Protein AF-A6R7E3-F1 (afdb_monomer)

Radius of gyration: 35.15 Å; Cα contacts (8 Å, |Δi|>4): 777; chains: 1; bounding box: 110×90×92 Å

Foldseek 3Di:
DDWDKFKKKKWKKFFADDPPDDDDDPDDDDPDDPVVVVVVCCALVPRQFIWIKMWTDDPLQVDDDDPDPDDDDDDDDDDDDDDDDDDDDDDDDDDDDDDPVVVVVVVCVVVSYDDQQQIWIKIKDKAQWDDDPPQQATHTDIDIDTDHGGPCQVVCVVSRIDTDDMWMKIFIWDDDPQKTWTWIDIPDVDDPPPDTDTDIDGDDPDPPDVVVVNVRSVVVVVVQVVCVVPDHDHHDDRVCRHRSDCNVVPVPDDPDDDDDDDDDDDDDDDDDDDDDDYDDDDDDDDDDDDDDDDDDDPDDDDQWDWDDDPLFKIKIWGDPPCLVVLVVVLAAAAAAEEEDELFQKHFCVNDPDHPALPRIDGNDPQNLVLQLVCVVVRHHYEYQYEAQVADSDCDDPPPDRGDRSVVSVVSNVVVVCVVSVGTYMYMYGRDLDQSHFLHCPSVCVVCVVSVNNDPPNHDQANYEYEYAQCQAVPRPHNRRVLSNVLVVHHYDYSCCSRVVDDDGDHDDPDALLVQADPPPDDDPPPQDDDPDPDDDDDDDDAPPLCSVVCCVPHPVVVQDDDQDCVVLVDPVSSVVVSVVVVVDDDDDDDDDDDDDPCPPPDDDDDPVSRVVSVVPDDDDDCVVPDPDDDDDDRHDDDDPVVSSVSSGDRD

Structure (mmCIF, N/CA/C/O backbone):
data_AF-A6R7E3-F1
#
_entry.id   AF-A6R7E3-F1
#
loop_
_atom_site.group_PDB
_atom_site.id
_atom_site.type_symbol
_atom_site.label_atom_id
_atom_site.label_alt_id
_atom_site.label_comp_id
_atom_site.label_asym_id
_atom_site.label_entity_id
_atom_site.label_seq_id
_atom_site.pdbx_PDB_ins_code
_atom_site.Cartn_x
_atom_site.Cartn_y
_atom_site.Cartn_z
_atom_site.occupancy
_atom_site.B_iso_or_equiv
_atom_site.auth_seq_id
_atom_site.auth_comp_id
_atom_site.auth_asym_id
_atom_site.auth_atom_id
_atom_site.pdbx_PDB_model_num
ATOM 1 N N . MET A 1 1 ? 53.223 19.104 -9.978 1.00 65.62 1 MET A N 1
ATOM 2 C CA . MET A 1 1 ? 52.661 17.782 -9.630 1.00 65.62 1 MET A CA 1
ATOM 3 C C . MET A 1 1 ? 52.336 17.054 -10.919 1.00 65.62 1 MET A C 1
ATOM 5 O O . MET A 1 1 ? 51.561 17.595 -11.697 1.00 65.62 1 MET A O 1
ATOM 9 N N . GLN A 1 2 ? 52.949 15.897 -11.179 1.00 75.56 2 GLN A N 1
ATOM 10 C CA . GLN A 1 2 ? 52.579 15.087 -12.344 1.00 75.56 2 GLN A CA 1
ATOM 11 C C . GLN A 1 2 ? 51.302 14.292 -12.016 1.00 75.56 2 GLN A C 1
ATOM 13 O O . GLN A 1 2 ? 51.283 13.613 -10.985 1.00 75.56 2 GLN A O 1
ATOM 18 N N . PRO A 1 3 ? 50.228 14.392 -12.820 1.00 85.19 3 PRO A N 1
ATOM 19 C CA . PRO A 1 3 ? 49.016 13.618 -12.591 1.00 85.19 3 PRO A CA 1
ATOM 20 C C . PRO A 1 3 ? 49.272 12.127 -12.804 1.00 85.19 3 PRO A C 1
ATOM 22 O O . PRO A 1 3 ? 49.804 11.719 -13.832 1.00 85.19 3 PRO A O 1
ATOM 25 N N . THR A 1 4 ? 48.818 11.300 -11.866 1.00 85.00 4 THR A N 1
ATOM 26 C CA . THR A 1 4 ? 48.720 9.851 -12.076 1.00 85.00 4 THR A CA 1
ATOM 27 C C . THR A 1 4 ? 47.307 9.528 -12.538 1.00 85.00 4 THR A C 1
ATOM 29 O O . THR A 1 4 ? 46.350 9.770 -11.799 1.00 85.00 4 THR A O 1
ATOM 32 N N . ARG A 1 5 ? 47.159 9.011 -13.761 1.00 82.06 5 ARG A N 1
ATOM 33 C CA . ARG A 1 5 ? 45.854 8.586 -14.286 1.00 82.06 5 ARG A CA 1
ATOM 34 C C . ARG A 1 5 ? 45.356 7.370 -13.505 1.00 82.06 5 ARG A C 1
ATOM 36 O O . ARG A 1 5 ? 46.124 6.460 -13.204 1.00 82.06 5 ARG A O 1
ATOM 43 N N . VAL A 1 6 ? 44.075 7.377 -13.159 1.00 81.56 6 VAL A N 1
ATOM 44 C CA . VAL A 1 6 ? 43.411 6.343 -12.363 1.00 81.56 6 VAL A CA 1
ATOM 45 C C . VAL A 1 6 ? 42.177 5.871 -13.101 1.00 81.56 6 VAL A C 1
ATOM 47 O O . VAL A 1 6 ? 41.368 6.684 -13.545 1.00 81.56 6 VAL A O 1
ATOM 50 N N . PHE A 1 7 ? 42.043 4.553 -13.191 1.00 80.94 7 PHE A N 1
ATOM 51 C CA . PHE A 1 7 ? 40.894 3.890 -13.775 1.00 80.94 7 PHE A CA 1
ATOM 52 C C . PHE A 1 7 ? 40.525 2.719 -12.852 1.00 80.94 7 PHE A C 1
ATOM 54 O O . PHE A 1 7 ? 41.297 1.774 -12.674 1.00 80.94 7 PHE A O 1
ATOM 61 N N . GLU A 1 8 ? 39.386 2.834 -12.174 1.00 84.25 8 GLU A N 1
ATOM 62 C CA . GLU A 1 8 ? 38.937 1.891 -11.146 1.00 84.25 8 GLU A CA 1
ATOM 63 C C . GLU A 1 8 ? 37.513 1.413 -11.451 1.00 84.25 8 GLU A C 1
ATOM 65 O O . GLU A 1 8 ? 36.621 2.209 -11.744 1.00 84.25 8 GLU A O 1
ATOM 70 N N . ARG A 1 9 ? 37.273 0.111 -11.317 1.00 83.19 9 ARG A N 1
ATOM 71 C CA . ARG A 1 9 ? 35.948 -0.508 -11.344 1.00 83.19 9 ARG A CA 1
ATOM 72 C C . ARG A 1 9 ? 35.486 -0.715 -9.911 1.00 83.19 9 ARG A C 1
ATOM 74 O O . ARG A 1 9 ? 36.194 -1.321 -9.113 1.00 83.19 9 ARG A O 1
ATOM 81 N N . HIS A 1 10 ? 34.299 -0.221 -9.591 1.00 85.44 10 HIS A N 1
ATOM 82 C CA . HIS A 1 10 ? 33.714 -0.279 -8.257 1.00 85.44 10 HIS A CA 1
ATOM 83 C C . HIS A 1 10 ? 32.475 -1.168 -8.299 1.00 85.44 10 HIS A C 1
ATOM 85 O O . HIS A 1 10 ? 31.492 -0.837 -8.960 1.00 85.44 10 HIS A O 1
ATOM 91 N N . LEU A 1 11 ? 32.519 -2.294 -7.594 1.00 83.44 11 LEU A N 1
ATOM 92 C CA . LEU A 1 11 ? 31.391 -3.198 -7.395 1.00 83.44 11 LEU A CA 1
ATOM 93 C C . LEU A 1 11 ? 30.767 -2.932 -6.024 1.00 83.44 11 LEU A C 1
ATOM 95 O O . LEU A 1 11 ? 31.469 -2.848 -5.017 1.00 83.44 11 LEU A O 1
ATOM 99 N N . VAL A 1 12 ? 29.445 -2.815 -5.976 1.00 84.25 12 VAL A N 1
ATOM 100 C CA . VAL A 1 12 ? 28.684 -2.545 -4.754 1.00 84.25 12 VAL A CA 1
ATOM 101 C C . VAL A 1 12 ? 27.913 -3.793 -4.363 1.00 84.25 12 VAL A C 1
ATOM 103 O O . VAL A 1 12 ? 27.178 -4.356 -5.175 1.00 84.25 12 VAL A O 1
ATOM 106 N N . PHE A 1 13 ? 28.041 -4.186 -3.101 1.00 80.44 13 PHE A N 1
ATOM 107 C CA . PHE A 1 13 ? 27.401 -5.362 -2.532 1.00 80.44 13 PHE A CA 1
ATOM 108 C C . PHE A 1 13 ? 26.577 -5.019 -1.292 1.00 80.44 13 PHE A C 1
ATOM 110 O O . PHE A 1 13 ? 26.852 -4.041 -0.596 1.00 80.44 13 PHE A O 1
ATOM 117 N N . LYS A 1 14 ? 25.583 -5.851 -0.983 1.00 81.31 14 LYS A N 1
ATOM 118 C CA . LYS A 1 14 ? 24.749 -5.755 0.218 1.00 81.31 14 LYS A CA 1
ATOM 119 C C . LYS A 1 14 ? 24.654 -7.111 0.898 1.00 81.31 14 LYS A C 1
ATOM 121 O O . LYS A 1 14 ? 24.419 -8.118 0.236 1.00 81.31 14 LYS A O 1
ATOM 126 N N . ALA A 1 15 ? 24.800 -7.135 2.218 1.00 74.38 15 ALA A N 1
ATOM 127 C CA . ALA A 1 15 ? 24.654 -8.364 2.988 1.00 74.38 15 ALA A CA 1
ATOM 128 C C . ALA A 1 15 ? 23.237 -8.955 2.830 1.00 74.38 15 ALA A C 1
ATOM 130 O O . ALA A 1 15 ? 22.237 -8.243 2.953 1.00 74.38 15 ALA A O 1
ATOM 131 N N . TYR A 1 16 ? 23.153 -10.262 2.594 1.00 68.25 16 TYR A N 1
ATOM 132 C CA . TYR A 1 16 ? 21.917 -11.032 2.497 1.00 68.25 16 TYR A CA 1
ATOM 133 C C . TYR A 1 16 ? 21.959 -12.218 3.461 1.00 68.25 16 TYR A C 1
ATOM 135 O O . TYR A 1 16 ? 22.936 -12.960 3.532 1.00 68.25 16 TYR A O 1
ATOM 143 N N . ARG A 1 17 ? 20.872 -12.418 4.214 1.00 61.53 17 ARG A N 1
ATOM 144 C CA . ARG A 1 17 ? 20.751 -13.529 5.162 1.00 61.53 17 ARG A CA 1
ATOM 145 C C . ARG A 1 17 ? 19.931 -14.646 4.527 1.00 61.53 17 ARG A C 1
ATOM 147 O O . ARG A 1 17 ? 18.730 -14.480 4.331 1.00 61.53 17 ARG A O 1
ATOM 154 N N . LYS A 1 18 ? 20.549 -15.805 4.275 1.00 47.56 18 LYS A N 1
ATOM 155 C CA . LYS A 1 18 ? 19.786 -17.045 4.073 1.00 47.56 18 LYS A CA 1
ATOM 156 C C . LYS A 1 18 ? 19.027 -17.357 5.377 1.00 47.56 18 LYS A C 1
ATOM 158 O O . LYS A 1 18 ? 19.664 -17.364 6.436 1.00 47.56 18 LYS A O 1
ATOM 163 N N . PRO A 1 19 ? 17.705 -17.608 5.345 1.00 40.12 19 PRO A N 1
ATOM 164 C CA . PRO A 1 19 ? 16.972 -18.064 6.523 1.00 40.12 19 PRO A CA 1
ATOM 165 C C . PRO A 1 19 ? 17.659 -19.304 7.121 1.00 40.12 19 PRO A C 1
ATOM 167 O O . PRO A 1 19 ? 17.911 -20.268 6.406 1.00 40.12 19 PRO A O 1
ATOM 170 N N . GLY A 1 20 ? 18.015 -19.265 8.410 1.00 46.81 20 GLY A N 1
ATOM 171 C CA . GLY A 1 20 ? 18.577 -20.414 9.139 1.00 46.81 20 GLY A CA 1
ATOM 172 C C . GLY A 1 20 ? 20.102 -20.458 9.337 1.00 46.81 20 GLY A C 1
ATOM 173 O O . GLY A 1 20 ? 20.565 -21.266 10.136 1.00 46.81 20 GLY A O 1
ATOM 174 N N . PHE A 1 21 ? 20.900 -19.584 8.711 1.00 40.91 21 PHE A N 1
ATOM 175 C CA . PHE A 1 21 ? 22.348 -19.505 8.978 1.00 40.91 21 PHE A CA 1
ATOM 176 C C . PHE A 1 21 ? 22.678 -18.349 9.938 1.00 40.91 21 PHE A C 1
ATOM 178 O O . PHE A 1 21 ? 22.872 -17.209 9.525 1.00 40.91 21 PHE A O 1
ATOM 185 N N . VAL A 1 22 ? 22.763 -18.644 11.240 1.00 41.28 22 VAL A N 1
ATOM 186 C CA . VAL A 1 22 ? 23.376 -17.759 12.247 1.00 41.28 22 VAL A CA 1
ATOM 187 C C . VAL A 1 22 ? 24.514 -18.515 12.915 1.00 41.28 22 VAL A C 1
ATOM 189 O O . VAL A 1 22 ? 24.259 -19.294 13.826 1.00 41.28 22 VAL A O 1
ATOM 192 N N . LYS A 1 23 ? 25.766 -18.270 12.506 1.00 40.12 23 LYS A N 1
ATOM 193 C CA . LYS A 1 23 ? 26.943 -18.506 13.358 1.00 40.12 23 LYS A CA 1
ATOM 194 C C . LYS A 1 23 ? 28.086 -17.558 12.999 1.00 40.12 23 LYS A C 1
ATOM 196 O O . LYS A 1 23 ? 28.805 -17.791 12.040 1.00 40.12 23 LYS A O 1
ATOM 201 N N . THR A 1 24 ? 28.341 -16.594 13.874 1.00 39.38 24 THR A N 1
ATOM 202 C CA . THR A 1 24 ? 29.712 -16.191 14.206 1.00 39.38 24 THR A CA 1
ATOM 203 C C . THR A 1 24 ? 29.837 -16.263 15.722 1.00 39.38 24 THR A C 1
ATOM 205 O O . THR A 1 24 ? 29.175 -15.517 16.443 1.00 39.38 24 THR A O 1
ATOM 208 N N . ARG A 1 25 ? 30.629 -17.224 16.216 1.00 37.59 25 ARG A N 1
ATOM 209 C CA . ARG A 1 25 ? 31.050 -17.266 17.622 1.00 37.59 25 ARG A CA 1
ATOM 210 C C . ARG A 1 25 ? 31.966 -16.060 17.876 1.00 37.59 25 ARG A C 1
ATOM 212 O O . ARG A 1 25 ? 32.897 -15.875 17.097 1.00 37.59 25 ARG A O 1
ATOM 219 N N . PRO A 1 26 ? 31.764 -15.271 18.941 1.00 41.31 26 PRO A N 1
ATOM 220 C CA . PRO A 1 26 ? 32.728 -14.259 19.339 1.00 41.31 26 PRO A CA 1
ATOM 221 C C . PRO A 1 26 ? 33.840 -14.951 20.134 1.00 41.31 26 PRO A C 1
ATOM 223 O O . PRO A 1 26 ? 33.656 -15.299 21.297 1.00 41.31 26 PRO A O 1
ATOM 226 N N . GLY A 1 27 ? 34.983 -15.207 19.506 1.00 40.44 27 GLY A N 1
ATOM 227 C CA . GLY A 1 27 ? 36.138 -15.746 20.217 1.00 40.44 27 GLY A CA 1
ATOM 228 C C . GLY A 1 27 ? 37.345 -15.920 19.311 1.00 40.44 27 GLY A C 1
ATOM 229 O O . GLY A 1 27 ? 37.350 -16.829 18.489 1.00 40.44 27 GLY A O 1
ATOM 230 N N . GLY A 1 28 ? 38.357 -15.068 19.496 1.00 40.66 28 GLY A N 1
ATOM 231 C CA . GLY A 1 28 ? 39.696 -15.281 18.943 1.00 40.66 28 GLY A CA 1
ATOM 232 C C . GLY A 1 28 ? 40.345 -14.056 18.299 1.00 40.66 28 GLY A C 1
ATOM 233 O O . GLY A 1 28 ? 40.574 -14.066 17.100 1.00 40.66 28 GLY A O 1
ATOM 234 N N . SER A 1 29 ? 40.673 -13.029 19.084 1.00 41.09 29 SER A N 1
ATOM 235 C CA . SER A 1 29 ? 41.822 -12.152 18.803 1.00 41.09 29 SER A CA 1
ATOM 236 C C . SER A 1 29 ? 42.188 -11.416 20.095 1.00 41.09 29 SER A C 1
ATOM 238 O O . SER A 1 29 ? 41.652 -10.348 20.396 1.00 41.09 29 SER A O 1
ATOM 240 N N . GLN A 1 30 ? 43.035 -12.042 20.914 1.00 42.31 30 GLN A N 1
ATOM 241 C CA . GLN A 1 30 ? 43.836 -11.306 21.892 1.00 42.31 30 GLN A CA 1
ATOM 242 C C . GLN A 1 30 ? 44.729 -10.362 21.065 1.00 42.31 30 GLN A C 1
ATOM 244 O O . GLN A 1 30 ? 45.333 -10.827 20.107 1.00 42.31 30 GLN A O 1
ATOM 249 N N . ASP A 1 31 ? 44.711 -9.063 21.372 1.00 43.94 31 ASP A N 1
ATOM 250 C CA . ASP A 1 31 ? 45.544 -7.984 20.788 1.00 43.94 31 ASP A CA 1
ATOM 251 C C . ASP A 1 31 ? 44.926 -7.020 19.749 1.00 43.94 31 ASP A C 1
ATOM 253 O O . ASP A 1 31 ? 45.651 -6.230 19.152 1.00 43.94 31 ASP A O 1
ATOM 257 N N . VAL A 1 32 ? 43.594 -6.939 19.605 1.00 43.56 32 VAL A N 1
ATOM 258 C CA . VAL A 1 32 ? 42.945 -5.814 18.882 1.00 43.56 32 VAL A CA 1
ATOM 259 C C . VAL A 1 32 ? 42.014 -5.040 19.819 1.00 43.56 32 VAL A C 1
ATOM 261 O O . VAL A 1 32 ? 41.224 -5.641 20.551 1.00 43.56 32 VAL A O 1
ATOM 264 N N . GLN A 1 33 ? 42.108 -3.703 19.826 1.00 47.06 33 GLN A N 1
ATOM 265 C CA . GLN A 1 33 ? 41.342 -2.846 20.734 1.00 47.06 33 GLN A CA 1
ATOM 266 C C . GLN A 1 33 ? 39.823 -3.075 20.601 1.00 47.06 33 GLN A C 1
ATOM 268 O O . GLN A 1 33 ? 39.225 -2.948 19.532 1.00 47.06 33 GLN A O 1
ATOM 273 N N . ALA A 1 34 ? 39.176 -3.385 21.729 1.00 52.09 34 ALA A N 1
ATOM 274 C CA . ALA A 1 34 ? 37.775 -3.807 21.824 1.00 52.09 34 ALA A CA 1
ATOM 275 C C . ALA A 1 34 ? 36.714 -2.923 21.110 1.00 52.09 34 ALA A C 1
ATOM 277 O O . ALA A 1 34 ? 35.726 -3.488 20.626 1.00 52.09 34 ALA A O 1
ATOM 278 N N . PRO A 1 35 ? 36.848 -1.581 21.000 1.00 54.66 35 PRO A N 1
ATOM 279 C CA . PRO A 1 35 ? 35.845 -0.747 20.330 1.00 54.66 35 PRO A CA 1
ATOM 280 C C . PRO A 1 35 ? 35.816 -0.923 18.806 1.00 54.66 35 PRO A C 1
ATOM 282 O O . PRO A 1 35 ? 34.745 -0.854 18.200 1.00 54.66 35 PRO A O 1
ATOM 285 N N . GLU A 1 36 ? 36.971 -1.151 18.181 1.00 53.25 36 GLU A N 1
ATOM 286 C CA . GLU A 1 36 ? 37.107 -1.264 16.725 1.00 53.25 36 GLU A CA 1
ATOM 287 C C . GLU A 1 36 ? 36.568 -2.606 16.237 1.00 53.25 36 GLU A C 1
ATOM 289 O O . GLU A 1 36 ? 35.736 -2.641 15.332 1.00 53.25 36 GLU A O 1
ATOM 294 N N . THR A 1 37 ? 36.899 -3.696 16.933 1.00 54.12 37 THR A N 1
ATOM 295 C CA . THR A 1 37 ? 36.372 -5.039 16.647 1.00 54.12 37 THR A CA 1
ATOM 296 C C . THR A 1 37 ? 34.855 -5.117 16.836 1.00 54.12 37 THR A C 1
ATOM 298 O O . THR A 1 37 ? 34.163 -5.789 16.067 1.00 54.12 37 THR A O 1
ATOM 301 N N . GLN A 1 38 ? 34.293 -4.415 17.829 1.00 55.06 38 GLN A N 1
ATOM 302 C CA . GLN A 1 38 ? 32.839 -4.331 18.014 1.00 55.06 38 GLN A CA 1
ATOM 303 C C . GLN A 1 38 ? 32.157 -3.510 16.915 1.00 55.06 38 GLN A C 1
ATOM 305 O O . GLN A 1 38 ? 31.076 -3.890 16.454 1.00 55.06 38 GLN A O 1
ATOM 310 N N . ARG A 1 39 ? 32.778 -2.410 16.465 1.00 58.50 39 ARG A N 1
ATOM 311 C CA . ARG A 1 39 ? 32.290 -1.638 15.315 1.00 58.50 39 ARG A CA 1
ATOM 312 C C . ARG A 1 39 ? 32.341 -2.493 14.053 1.00 58.50 39 ARG A C 1
ATOM 314 O O . ARG A 1 39 ? 31.295 -2.686 13.447 1.00 58.50 39 ARG A O 1
ATOM 321 N N . LEU A 1 40 ? 33.480 -3.099 13.723 1.00 56.94 40 LEU A N 1
ATOM 322 C CA . LEU A 1 40 ? 33.654 -3.945 12.538 1.00 56.94 40 LEU A CA 1
ATOM 323 C C . LEU A 1 40 ? 32.659 -5.120 12.510 1.00 56.94 40 LEU A C 1
ATOM 325 O O . LEU A 1 40 ? 32.010 -5.360 11.496 1.00 56.94 40 LEU A O 1
ATOM 329 N N . ASN A 1 41 ? 32.436 -5.792 13.645 1.00 58.72 41 ASN A N 1
ATOM 330 C CA . ASN A 1 41 ? 31.445 -6.870 13.741 1.00 58.72 41 ASN A CA 1
ATOM 331 C C . ASN A 1 41 ? 30.006 -6.385 13.546 1.00 58.72 41 ASN A C 1
ATOM 333 O O . ASN A 1 41 ? 29.207 -7.073 12.912 1.00 58.72 41 ASN A O 1
ATOM 337 N N . LYS A 1 42 ? 29.648 -5.211 14.076 1.00 58.06 42 LYS A N 1
ATOM 338 C CA . LYS A 1 42 ? 28.322 -4.614 13.862 1.00 58.06 42 LYS A CA 1
ATOM 339 C C . LYS A 1 42 ? 28.115 -4.191 12.402 1.00 58.06 42 LYS A C 1
ATOM 341 O O . LYS A 1 42 ? 26.980 -4.189 11.935 1.00 58.06 42 LYS A O 1
ATOM 346 N N . LEU A 1 43 ? 29.199 -3.851 11.707 1.00 56.41 43 LEU A N 1
ATOM 347 C CA . LEU A 1 43 ? 29.225 -3.422 10.309 1.00 56.41 43 LEU A CA 1
ATOM 348 C C . LEU A 1 43 ? 29.114 -4.607 9.341 1.00 56.41 43 LEU A C 1
ATOM 350 O O . LEU A 1 43 ? 28.230 -4.603 8.491 1.00 56.41 43 LEU A O 1
ATOM 354 N N . LEU A 1 44 ? 29.938 -5.644 9.519 1.00 58.00 44 LEU A N 1
ATOM 355 C CA . LEU A 1 44 ? 29.938 -6.847 8.676 1.00 58.00 44 LEU A CA 1
ATOM 356 C C . LEU A 1 44 ? 28.667 -7.692 8.862 1.00 58.00 44 LEU A C 1
ATOM 358 O O . LEU A 1 44 ? 28.163 -8.272 7.906 1.00 58.00 44 LEU A O 1
ATOM 362 N N . ASN A 1 45 ? 28.109 -7.723 10.080 1.00 54.78 45 ASN A N 1
ATOM 363 C CA . ASN A 1 45 ? 26.897 -8.496 10.389 1.00 54.78 45 ASN A CA 1
ATOM 364 C C . ASN A 1 45 ? 25.603 -7.662 10.356 1.00 54.78 45 ASN A C 1
ATOM 366 O O . ASN A 1 45 ? 24.492 -8.206 10.459 1.00 54.78 45 ASN A O 1
ATOM 370 N N . GLY A 1 46 ? 25.720 -6.337 10.248 1.00 55.81 46 GLY A N 1
ATOM 371 C CA . GLY A 1 46 ? 24.593 -5.422 10.148 1.00 55.81 46 GLY A CA 1
ATOM 372 C C . GLY A 1 46 ? 24.101 -5.362 8.709 1.00 55.81 46 GLY A C 1
ATOM 373 O O . GLY A 1 46 ? 24.771 -4.787 7.862 1.00 55.81 46 GLY A O 1
ATOM 374 N N . GLY A 1 47 ? 22.903 -5.882 8.424 1.00 56.53 47 GLY A N 1
ATOM 375 C CA . GLY A 1 47 ? 22.281 -5.865 7.083 1.00 56.53 47 GLY A CA 1
ATOM 376 C C . GLY A 1 47 ? 21.925 -4.472 6.528 1.00 56.53 47 GLY A C 1
ATOM 377 O O . GLY A 1 47 ? 21.038 -4.354 5.689 1.00 56.53 47 GLY A O 1
ATOM 378 N N . LEU A 1 48 ? 22.565 -3.419 7.040 1.00 59.53 48 LEU A N 1
ATOM 379 C CA . LEU A 1 48 ? 22.315 -2.011 6.751 1.00 59.53 48 LEU A CA 1
ATOM 380 C C . LEU A 1 48 ? 23.398 -1.372 5.869 1.00 59.53 48 LEU A C 1
ATOM 382 O O . LEU A 1 48 ? 23.121 -0.322 5.308 1.00 59.53 48 LEU A O 1
ATOM 386 N N . TYR A 1 49 ? 24.599 -1.949 5.746 1.00 66.00 49 TYR A N 1
ATOM 387 C CA . TYR A 1 49 ? 25.728 -1.317 5.046 1.00 66.00 49 TYR A CA 1
ATOM 388 C C . TYR A 1 49 ? 25.916 -1.866 3.627 1.00 66.00 49 TYR A C 1
ATOM 390 O O . TYR A 1 49 ? 25.809 -3.074 3.404 1.00 66.00 49 TYR A O 1
ATOM 398 N N . TYR A 1 50 ? 26.236 -0.977 2.681 1.00 74.31 50 TYR A N 1
ATOM 399 C CA . TYR A 1 50 ? 26.754 -1.357 1.367 1.00 74.31 50 TYR A CA 1
ATOM 400 C C . TYR A 1 50 ? 28.279 -1.482 1.419 1.00 74.31 50 TYR A C 1
ATOM 402 O O . TYR A 1 50 ? 28.962 -0.623 1.979 1.00 74.31 50 TYR A O 1
ATOM 410 N N . MET A 1 51 ? 28.808 -2.545 0.817 1.00 77.44 51 MET A N 1
ATOM 411 C CA . MET A 1 51 ? 30.235 -2.851 0.772 1.00 77.44 51 MET A CA 1
ATOM 412 C C . MET A 1 51 ? 30.780 -2.596 -0.634 1.00 77.44 51 MET A C 1
ATOM 414 O O . MET A 1 51 ? 30.137 -2.982 -1.612 1.00 77.44 51 MET A O 1
ATOM 418 N N . GLN A 1 52 ? 31.934 -1.934 -0.745 1.00 83.00 52 GLN A N 1
ATOM 419 C CA . GLN A 1 52 ? 32.549 -1.618 -2.035 1.00 83.00 52 GLN A CA 1
ATOM 420 C C . GLN A 1 52 ? 33.774 -2.492 -2.274 1.00 83.00 52 GLN A C 1
ATOM 422 O O . GLN A 1 52 ? 34.669 -2.574 -1.436 1.00 83.00 52 GLN A O 1
ATOM 427 N N . VAL A 1 53 ? 33.814 -3.126 -3.439 1.00 84.12 53 VAL A N 1
ATOM 428 C CA . VAL A 1 53 ? 34.962 -3.888 -3.921 1.00 84.12 53 VAL A CA 1
ATOM 429 C C . VAL A 1 53 ? 35.517 -3.163 -5.138 1.00 84.12 53 VAL A C 1
ATOM 431 O O . VAL A 1 53 ? 34.820 -2.971 -6.133 1.00 84.12 53 VAL A O 1
ATOM 434 N N . VAL A 1 54 ? 36.760 -2.711 -5.031 1.00 85.38 54 VAL A N 1
ATOM 435 C CA . VAL A 1 54 ? 37.416 -1.841 -6.005 1.00 85.38 54 VAL A CA 1
ATOM 436 C C . VAL A 1 54 ? 38.515 -2.618 -6.712 1.00 85.38 54 VAL A C 1
ATOM 438 O O . VAL A 1 54 ? 39.382 -3.204 -6.067 1.00 85.38 54 VAL A O 1
ATOM 441 N N . GLY A 1 55 ? 38.481 -2.627 -8.039 1.00 83.69 55 GLY A N 1
ATOM 442 C CA . GLY A 1 55 ? 39.489 -3.252 -8.887 1.00 83.69 55 GLY A CA 1
ATOM 443 C C . GLY A 1 55 ? 40.131 -2.218 -9.798 1.00 83.69 55 GLY A C 1
ATOM 444 O O . GLY A 1 55 ? 39.433 -1.410 -10.411 1.00 83.69 55 GLY A O 1
ATOM 445 N N . ASN A 1 56 ? 41.459 -2.231 -9.906 1.00 80.25 56 ASN A N 1
ATOM 446 C CA . ASN A 1 56 ? 42.144 -1.422 -10.912 1.00 80.25 56 ASN A CA 1
ATOM 447 C C . ASN A 1 56 ? 41.905 -2.042 -12.287 1.00 80.25 56 ASN A C 1
ATOM 449 O O . ASN A 1 56 ? 42.044 -3.251 -12.451 1.00 80.25 56 ASN A O 1
ATOM 453 N N . VAL A 1 57 ? 41.592 -1.214 -13.270 1.00 71.88 57 VAL A N 1
ATOM 454 C CA . VAL A 1 57 ? 41.344 -1.637 -14.651 1.00 71.88 5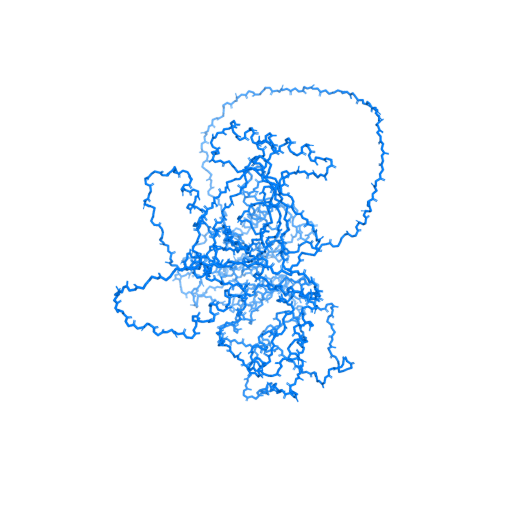7 VAL A CA 1
ATOM 455 C C . VAL A 1 57 ? 42.209 -0.795 -15.584 1.00 71.88 57 VAL A C 1
ATOM 457 O O . VAL A 1 57 ? 42.551 0.341 -15.266 1.00 71.88 57 VAL A O 1
ATOM 460 N N . ARG A 1 58 ? 42.646 -1.352 -16.712 1.00 66.62 58 ARG A N 1
ATOM 461 C CA . ARG A 1 58 ? 43.459 -0.645 -17.711 1.00 66.62 58 ARG A CA 1
ATOM 462 C C . ARG A 1 58 ? 42.561 -0.189 -18.855 1.00 66.62 58 ARG A C 1
ATOM 464 O O . ARG A 1 58 ? 41.594 -0.850 -19.195 1.00 66.62 58 ARG A O 1
ATOM 471 N N . GLU A 1 59 ? 42.907 0.914 -19.509 1.00 57.03 59 GLU A N 1
ATOM 472 C CA . GLU A 1 59 ? 42.138 1.444 -20.651 1.00 57.03 59 GLU A CA 1
ATOM 473 C C . GLU A 1 59 ? 42.015 0.429 -21.805 1.00 57.03 59 GLU A C 1
ATOM 475 O O . GLU A 1 59 ? 40.961 0.289 -22.417 1.00 57.03 59 GLU A O 1
ATOM 480 N N . ARG A 1 60 ? 43.066 -0.368 -22.028 1.00 55.88 60 ARG A N 1
ATOM 481 C CA . ARG A 1 60 ? 43.078 -1.475 -23.001 1.00 55.88 60 ARG A CA 1
ATOM 482 C C . ARG A 1 60 ? 42.068 -2.590 -22.696 1.00 55.88 60 ARG A C 1
ATOM 484 O O . ARG A 1 60 ? 41.649 -3.289 -23.612 1.00 55.88 60 ARG A O 1
ATOM 491 N N . ASP A 1 61 ? 41.635 -2.715 -21.441 1.00 56.75 61 ASP A N 1
ATOM 492 C CA . ASP A 1 61 ? 40.665 -3.725 -21.008 1.00 56.75 61 ASP A CA 1
ATOM 493 C C . ASP A 1 61 ? 39.247 -3.415 -21.533 1.00 56.75 61 ASP A C 1
ATOM 495 O O . ASP A 1 61 ? 38.386 -4.291 -21.539 1.00 56.75 61 ASP A O 1
ATOM 499 N N . PHE A 1 62 ? 39.019 -2.188 -22.024 1.00 53.47 62 PHE A N 1
ATOM 500 C CA . PHE A 1 62 ? 37.757 -1.722 -22.612 1.00 53.47 62 PHE A CA 1
ATOM 501 C C . PHE A 1 62 ? 37.738 -1.782 -24.143 1.00 53.47 62 PHE A C 1
ATOM 503 O O . PHE A 1 62 ? 36.774 -1.324 -24.751 1.00 53.47 62 PHE A O 1
ATOM 510 N N . GLY A 1 63 ? 38.777 -2.359 -24.761 1.00 48.06 63 GLY A N 1
ATOM 511 C CA . GLY A 1 63 ? 38.866 -2.555 -26.204 1.00 48.06 63 GLY A CA 1
ATOM 512 C C . GLY A 1 63 ? 38.843 -1.242 -26.986 1.00 48.06 63 GLY A C 1
ATOM 513 O O . GLY A 1 63 ? 37.829 -0.899 -27.585 1.00 48.06 63 GLY A O 1
ATOM 514 N N . SER A 1 64 ? 39.969 -0.525 -27.041 1.00 37.56 64 SER A N 1
ATOM 515 C CA . SER A 1 64 ? 40.174 0.480 -28.088 1.00 37.56 64 SER A CA 1
ATOM 516 C C . SER A 1 64 ? 41.063 -0.101 -29.187 1.00 37.56 64 SER A C 1
ATOM 518 O O . SER A 1 64 ? 42.200 -0.515 -28.963 1.00 37.56 64 SER A O 1
ATOM 520 N N . VAL A 1 65 ? 40.516 -0.162 -30.402 1.00 35.53 65 VAL A N 1
ATOM 521 C CA . VAL A 1 65 ? 41.314 -0.299 -31.619 1.00 35.53 65 VAL A CA 1
ATOM 522 C C . VAL A 1 65 ? 42.043 1.028 -31.783 1.00 35.53 65 VAL A C 1
ATOM 524 O O . VAL A 1 65 ? 41.432 2.038 -32.131 1.00 35.53 65 VAL A O 1
ATOM 527 N N . THR A 1 66 ? 43.344 1.057 -31.511 1.00 31.66 66 THR A N 1
ATOM 528 C CA . THR A 1 66 ? 44.178 2.152 -31.992 1.00 31.66 66 THR A CA 1
ATOM 529 C C . THR A 1 66 ? 44.242 2.049 -33.511 1.00 31.66 66 THR A C 1
ATOM 531 O O . THR A 1 66 ? 44.779 1.094 -34.072 1.00 31.66 66 THR A O 1
ATOM 534 N N . ALA A 1 67 ? 43.658 3.039 -34.186 1.00 31.22 67 ALA A N 1
ATOM 535 C CA . ALA A 1 67 ? 43.897 3.277 -35.597 1.00 31.22 67 ALA A CA 1
ATOM 536 C C . ALA A 1 67 ? 45.408 3.463 -35.794 1.00 31.22 67 ALA A C 1
ATOM 538 O O . ALA A 1 67 ? 45.988 4.459 -35.361 1.00 31.22 67 ALA A O 1
ATOM 539 N N . SER A 1 68 ? 46.058 2.477 -36.406 1.00 29.08 68 SER A N 1
ATOM 540 C CA . SER A 1 68 ? 47.421 2.623 -36.894 1.00 29.08 68 SER A CA 1
ATOM 541 C C . SER A 1 68 ? 47.362 3.434 -38.184 1.00 29.08 68 SER A C 1
ATOM 543 O O . SER A 1 68 ? 47.076 2.919 -39.260 1.00 29.08 68 SER A O 1
ATOM 545 N N . THR A 1 69 ? 47.616 4.736 -38.084 1.00 29.08 69 THR A N 1
ATOM 546 C CA . THR A 1 69 ? 48.059 5.522 -39.237 1.00 29.08 69 THR A CA 1
ATOM 547 C C . THR A 1 69 ? 49.473 5.081 -39.587 1.00 29.08 69 THR A C 1
ATOM 549 O O . THR A 1 69 ? 50.441 5.484 -38.947 1.00 29.08 69 THR A O 1
ATOM 552 N N . SER A 1 70 ? 49.584 4.216 -40.588 1.00 30.61 70 SER A N 1
ATOM 553 C CA . SER A 1 70 ? 50.834 3.942 -41.285 1.00 30.61 70 SER A CA 1
ATOM 554 C C . SER A 1 70 ? 51.171 5.101 -42.223 1.00 30.61 70 SER A C 1
ATOM 556 O O . SER A 1 70 ? 50.373 5.389 -43.112 1.00 30.61 70 SER A O 1
ATOM 558 N N . SER A 1 71 ? 52.368 5.672 -42.083 1.00 25.86 71 SER A N 1
ATOM 559 C CA . SER A 1 71 ? 53.146 6.213 -43.206 1.00 25.86 71 SER A CA 1
ATOM 560 C C . SER A 1 71 ? 54.651 6.047 -42.926 1.00 25.86 71 SER A C 1
ATOM 562 O O . SER A 1 71 ? 55.045 6.127 -41.761 1.00 25.86 71 SER A O 1
ATOM 564 N N . PRO A 1 72 ? 55.485 5.786 -43.953 1.00 41.47 72 PRO A N 1
ATOM 565 C CA . PRO A 1 72 ? 56.853 5.289 -43.798 1.00 41.47 72 PRO A CA 1
ATOM 566 C C . PRO A 1 72 ? 57.914 6.388 -43.981 1.00 41.47 72 PRO A C 1
ATOM 568 O O . PRO A 1 72 ? 57.745 7.233 -44.853 1.00 41.47 72 PRO A O 1
ATOM 571 N N . SER A 1 73 ? 59.031 6.313 -43.244 1.00 27.12 73 SER A N 1
ATOM 572 C CA . SER A 1 73 ? 60.374 6.718 -43.721 1.00 27.12 73 SER A CA 1
ATOM 573 C C . SER A 1 73 ? 61.458 6.580 -42.636 1.00 27.12 73 SER A C 1
ATOM 575 O O . SER A 1 73 ? 61.295 7.106 -41.539 1.00 27.12 73 SER A O 1
ATOM 577 N N . ASP A 1 74 ? 62.559 5.930 -43.029 1.00 26.08 74 ASP A N 1
ATOM 578 C CA . ASP A 1 74 ? 63.969 6.105 -42.634 1.00 26.08 74 ASP A CA 1
ATOM 579 C C . ASP A 1 74 ? 64.432 5.981 -41.168 1.00 26.08 74 ASP A C 1
ATOM 581 O O . ASP A 1 74 ? 64.211 6.863 -40.345 1.00 26.08 74 ASP A O 1
ATOM 585 N N . ALA A 1 75 ? 65.248 4.948 -40.885 1.00 27.16 75 ALA A N 1
ATOM 586 C CA . ALA A 1 75 ? 66.714 5.098 -40.764 1.00 27.16 75 ALA A CA 1
ATOM 587 C C . ALA A 1 75 ? 67.431 3.808 -40.270 1.00 27.16 75 ALA A C 1
ATOM 589 O O . ALA A 1 75 ? 67.277 3.376 -39.134 1.00 27.16 75 ALA A O 1
ATOM 590 N N . LEU A 1 76 ? 68.238 3.228 -41.168 1.00 27.50 76 LEU A N 1
ATOM 591 C CA . LEU A 1 76 ? 69.616 2.712 -41.011 1.00 27.50 76 LEU A CA 1
ATOM 592 C C . LEU A 1 76 ? 70.117 2.083 -39.680 1.00 27.50 76 LEU A C 1
ATOM 594 O O . LEU A 1 76 ? 70.428 2.766 -38.714 1.00 27.50 76 LEU A O 1
ATOM 598 N N . ALA A 1 77 ? 70.369 0.769 -39.769 1.00 29.16 77 ALA A N 1
ATOM 599 C CA . ALA A 1 77 ? 71.620 0.023 -39.514 1.00 29.16 77 ALA A CA 1
ATOM 600 C C . ALA A 1 77 ? 72.599 0.403 -38.370 1.00 29.16 77 ALA A C 1
ATOM 602 O O . ALA A 1 77 ? 73.206 1.471 -38.393 1.00 29.16 77 ALA A O 1
ATOM 603 N N . ARG A 1 78 ? 72.888 -0.601 -37.513 1.00 26.50 78 ARG A N 1
ATOM 604 C CA . ARG A 1 78 ? 74.185 -1.062 -36.916 1.00 26.50 78 ARG A CA 1
ATOM 605 C C . ARG A 1 78 ? 73.833 -1.981 -35.719 1.00 26.50 78 ARG A C 1
ATOM 607 O O . ARG A 1 78 ? 73.012 -1.572 -34.915 1.00 26.50 78 ARG A O 1
ATOM 614 N N . GLY A 1 79 ? 74.301 -3.213 -35.493 1.00 26.20 79 GLY A N 1
ATOM 615 C CA . GLY A 1 79 ? 75.416 -4.010 -36.009 1.00 26.20 79 GLY A CA 1
ATOM 616 C C . GLY A 1 79 ? 76.426 -4.300 -34.884 1.00 26.20 79 GLY A C 1
ATOM 617 O O . GLY A 1 79 ? 77.230 -3.410 -34.642 1.00 26.20 79 GLY A O 1
ATOM 618 N N . SER A 1 80 ? 76.351 -5.490 -34.248 1.00 29.70 80 SER A N 1
ATOM 619 C CA . SER A 1 80 ? 77.370 -6.243 -33.445 1.00 29.70 80 SER A CA 1
ATOM 620 C C . SER A 1 80 ? 76.636 -7.090 -32.376 1.00 29.70 80 SER A C 1
ATOM 622 O O . SER A 1 80 ? 75.949 -6.499 -31.547 1.00 29.70 80 SER A O 1
ATOM 624 N N . ASP A 1 81 ? 76.491 -8.416 -32.445 1.00 27.38 81 ASP A N 1
ATOM 625 C CA . ASP A 1 81 ? 77.443 -9.552 -32.462 1.00 27.38 81 ASP A CA 1
ATOM 626 C C . ASP A 1 81 ? 78.027 -9.932 -31.079 1.00 27.38 81 ASP A C 1
ATOM 628 O O . ASP A 1 81 ? 78.219 -9.063 -30.233 1.00 27.38 81 ASP A O 1
ATOM 632 N N . GLU A 1 82 ? 78.292 -11.239 -30.924 1.00 29.69 82 GLU A N 1
ATOM 633 C CA . GLU A 1 82 ? 78.733 -12.050 -29.760 1.00 29.69 82 GLU A CA 1
ATOM 634 C C . GLU A 1 82 ? 77.600 -12.625 -28.871 1.00 29.69 82 GLU A C 1
ATOM 636 O O . GLU A 1 82 ? 76.798 -11.895 -28.303 1.00 29.69 82 GLU A O 1
ATOM 641 N N . GLY A 1 83 ? 77.417 -13.938 -28.669 1.00 25.83 83 GLY A N 1
ATOM 642 C CA . GLY A 1 83 ? 78.263 -15.116 -28.899 1.00 25.83 83 GLY A CA 1
ATOM 643 C C . GLY A 1 83 ? 78.474 -15.863 -27.571 1.00 25.83 83 GLY A C 1
ATOM 644 O O . GLY A 1 83 ? 79.100 -15.318 -26.669 1.00 25.83 83 GLY A O 1
ATOM 645 N N . GLY A 1 84 ? 77.963 -17.094 -27.424 1.00 27.38 84 GLY A N 1
ATOM 646 C CA . GLY A 1 84 ? 78.257 -17.925 -26.246 1.00 27.38 84 GLY A CA 1
ATOM 647 C C . GLY A 1 84 ? 77.334 -19.129 -26.038 1.00 27.38 84 GLY A C 1
ATOM 648 O O . GLY A 1 84 ? 76.357 -19.044 -25.299 1.00 27.38 84 GLY A O 1
ATOM 649 N N . GLU A 1 85 ? 77.673 -20.249 -26.678 1.00 26.83 85 GLU A N 1
ATOM 650 C CA . GLU A 1 85 ? 77.127 -21.590 -26.425 1.00 26.83 85 GLU A CA 1
ATOM 651 C C . GLU A 1 85 ? 77.612 -22.179 -25.085 1.00 26.83 85 GLU A C 1
ATOM 653 O O . GLU A 1 85 ? 78.736 -21.931 -24.649 1.00 26.83 85 GLU A O 1
ATOM 658 N N . GLY A 1 86 ? 76.789 -23.041 -24.477 1.00 27.30 86 GLY A N 1
ATOM 659 C CA . GLY A 1 86 ? 77.158 -23.895 -23.347 1.00 27.30 86 GLY A CA 1
ATOM 660 C C . GLY A 1 86 ? 76.078 -24.946 -23.069 1.00 27.30 86 GLY A C 1
ATOM 661 O O . GLY A 1 86 ? 75.025 -24.636 -22.518 1.00 27.30 86 GLY A O 1
ATOM 662 N N . THR A 1 87 ? 76.339 -26.184 -23.485 1.00 25.30 87 THR A N 1
ATOM 663 C CA . THR A 1 87 ? 75.416 -27.335 -23.498 1.00 25.30 87 THR A CA 1
ATOM 664 C C . THR A 1 87 ? 75.707 -28.322 -22.350 1.00 25.30 87 THR A C 1
ATOM 666 O O . THR A 1 87 ? 76.858 -28.442 -21.943 1.00 25.30 87 THR A O 1
ATOM 669 N N . GLN A 1 88 ? 74.682 -29.123 -21.984 1.00 27.81 88 GLN A N 1
ATOM 670 C CA . GLN A 1 88 ? 74.670 -30.413 -21.234 1.00 27.81 88 GLN A CA 1
ATOM 671 C C . GLN A 1 88 ? 74.513 -30.341 -19.695 1.00 27.81 88 GLN A C 1
ATOM 673 O O . GLN A 1 88 ? 75.118 -29.494 -19.058 1.00 27.81 88 GLN A O 1
ATOM 678 N N . HIS A 1 89 ? 73.778 -31.216 -18.983 1.00 26.02 89 HIS A N 1
ATOM 679 C CA . HIS A 1 89 ? 72.868 -32.342 -19.289 1.00 26.02 89 HIS A CA 1
ATOM 680 C C . HIS A 1 89 ? 72.121 -32.774 -17.992 1.00 26.02 89 HIS A C 1
ATOM 682 O O . HIS A 1 89 ? 72.688 -32.668 -16.908 1.00 26.02 89 HIS A O 1
ATOM 688 N N . GLY A 1 90 ? 70.926 -33.378 -18.135 1.00 24.66 90 GLY A N 1
ATOM 689 C CA . GLY A 1 90 ? 70.227 -34.240 -17.148 1.00 24.66 90 GLY A CA 1
ATOM 690 C C . GLY A 1 90 ? 69.013 -33.574 -16.474 1.00 24.66 90 GLY A C 1
ATOM 691 O O . GLY A 1 90 ? 69.141 -32.462 -15.993 1.00 24.66 90 GLY A O 1
ATOM 692 N N . GLN A 1 91 ? 67.798 -34.129 -16.385 1.00 27.06 91 GLN A N 1
ATOM 693 C CA . GLN A 1 91 ? 67.252 -35.483 -16.558 1.00 27.06 91 GLN A CA 1
ATOM 694 C C . GLN A 1 91 ? 65.735 -35.393 -16.866 1.00 27.06 91 GLN A C 1
ATOM 696 O O . GLN A 1 91 ? 65.098 -34.370 -16.625 1.00 27.06 91 GLN A O 1
ATOM 701 N N . GLU A 1 92 ? 65.190 -36.482 -17.409 1.00 27.06 92 GLU A N 1
ATOM 702 C CA . GLU A 1 92 ? 63.830 -36.690 -17.931 1.00 27.06 92 GLU A CA 1
ATOM 703 C C . GLU A 1 92 ? 62.661 -36.424 -16.961 1.00 27.06 92 GLU A C 1
ATOM 705 O O . GLU A 1 92 ? 62.671 -36.869 -15.815 1.00 27.06 92 GLU A O 1
ATOM 710 N N . ALA A 1 93 ? 61.572 -35.850 -17.496 1.00 25.73 93 ALA A N 1
ATOM 711 C CA . ALA A 1 93 ? 60.198 -36.137 -17.074 1.00 25.73 93 ALA A CA 1
ATOM 712 C C . ALA A 1 93 ? 59.213 -35.968 -18.258 1.00 25.73 93 ALA A C 1
ATOM 714 O O . ALA A 1 93 ? 59.300 -35.014 -19.029 1.00 25.73 93 ALA A O 1
ATOM 715 N N . LEU A 1 94 ? 58.298 -36.934 -18.393 1.00 29.64 94 LEU A N 1
ATOM 716 C CA . LEU A 1 94 ? 57.242 -37.089 -19.412 1.00 29.64 94 LEU A CA 1
ATOM 717 C C . LEU A 1 94 ? 56.256 -35.890 -19.499 1.00 29.64 94 LEU A C 1
ATOM 719 O O . LEU A 1 94 ? 56.119 -35.140 -18.533 1.00 29.64 94 LEU A O 1
ATOM 723 N N . PRO A 1 95 ? 55.537 -35.699 -20.630 1.00 28.34 95 PRO A N 1
ATOM 724 C CA . PRO A 1 95 ? 54.851 -34.443 -20.946 1.00 28.34 95 PRO A CA 1
ATOM 725 C C . PRO A 1 95 ? 53.452 -34.348 -20.309 1.00 28.34 95 PRO A C 1
ATOM 727 O O . PRO A 1 95 ? 52.721 -35.341 -20.316 1.00 28.34 95 PRO A O 1
ATOM 730 N N . PRO A 1 96 ? 52.993 -33.164 -19.853 1.00 28.03 96 PRO A N 1
ATOM 731 C CA . PRO A 1 96 ? 51.584 -32.952 -19.581 1.00 28.03 96 PRO A CA 1
ATOM 732 C C . PRO A 1 96 ? 50.863 -32.500 -20.858 1.00 28.03 96 PRO A C 1
ATOM 734 O O . PRO A 1 96 ? 51.232 -31.543 -21.541 1.00 28.03 96 PRO A O 1
ATOM 737 N N . THR A 1 97 ? 49.790 -33.216 -21.159 1.00 33.06 97 THR A N 1
ATOM 738 C CA . THR A 1 97 ? 48.761 -32.929 -22.155 1.00 33.06 97 THR A CA 1
ATOM 739 C C . THR A 1 97 ? 48.314 -31.467 -22.057 1.00 33.06 97 THR A C 1
ATOM 741 O O . THR A 1 97 ? 47.598 -31.077 -21.136 1.00 33.06 97 THR A O 1
ATOM 744 N N . THR A 1 98 ? 48.726 -30.628 -23.011 1.00 28.11 98 THR A N 1
ATOM 745 C CA . THR A 1 98 ? 48.256 -29.240 -23.081 1.00 28.11 98 THR A CA 1
ATOM 746 C C . THR A 1 98 ? 46.842 -29.238 -23.653 1.00 28.11 98 THR A C 1
ATOM 748 O O . THR A 1 98 ? 46.633 -29.371 -24.858 1.00 28.11 98 THR A O 1
ATOM 751 N N . THR A 1 99 ? 45.842 -29.107 -22.783 1.00 33.78 99 THR A N 1
ATOM 752 C CA . THR A 1 99 ? 44.466 -28.827 -23.199 1.00 33.78 99 THR A CA 1
ATOM 753 C C . THR A 1 99 ? 44.416 -27.518 -23.983 1.00 33.78 99 THR A C 1
ATOM 755 O O . THR A 1 99 ? 44.970 -26.502 -23.558 1.00 33.78 99 THR A O 1
ATOM 758 N N . ARG A 1 100 ? 43.683 -27.545 -25.100 1.00 35.97 100 ARG A N 1
ATOM 759 C CA . ARG A 1 100 ? 43.440 -26.467 -26.082 1.00 35.97 100 ARG A CA 1
ATOM 760 C C . ARG A 1 100 ? 43.062 -25.090 -25.489 1.00 35.97 100 ARG A C 1
ATOM 762 O O . ARG A 1 100 ? 43.153 -24.091 -26.193 1.00 35.97 100 ARG A O 1
ATOM 769 N N . ASN A 1 101 ? 42.706 -25.020 -24.202 1.00 38.28 101 ASN A N 1
ATOM 770 C CA . ASN A 1 101 ? 42.373 -23.794 -23.467 1.00 38.28 101 ASN A CA 1
ATOM 771 C C . ASN A 1 101 ? 43.593 -22.968 -23.006 1.00 38.28 101 ASN A C 1
ATOM 773 O O . ASN A 1 101 ? 43.458 -21.763 -22.808 1.00 38.28 101 ASN A O 1
ATOM 777 N N . GLY A 1 102 ? 44.787 -23.561 -22.878 1.00 33.19 102 GLY A N 1
ATOM 778 C CA . GLY A 1 102 ? 45.999 -22.825 -22.472 1.00 33.19 102 GLY A CA 1
ATOM 779 C C . GLY A 1 102 ? 46.555 -21.910 -23.570 1.00 33.19 102 GLY A C 1
ATOM 780 O O . GLY A 1 102 ? 47.012 -20.801 -23.300 1.00 33.19 102 GLY A O 1
ATOM 781 N N . ALA A 1 103 ? 46.437 -22.332 -24.832 1.00 34.44 103 ALA A N 1
ATOM 782 C CA . ALA A 1 103 ? 46.895 -21.552 -25.982 1.00 34.44 103 ALA A CA 1
ATOM 783 C C . ALA A 1 103 ? 46.024 -20.305 -26.234 1.00 34.44 103 ALA A C 1
ATOM 785 O O . ALA A 1 103 ? 46.538 -19.269 -26.649 1.00 34.44 103 ALA A O 1
ATOM 786 N N . ALA A 1 104 ? 44.723 -20.375 -25.929 1.00 40.28 104 ALA A N 1
ATOM 787 C CA . ALA A 1 104 ? 43.807 -19.241 -26.059 1.00 40.28 104 ALA A CA 1
ATOM 788 C C . ALA A 1 104 ? 44.064 -18.155 -24.996 1.00 40.28 104 ALA A C 1
ATOM 790 O O . ALA A 1 104 ? 44.035 -16.968 -25.317 1.00 40.28 104 ALA A O 1
ATOM 791 N N . ALA A 1 105 ? 44.391 -18.548 -23.759 1.00 37.12 105 ALA A N 1
ATOM 792 C CA . ALA A 1 105 ? 44.753 -17.615 -22.689 1.00 37.12 105 ALA A CA 1
ATOM 793 C C . ALA A 1 105 ? 46.101 -16.916 -22.960 1.00 37.12 105 ALA A C 1
ATOM 795 O O . ALA A 1 105 ? 46.210 -15.700 -22.798 1.00 37.12 105 ALA A O 1
ATOM 796 N N . ALA A 1 106 ? 47.098 -17.651 -23.469 1.00 35.66 106 ALA A N 1
ATOM 797 C CA . ALA A 1 106 ? 48.380 -17.076 -23.885 1.00 35.66 106 ALA A CA 1
ATOM 798 C C . ALA A 1 106 ? 48.238 -16.137 -25.104 1.00 35.66 106 ALA A C 1
ATOM 800 O O . ALA A 1 106 ? 48.876 -15.084 -25.159 1.00 35.66 106 ALA A O 1
ATOM 801 N N . ALA A 1 107 ? 47.348 -16.459 -26.050 1.00 39.84 107 ALA A N 1
ATOM 802 C CA . ALA A 1 107 ? 47.046 -15.602 -27.197 1.00 39.84 107 ALA A CA 1
ATOM 803 C C . ALA A 1 107 ? 46.263 -14.327 -26.816 1.00 39.84 107 ALA A C 1
ATOM 805 O O . ALA A 1 107 ? 46.462 -13.283 -27.440 1.00 39.84 107 ALA A O 1
ATOM 806 N N . ALA A 1 108 ? 45.413 -14.378 -25.782 1.00 38.38 108 ALA A N 1
ATOM 807 C CA . ALA A 1 108 ? 44.717 -13.207 -25.239 1.00 38.38 108 ALA A CA 1
ATOM 808 C C . ALA A 1 108 ? 45.671 -12.264 -24.481 1.00 38.38 108 ALA A C 1
ATOM 810 O O . ALA A 1 108 ? 45.580 -11.044 -24.638 1.00 38.38 108 ALA A O 1
ATOM 811 N N . ALA A 1 109 ? 46.644 -12.818 -23.746 1.00 38.53 109 ALA A N 1
ATOM 812 C CA . ALA A 1 109 ? 47.702 -12.050 -23.087 1.00 38.53 109 ALA A CA 1
ATOM 813 C C . ALA A 1 109 ? 48.612 -11.318 -24.096 1.00 38.53 109 ALA A C 1
ATOM 815 O O . ALA A 1 109 ? 48.981 -10.165 -23.873 1.00 38.53 109 ALA A O 1
ATOM 816 N N . ALA A 1 110 ? 48.898 -11.940 -25.248 1.00 40.06 110 ALA A N 1
ATOM 817 C CA . ALA A 1 110 ? 49.667 -11.335 -26.340 1.00 40.06 110 ALA A CA 1
ATOM 818 C C . ALA A 1 110 ? 48.895 -10.256 -27.136 1.00 40.06 110 ALA A C 1
ATOM 820 O O . ALA A 1 110 ? 49.509 -9.481 -27.867 1.00 40.06 110 ALA A O 1
ATOM 821 N N . LYS A 1 111 ? 47.562 -10.171 -26.985 1.00 41.66 111 LYS A N 1
ATOM 822 C CA . LYS A 1 111 ? 46.683 -9.193 -27.664 1.00 41.66 111 LYS A CA 1
ATOM 823 C C . LYS A 1 111 ? 46.016 -8.176 -26.727 1.00 41.66 111 LYS A C 1
ATOM 825 O O . LYS A 1 111 ? 45.078 -7.499 -27.133 1.00 41.66 111 LYS A O 1
ATOM 830 N N . GLY A 1 112 ? 46.504 -8.031 -25.493 1.00 43.50 112 GLY A N 1
ATOM 831 C CA . GLY A 1 112 ? 46.116 -6.930 -24.603 1.00 43.50 112 GLY A CA 1
ATOM 832 C C . GLY A 1 112 ? 44.648 -6.911 -24.156 1.00 43.50 112 GLY A C 1
ATOM 833 O O . GLY A 1 112 ? 44.171 -5.846 -23.774 1.00 43.50 112 GLY A O 1
ATOM 834 N N . GLY A 1 113 ? 43.944 -8.047 -24.200 1.00 44.62 113 GLY A N 1
ATOM 835 C CA . GLY A 1 113 ? 42.558 -8.164 -23.734 1.00 44.62 113 GLY A CA 1
ATOM 836 C C . GLY A 1 113 ? 42.441 -8.333 -22.214 1.00 44.62 113 GLY A C 1
ATOM 837 O O . GLY A 1 113 ? 43.376 -8.791 -21.558 1.00 44.62 113 GLY A O 1
ATOM 838 N N . TYR A 1 114 ? 41.277 -7.980 -21.662 1.00 48.81 114 TYR A N 1
ATOM 839 C CA . TYR A 1 114 ? 40.951 -8.160 -20.244 1.00 48.81 114 TYR A CA 1
ATOM 840 C C . TYR A 1 114 ? 40.961 -9.645 -19.848 1.00 48.81 114 TYR A C 1
ATOM 842 O O . TYR A 1 114 ? 40.149 -10.428 -20.344 1.00 48.81 114 TYR A O 1
ATOM 850 N N . ILE A 1 115 ? 41.850 -10.035 -18.930 1.00 58.72 115 ILE A N 1
ATOM 851 C CA . ILE A 1 115 ? 41.898 -11.388 -18.360 1.00 58.72 115 ILE A CA 1
ATOM 852 C C . ILE A 1 115 ? 41.269 -11.334 -16.970 1.00 58.72 115 ILE A C 1
ATOM 854 O O . ILE A 1 115 ? 41.877 -10.851 -16.018 1.00 58.72 115 ILE A O 1
ATOM 858 N N . ALA A 1 116 ? 40.047 -11.854 -16.843 1.00 57.28 116 ALA A N 1
ATOM 859 C CA . ALA A 1 116 ? 39.298 -11.825 -15.586 1.00 57.28 116 ALA A CA 1
ATOM 860 C C . ALA A 1 116 ? 40.042 -12.493 -14.412 1.00 57.28 116 ALA A C 1
ATOM 862 O O . ALA A 1 116 ? 39.830 -12.096 -13.273 1.00 57.28 116 ALA A O 1
ATOM 863 N N . ALA A 1 117 ? 40.919 -13.470 -14.682 1.00 60.97 117 ALA A N 1
ATOM 864 C CA . ALA A 1 117 ? 41.720 -14.171 -13.673 1.00 60.97 117 ALA A CA 1
ATOM 865 C C . ALA A 1 117 ? 42.793 -13.285 -13.004 1.00 60.97 117 ALA A C 1
ATOM 867 O O . ALA A 1 117 ? 43.116 -13.498 -11.838 1.00 60.97 117 ALA A O 1
ATOM 868 N N . ASP A 1 118 ? 43.291 -12.261 -13.703 1.00 67.75 118 ASP A N 1
ATOM 869 C CA . ASP A 1 118 ? 44.377 -11.394 -13.222 1.00 67.75 118 ASP A CA 1
ATOM 870 C C . ASP A 1 118 ? 43.858 -10.141 -12.497 1.00 67.75 118 ASP A C 1
ATOM 872 O O . ASP A 1 118 ? 44.636 -9.329 -11.989 1.00 67.75 118 ASP A O 1
ATOM 876 N N . GLN A 1 119 ? 42.535 -9.959 -12.452 1.00 78.81 119 GLN A N 1
ATOM 877 C CA . GLN A 1 119 ? 41.907 -8.807 -11.821 1.00 78.81 119 GLN A CA 1
ATOM 878 C C . GLN A 1 119 ? 42.132 -8.847 -10.311 1.00 78.81 119 GLN A C 1
ATOM 880 O O . GLN A 1 119 ? 41.491 -9.630 -9.618 1.00 78.81 119 GLN A O 1
ATOM 885 N N . SER A 1 120 ? 42.981 -7.962 -9.793 1.00 79.62 120 SER A N 1
ATOM 886 C CA . SER A 1 120 ? 43.123 -7.760 -8.353 1.00 79.62 120 SER A CA 1
ATOM 887 C C . SER A 1 120 ? 41.982 -6.907 -7.803 1.00 79.62 120 SER A C 1
ATOM 889 O O . SER A 1 120 ? 41.515 -5.960 -8.449 1.00 79.62 120 SER A O 1
ATOM 891 N N . TRP A 1 121 ? 41.548 -7.239 -6.591 1.00 84.50 121 TRP A N 1
ATOM 892 C CA . TRP A 1 121 ? 40.453 -6.571 -5.902 1.00 84.50 121 TRP A CA 1
ATOM 893 C C . TRP A 1 121 ? 40.899 -6.105 -4.520 1.00 84.50 121 TRP A C 1
ATOM 895 O O . TRP A 1 121 ? 41.660 -6.784 -3.831 1.00 84.50 121 TRP A O 1
ATOM 905 N N . ARG A 1 122 ? 40.387 -4.955 -4.087 1.00 86.50 122 ARG A N 1
ATOM 906 C CA . ARG A 1 122 ? 40.447 -4.516 -2.694 1.00 86.50 122 ARG A CA 1
ATOM 9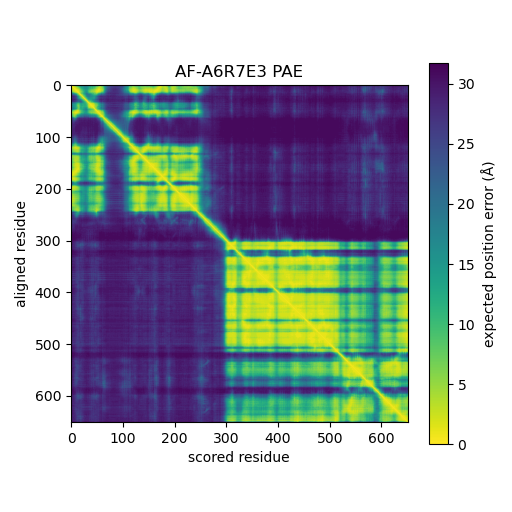07 C C . ARG A 1 122 ? 39.044 -4.257 -2.173 1.00 86.50 122 ARG A C 1
ATOM 909 O O . ARG A 1 122 ? 38.220 -3.650 -2.853 1.00 86.50 122 ARG A O 1
ATOM 916 N N . LEU A 1 123 ? 38.781 -4.706 -0.962 1.00 82.81 123 LEU A N 1
ATOM 917 C CA . LEU A 1 123 ? 37.634 -4.297 -0.184 1.00 82.81 123 LEU A CA 1
ATOM 918 C C . LEU A 1 123 ? 37.909 -2.904 0.372 1.00 82.81 123 LEU A C 1
ATOM 920 O O . LEU A 1 123 ? 38.902 -2.712 1.071 1.00 82.81 123 LEU A O 1
ATOM 924 N N . GLU A 1 124 ? 37.042 -1.949 0.064 1.00 81.44 124 GLU A N 1
ATOM 925 C CA . GLU A 1 124 ? 37.121 -0.587 0.577 1.00 81.44 124 GLU A CA 1
ATOM 926 C C . GLU A 1 124 ? 35.908 -0.323 1.466 1.00 81.44 124 GLU A C 1
ATOM 928 O O . GLU A 1 124 ? 34.754 -0.323 1.025 1.00 81.44 124 GLU A O 1
ATOM 933 N N . PHE A 1 125 ? 36.175 -0.102 2.748 1.00 75.56 125 PHE A N 1
ATOM 934 C CA . PHE A 1 125 ? 35.161 0.224 3.732 1.00 75.56 125 PHE A CA 1
ATOM 935 C C . PHE A 1 125 ? 35.291 1.682 4.157 1.00 75.56 125 PHE A C 1
ATOM 937 O O . PHE A 1 125 ? 36.371 2.162 4.485 1.00 75.56 125 PHE A O 1
ATOM 944 N N . LYS A 1 126 ? 34.165 2.397 4.185 1.00 78.31 126 LYS A N 1
ATOM 945 C CA . LYS A 1 126 ? 34.112 3.798 4.602 1.00 78.31 126 LYS A CA 1
ATOM 946 C C . LYS A 1 126 ? 32.914 4.024 5.525 1.00 78.31 126 LYS A C 1
ATOM 948 O O . LYS A 1 126 ? 31.770 3.896 5.086 1.00 78.31 126 LYS A O 1
ATOM 953 N N . ASP A 1 127 ? 33.145 4.422 6.775 1.00 71.31 127 ASP A N 1
ATOM 954 C CA . ASP A 1 127 ? 32.070 4.666 7.753 1.00 71.31 127 ASP A CA 1
ATOM 955 C C . ASP A 1 127 ? 31.377 6.019 7.514 1.00 71.31 127 ASP A C 1
ATOM 957 O O . ASP A 1 127 ? 31.883 6.877 6.782 1.00 71.31 127 ASP A O 1
ATOM 961 N N . THR A 1 128 ? 30.214 6.230 8.128 1.00 77.44 128 THR A N 1
ATOM 962 C CA . THR A 1 128 ? 29.533 7.529 8.156 1.00 77.44 128 THR A CA 1
ATOM 963 C C . THR A 1 128 ? 30.464 8.576 8.769 1.00 77.44 128 THR A C 1
ATOM 965 O O . THR A 1 128 ? 31.004 8.328 9.849 1.00 77.44 128 THR A O 1
ATOM 968 N N . PRO A 1 129 ? 30.636 9.760 8.148 1.00 81.25 129 PRO A N 1
ATOM 969 C CA . PRO A 1 129 ? 31.471 10.803 8.729 1.00 81.25 129 PRO A CA 1
ATOM 970 C C . PRO A 1 129 ? 31.057 11.180 10.159 1.00 81.25 129 PRO A C 1
ATOM 972 O O . PRO A 1 129 ? 29.899 10.999 10.557 1.00 81.25 129 PRO A O 1
ATOM 975 N N . GLU A 1 130 ? 31.990 11.716 10.942 1.00 76.38 130 GLU A N 1
ATOM 976 C CA . GLU A 1 130 ? 31.763 12.083 12.341 1.00 76.38 130 GLU A CA 1
ATOM 977 C C . GLU A 1 130 ? 30.665 13.148 12.513 1.00 76.38 130 GLU A C 1
ATOM 979 O O . GLU A 1 130 ? 30.376 13.960 11.630 1.00 76.38 130 GLU A O 1
ATOM 984 N N . ALA A 1 131 ? 30.000 13.124 13.673 1.00 63.81 131 ALA A N 1
ATOM 985 C CA . ALA A 1 131 ? 28.948 14.078 14.003 1.00 63.81 131 ALA A CA 1
ATOM 986 C C . ALA A 1 131 ? 29.543 15.437 14.394 1.00 63.81 131 ALA A C 1
ATOM 988 O O . ALA A 1 131 ? 30.139 15.571 15.461 1.00 63.81 131 ALA A O 1
ATOM 989 N N . GLY A 1 132 ? 29.308 16.445 13.550 1.00 61.34 132 GLY A N 1
ATOM 990 C CA . GLY A 1 132 ? 29.823 17.801 13.731 1.00 61.34 132 GLY A CA 1
ATOM 991 C C . GLY A 1 132 ? 31.198 17.970 13.084 1.00 61.34 132 GLY A C 1
ATOM 992 O O . GLY A 1 132 ? 32.105 17.179 13.319 1.00 61.34 132 GLY A O 1
ATOM 993 N N . ALA A 1 133 ? 31.360 19.005 12.258 1.00 61.31 133 ALA A N 1
ATOM 994 C CA . ALA A 1 133 ? 32.638 19.325 11.625 1.00 61.31 133 ALA A CA 1
ATOM 995 C C . ALA A 1 133 ? 33.587 19.928 12.672 1.00 61.31 133 ALA A C 1
ATOM 997 O O . ALA A 1 133 ? 33.679 21.149 12.793 1.00 61.31 133 ALA A O 1
ATOM 998 N N . ARG A 1 134 ? 34.264 19.079 13.461 1.00 60.28 134 ARG A N 1
ATOM 999 C CA . ARG A 1 134 ? 35.099 19.512 14.599 1.00 60.28 134 ARG A CA 1
ATOM 1000 C C . ARG A 1 134 ? 36.223 20.482 14.204 1.00 60.28 134 ARG A C 1
ATOM 1002 O O . ARG A 1 134 ? 36.665 21.240 15.057 1.00 60.28 134 ARG A O 1
ATOM 1009 N N . PHE A 1 135 ? 36.604 20.539 12.922 1.00 66.94 135 PHE A N 1
ATOM 1010 C CA . PHE A 1 135 ? 37.644 21.440 12.399 1.00 66.94 135 PHE A CA 1
ATOM 1011 C C . PHE A 1 135 ? 37.326 22.025 11.011 1.00 66.94 135 PHE A C 1
ATOM 1013 O O . PHE A 1 135 ? 38.230 22.298 10.228 1.00 66.94 135 PHE A O 1
ATOM 1020 N N . GLY A 1 136 ? 36.043 22.185 10.665 1.00 72.50 136 GLY A N 1
ATOM 1021 C CA . GLY A 1 136 ? 35.648 22.760 9.368 1.00 72.50 136 GLY A CA 1
ATOM 1022 C C . GLY A 1 136 ? 35.957 21.882 8.145 1.00 72.50 136 GLY A C 1
ATOM 1023 O O . GLY A 1 136 ? 35.876 22.368 7.020 1.00 72.50 136 GLY A O 1
ATOM 1024 N N . VAL A 1 137 ? 36.279 20.603 8.364 1.00 83.12 137 VAL A N 1
ATOM 1025 C CA . VAL A 1 137 ? 36.485 19.549 7.357 1.00 83.12 137 VAL A CA 1
ATOM 1026 C C . VAL A 1 137 ? 35.625 18.323 7.695 1.00 83.12 137 VAL A C 1
ATOM 1028 O O . VAL A 1 137 ? 35.161 18.176 8.829 1.00 83.12 137 VAL A O 1
ATOM 1031 N N . THR A 1 138 ? 35.395 17.450 6.712 1.00 84.69 138 THR A N 1
ATOM 1032 C CA . THR A 1 138 ? 34.662 16.188 6.900 1.00 84.69 138 THR A CA 1
ATOM 1033 C C . THR A 1 138 ? 35.635 15.066 7.267 1.00 84.69 138 THR A C 1
ATOM 1035 O O . THR A 1 138 ? 36.501 14.730 6.464 1.00 84.69 138 THR A O 1
ATOM 1038 N N . THR A 1 139 ? 35.454 14.445 8.436 1.00 81.69 139 THR A N 1
ATOM 1039 C CA . THR A 1 139 ? 36.288 13.329 8.923 1.00 81.69 139 THR A CA 1
ATOM 1040 C C . THR A 1 139 ? 35.490 12.030 8.932 1.00 81.69 139 THR A C 1
ATOM 1042 O O . THR A 1 139 ? 34.332 12.029 9.349 1.00 81.69 139 THR A O 1
ATOM 1045 N N . ARG A 1 140 ? 36.082 10.921 8.477 1.00 82.38 140 ARG A N 1
ATOM 1046 C CA . ARG A 1 140 ? 35.458 9.589 8.498 1.00 82.38 140 ARG A CA 1
ATOM 1047 C C . ARG A 1 140 ? 36.509 8.493 8.652 1.00 82.38 140 ARG A C 1
ATOM 1049 O O . ARG A 1 140 ? 37.637 8.674 8.207 1.00 82.38 140 ARG A O 1
ATOM 1056 N N . PHE A 1 141 ? 36.100 7.355 9.204 1.00 79.06 141 PHE A N 1
ATOM 1057 C CA . PHE A 1 141 ? 36.917 6.144 9.247 1.00 79.06 141 PHE A CA 1
ATOM 1058 C C . PHE A 1 141 ? 36.900 5.429 7.887 1.00 79.06 141 PHE A C 1
ATOM 1060 O O . PHE A 1 141 ? 35.844 5.345 7.245 1.00 79.06 141 PHE A O 1
ATOM 1067 N N . VAL A 1 142 ? 38.061 4.939 7.449 1.00 78.69 142 VAL A N 1
ATOM 1068 C CA . VAL A 1 142 ? 38.250 4.192 6.197 1.00 78.69 142 VAL A CA 1
ATOM 1069 C C . VAL A 1 142 ? 39.174 3.011 6.470 1.00 78.69 142 VAL A C 1
ATOM 1071 O O . VAL A 1 142 ? 40.220 3.209 7.073 1.00 78.69 142 VAL A O 1
ATOM 1074 N N . GLU A 1 143 ? 38.805 1.829 5.985 1.00 78.12 143 GLU A N 1
ATOM 1075 C CA . GLU A 1 143 ? 39.585 0.594 6.101 1.00 78.12 143 GLU A CA 1
ATOM 1076 C C . GLU A 1 143 ? 39.695 -0.067 4.724 1.00 78.12 143 GLU A C 1
ATOM 1078 O O . GLU A 1 143 ? 38.733 -0.046 3.952 1.00 78.12 143 GLU A O 1
ATOM 1083 N N . ASN A 1 144 ? 40.847 -0.662 4.412 1.00 79.69 144 ASN A N 1
ATOM 1084 C CA . ASN A 1 144 ? 41.063 -1.363 3.149 1.00 79.69 144 ASN A CA 1
ATOM 1085 C C . ASN A 1 144 ? 41.628 -2.762 3.395 1.00 79.69 144 ASN A C 1
ATOM 1087 O O . ASN A 1 144 ? 42.505 -2.945 4.234 1.00 79.69 144 ASN A O 1
ATOM 1091 N N . SER A 1 145 ? 41.184 -3.749 2.622 1.00 77.56 145 SER A N 1
ATOM 109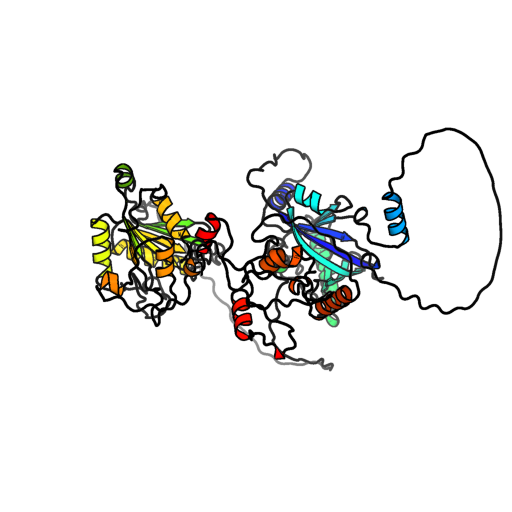2 C CA . SER A 1 145 ? 41.737 -5.108 2.672 1.00 77.56 145 SER A CA 1
ATOM 1093 C C . SER A 1 145 ? 41.867 -5.688 1.272 1.00 77.56 145 SER A C 1
ATOM 1095 O O . SER A 1 145 ? 40.982 -5.507 0.442 1.00 77.56 145 SER A O 1
ATOM 1097 N N . ASN A 1 146 ? 42.959 -6.393 0.986 1.00 82.06 146 ASN A N 1
ATOM 1098 C CA . ASN A 1 146 ? 43.128 -7.048 -0.312 1.00 82.06 146 ASN A CA 1
ATOM 1099 C C . ASN A 1 146 ? 42.245 -8.297 -0.400 1.00 82.06 146 ASN A C 1
ATOM 1101 O O . ASN A 1 146 ? 42.091 -9.028 0.577 1.00 82.06 146 ASN A O 1
ATOM 1105 N N . LEU A 1 147 ? 41.681 -8.535 -1.580 1.00 81.88 147 LEU A N 1
ATOM 1106 C CA . LEU A 1 147 ? 40.860 -9.698 -1.897 1.00 81.88 147 LEU A CA 1
ATOM 1107 C C . LEU A 1 147 ? 41.564 -10.579 -2.941 1.00 81.88 147 LEU A C 1
ATOM 1109 O O . LEU A 1 147 ? 42.480 -10.102 -3.620 1.00 81.88 147 LEU A O 1
ATOM 1113 N N . PRO A 1 148 ? 41.155 -11.854 -3.086 1.00 78.31 148 PRO A N 1
ATOM 1114 C CA . PRO A 1 148 ? 41.671 -12.722 -4.138 1.00 78.31 148 PRO A CA 1
ATOM 1115 C C . PRO A 1 148 ? 41.506 -12.100 -5.528 1.00 78.31 148 PRO A C 1
ATOM 1117 O O . PRO A 1 148 ? 40.511 -11.424 -5.803 1.00 78.31 148 PRO A O 1
ATOM 1120 N N . SER A 1 149 ? 42.479 -12.344 -6.405 1.00 78.44 149 SER A N 1
ATOM 1121 C CA . SER A 1 149 ? 42.358 -11.974 -7.814 1.00 78.44 149 SER A CA 1
ATOM 1122 C C . SER A 1 149 ? 41.385 -12.910 -8.534 1.00 78.44 149 SER A C 1
ATOM 1124 O O . SER A 1 149 ? 41.302 -14.087 -8.185 1.00 78.44 149 SER A O 1
ATOM 1126 N N . GLY A 1 150 ? 40.664 -12.417 -9.541 1.00 80.44 150 GLY A N 1
ATOM 1127 C CA . GLY A 1 150 ? 39.745 -13.240 -10.330 1.00 80.44 150 GLY A CA 1
ATOM 1128 C C . GLY A 1 150 ? 38.314 -12.708 -10.401 1.00 80.44 150 GLY A C 1
ATOM 1129 O O . GLY A 1 150 ? 38.044 -11.521 -10.205 1.00 80.44 150 GLY A O 1
ATOM 1130 N N . ASN A 1 151 ? 37.362 -13.601 -10.673 1.00 78.38 151 ASN A N 1
ATOM 1131 C CA . ASN A 1 151 ? 35.939 -13.289 -10.552 1.00 78.38 151 ASN A CA 1
ATOM 1132 C C . ASN A 1 151 ? 35.548 -13.301 -9.074 1.00 78.38 151 ASN A C 1
ATOM 1134 O O . ASN A 1 151 ? 35.432 -14.382 -8.531 1.00 78.38 151 ASN A O 1
ATOM 1138 N N . ILE A 1 152 ? 35.307 -12.131 -8.475 1.00 82.00 152 ILE A N 1
ATOM 1139 C CA . ILE A 1 152 ? 35.037 -11.979 -7.033 1.00 82.00 152 ILE A CA 1
ATOM 1140 C C . ILE A 1 152 ? 33.574 -12.248 -6.627 1.00 82.00 152 ILE A C 1
ATOM 1142 O O . ILE A 1 152 ? 33.231 -12.244 -5.444 1.00 82.00 152 ILE A O 1
ATOM 1146 N N . LEU A 1 153 ? 32.665 -12.416 -7.598 1.00 80.12 153 LEU A N 1
ATOM 1147 C CA . LEU A 1 153 ? 31.234 -12.593 -7.321 1.00 80.12 153 LEU A CA 1
ATOM 1148 C C . LEU A 1 153 ? 30.926 -13.880 -6.526 1.00 80.12 153 LEU A C 1
ATOM 1150 O O . LEU A 1 153 ? 30.140 -13.792 -5.580 1.00 80.12 153 LEU A O 1
ATOM 1154 N N . PRO A 1 154 ? 31.496 -15.059 -6.853 1.00 79.81 154 PRO A N 1
ATOM 1155 C CA . PRO A 1 154 ? 31.268 -16.286 -6.092 1.00 79.81 154 PRO A CA 1
ATOM 1156 C C . PRO A 1 154 ? 31.730 -16.184 -4.635 1.00 79.81 154 PRO A C 1
ATOM 1158 O O . PRO A 1 154 ? 31.003 -16.614 -3.743 1.00 79.81 154 PRO A O 1
ATOM 1161 N N . GLU A 1 155 ? 32.890 -15.579 -4.379 1.00 78.00 155 GLU A N 1
ATOM 1162 C CA . GLU A 1 155 ? 33.470 -15.404 -3.046 1.00 78.00 155 GLU A CA 1
ATOM 1163 C C . GLU A 1 155 ? 32.609 -14.461 -2.207 1.00 78.00 155 GLU A C 1
ATOM 1165 O O . GLU A 1 155 ? 32.256 -14.784 -1.074 1.00 78.00 155 GLU A O 1
ATOM 1170 N N . MET A 1 156 ? 32.187 -13.332 -2.783 1.00 80.94 156 MET A N 1
ATOM 1171 C CA . MET A 1 156 ? 31.306 -12.379 -2.103 1.00 80.94 156 MET A CA 1
ATOM 1172 C C . MET A 1 156 ? 29.938 -12.996 -1.794 1.00 80.94 156 MET A C 1
ATOM 1174 O O . MET A 1 156 ? 29.441 -12.859 -0.674 1.00 80.94 156 MET A O 1
ATOM 1178 N N . ASN A 1 157 ? 29.363 -13.753 -2.734 1.00 78.69 157 ASN A N 1
ATOM 1179 C CA . ASN A 1 157 ? 28.122 -14.497 -2.507 1.00 78.69 157 ASN A CA 1
ATOM 1180 C C . ASN A 1 157 ? 28.292 -15.567 -1.413 1.00 78.69 157 ASN A C 1
ATOM 1182 O O . ASN A 1 157 ? 27.410 -15.728 -0.567 1.00 78.69 157 ASN A O 1
ATOM 1186 N N . ALA A 1 158 ? 29.424 -16.280 -1.392 1.00 75.50 158 ALA A N 1
ATOM 1187 C CA . ALA A 1 158 ? 29.743 -17.267 -0.361 1.00 75.50 158 ALA A CA 1
ATOM 1188 C C . ALA A 1 158 ? 29.908 -16.624 1.026 1.00 75.50 158 ALA A C 1
ATOM 1190 O O . ALA A 1 158 ? 29.506 -17.213 2.029 1.00 75.50 158 ALA A O 1
ATOM 1191 N N . TRP A 1 159 ? 30.420 -15.393 1.085 1.00 74.50 159 TRP A N 1
ATOM 1192 C CA . TRP A 1 159 ? 30.497 -14.579 2.303 1.00 74.50 159 TRP A CA 1
ATOM 1193 C C . TRP A 1 159 ? 29.164 -13.924 2.698 1.00 74.50 159 TRP A C 1
ATOM 1195 O O . TRP A 1 159 ? 29.105 -13.207 3.694 1.00 74.50 159 TRP A O 1
ATOM 1205 N N . GLY A 1 160 ? 28.079 -14.192 1.961 1.00 73.12 160 GLY A N 1
ATOM 1206 C CA . GLY A 1 160 ? 26.737 -13.708 2.282 1.00 73.12 160 GLY A CA 1
ATOM 1207 C C . GLY A 1 160 ? 26.440 -12.300 1.768 1.00 73.12 160 GLY A C 1
ATOM 1208 O O . GLY A 1 160 ? 25.594 -11.611 2.336 1.00 73.12 160 GLY A O 1
ATOM 1209 N N . PHE A 1 161 ? 27.113 -11.857 0.707 1.00 79.56 161 PHE A N 1
ATOM 1210 C CA . PHE A 1 161 ? 26.894 -10.559 0.079 1.00 79.56 161 PHE A CA 1
ATOM 1211 C C . PHE A 1 161 ? 26.338 -10.712 -1.334 1.00 79.56 161 PHE A C 1
ATOM 1213 O O . PHE A 1 161 ? 26.968 -11.322 -2.188 1.00 79.56 161 PHE A O 1
ATOM 1220 N N . ASN A 1 162 ? 25.195 -10.083 -1.602 1.00 79.94 162 ASN A N 1
ATOM 1221 C CA . ASN A 1 162 ? 24.619 -10.001 -2.939 1.00 79.94 162 ASN A CA 1
ATOM 1222 C C . ASN A 1 162 ? 25.158 -8.776 -3.677 1.00 79.94 162 ASN A C 1
ATOM 1224 O O . ASN A 1 162 ? 25.257 -7.687 -3.106 1.00 79.94 162 ASN A O 1
ATOM 1228 N N . TYR A 1 163 ? 25.445 -8.936 -4.964 1.00 81.31 163 TYR A N 1
ATOM 1229 C CA . TYR A 1 163 ? 25.759 -7.825 -5.857 1.00 81.31 163 TYR A CA 1
ATOM 1230 C C . TYR A 1 163 ? 24.553 -6.883 -6.030 1.00 81.31 163 TYR A C 1
ATOM 1232 O O . TYR A 1 163 ? 23.412 -7.333 -6.129 1.00 81.31 163 TYR A O 1
ATOM 1240 N N . VAL A 1 164 ? 24.808 -5.573 -6.064 1.00 79.31 164 VAL A N 1
ATOM 1241 C CA . VAL A 1 164 ? 23.786 -4.515 -6.172 1.00 79.31 164 VAL A CA 1
ATOM 1242 C C . VAL A 1 164 ? 23.960 -3.710 -7.455 1.00 79.31 164 VAL A C 1
ATOM 1244 O O . VAL A 1 164 ? 23.010 -3.527 -8.214 1.00 79.31 164 VAL A O 1
ATOM 1247 N N . SER A 1 165 ? 25.162 -3.184 -7.683 1.00 75.56 165 SER A N 1
ATOM 1248 C CA . SER A 1 165 ? 25.451 -2.289 -8.805 1.00 75.56 165 SER A CA 1
ATOM 1249 C C . SER A 1 165 ? 26.951 -2.170 -9.045 1.00 75.56 165 SER A C 1
ATOM 1251 O O . SER A 1 165 ? 27.747 -2.469 -8.160 1.00 75.56 165 SER A O 1
ATOM 1253 N N . GLU A 1 166 ? 27.341 -1.639 -10.199 1.00 79.81 166 GLU A N 1
ATOM 1254 C CA . GLU A 1 166 ? 28.720 -1.251 -10.487 1.00 79.81 166 GLU A CA 1
ATOM 1255 C C . GLU A 1 166 ? 28.796 0.142 -11.106 1.00 79.81 166 GLU A C 1
ATOM 1257 O O . GLU A 1 166 ? 27.840 0.624 -11.721 1.00 79.81 166 GLU A O 1
ATOM 1262 N N . TYR A 1 167 ? 29.954 0.773 -10.959 1.00 75.38 167 TYR A N 1
ATOM 1263 C CA . TYR A 1 167 ? 30.319 1.986 -11.678 1.00 75.38 167 TYR A CA 1
ATOM 1264 C C . TYR A 1 167 ? 31.828 2.016 -11.922 1.00 75.38 167 TYR A C 1
ATOM 1266 O O . TYR A 1 167 ? 32.597 1.317 -11.258 1.00 75.38 167 TYR A O 1
ATOM 1274 N N . VAL A 1 168 ? 32.253 2.825 -12.888 1.00 76.38 168 VAL A N 1
ATOM 1275 C CA . VAL A 1 168 ? 33.670 3.039 -13.189 1.00 76.38 168 VAL A CA 1
ATOM 1276 C C . VAL A 1 168 ? 34.050 4.453 -12.780 1.00 76.38 168 VAL A C 1
ATOM 1278 O O . VAL A 1 168 ? 33.278 5.396 -12.950 1.00 76.38 168 VAL A O 1
ATOM 1281 N N . VAL A 1 169 ? 35.237 4.598 -12.213 1.00 78.44 169 VAL A N 1
ATOM 1282 C CA . VAL A 1 169 ? 35.832 5.886 -11.887 1.00 78.44 169 VAL A CA 1
ATOM 1283 C C . VAL A 1 169 ? 37.042 6.080 -12.776 1.00 78.44 169 VAL A C 1
ATOM 1285 O O . VAL A 1 169 ? 37.988 5.296 -12.725 1.00 78.44 169 VAL A O 1
ATOM 1288 N N . GLU A 1 170 ? 37.021 7.158 -13.544 1.00 82.56 170 GLU A N 1
ATOM 1289 C CA . GLU A 1 170 ? 38.178 7.633 -14.288 1.00 82.56 170 GLU A CA 1
ATOM 1290 C C . GLU A 1 170 ? 38.584 9.004 -13.752 1.00 82.56 170 GLU A C 1
ATOM 1292 O O . GLU A 1 170 ? 37.747 9.864 -13.468 1.00 82.56 170 GLU A O 1
ATOM 1297 N N . GLY A 1 171 ? 39.884 9.221 -13.591 1.00 84.75 171 GLY A N 1
ATOM 1298 C CA . GLY A 1 171 ? 40.377 10.498 -13.112 1.00 84.75 171 GLY A CA 1
ATOM 1299 C C . GLY A 1 171 ? 41.887 10.593 -13.043 1.00 84.75 171 GLY A C 1
ATOM 1300 O O . GLY A 1 171 ? 42.622 9.743 -13.541 1.00 84.75 171 GLY A O 1
ATOM 1301 N N . HIS A 1 172 ? 42.343 11.646 -12.380 1.00 85.06 172 HIS A N 1
ATOM 1302 C CA . HIS A 1 172 ? 43.744 11.933 -12.135 1.00 85.06 172 HIS A CA 1
ATOM 1303 C C . HIS A 1 172 ? 43.955 12.209 -10.647 1.00 85.06 172 HIS A C 1
ATOM 1305 O O . HIS A 1 172 ? 43.248 13.021 -10.041 1.00 85.06 172 HIS A O 1
ATOM 1311 N N . ARG A 1 173 ? 44.934 11.523 -10.055 1.00 85.75 173 ARG A N 1
ATOM 1312 C CA . ARG A 1 173 ? 45.428 11.803 -8.705 1.00 85.75 173 ARG A CA 1
ATOM 1313 C C . ARG A 1 173 ? 46.653 12.699 -8.790 1.00 85.75 173 ARG A C 1
ATOM 1315 O O . ARG A 1 173 ? 47.593 12.404 -9.525 1.00 85.75 173 ARG A O 1
ATOM 1322 N N . PHE A 1 174 ? 46.645 13.763 -8.005 1.00 88.06 174 PHE A N 1
ATOM 1323 C CA . PHE A 1 174 ? 47.783 14.635 -7.768 1.00 88.06 174 PHE A CA 1
ATOM 1324 C C . PHE A 1 174 ? 48.137 14.540 -6.290 1.00 88.06 174 PHE A C 1
ATOM 1326 O O . PHE A 1 174 ? 47.252 14.550 -5.434 1.00 88.06 174 PHE A O 1
ATOM 1333 N N . ILE A 1 175 ? 49.427 14.433 -6.003 1.00 86.31 175 ILE A N 1
ATOM 1334 C CA . ILE A 1 175 ? 49.943 14.381 -4.639 1.00 86.31 175 ILE A CA 1
ATOM 1335 C C . ILE A 1 175 ? 50.664 15.703 -4.390 1.00 86.31 175 ILE A C 1
ATOM 1337 O O . ILE A 1 175 ? 51.628 16.018 -5.093 1.00 86.31 175 ILE A O 1
ATOM 1341 N N . LEU A 1 176 ? 50.153 16.476 -3.433 1.00 82.75 176 LEU A N 1
ATOM 1342 C CA . LEU A 1 176 ? 50.782 17.682 -2.903 1.00 82.75 176 LEU A CA 1
ATOM 1343 C C . LEU A 1 176 ? 51.156 17.401 -1.451 1.00 82.75 176 LEU A C 1
ATOM 1345 O O . LEU A 1 176 ? 50.282 17.425 -0.590 1.00 82.75 176 LEU A O 1
ATOM 1349 N N . ASP A 1 177 ? 52.429 17.109 -1.200 1.00 85.38 177 ASP A N 1
ATOM 1350 C CA . ASP A 1 177 ? 52.916 16.634 0.098 1.00 85.38 177 ASP A CA 1
ATOM 1351 C C . ASP A 1 177 ? 52.140 15.384 0.571 1.00 85.38 177 ASP A C 1
ATOM 1353 O O . ASP A 1 177 ? 52.315 14.303 0.010 1.00 85.38 177 ASP A O 1
ATOM 1357 N N . ASP A 1 178 ? 51.258 15.523 1.561 1.00 82.06 178 ASP A N 1
ATOM 1358 C CA . ASP A 1 178 ? 50.369 14.485 2.102 1.00 82.06 178 ASP A CA 1
ATOM 1359 C C . ASP A 1 178 ? 48.907 14.614 1.630 1.00 82.06 178 ASP A C 1
ATOM 1361 O O . ASP A 1 178 ? 48.061 13.767 1.942 1.00 82.06 178 ASP A O 1
ATOM 1365 N N . ILE A 1 179 ? 48.596 15.658 0.857 1.00 86.00 179 ILE A N 1
ATOM 1366 C CA . ILE A 1 179 ? 47.265 15.904 0.313 1.00 86.00 179 ILE A CA 1
ATOM 1367 C C . ILE A 1 179 ? 47.119 15.186 -1.023 1.00 86.00 179 ILE A C 1
ATOM 1369 O O . ILE A 1 179 ? 47.800 15.481 -2.007 1.00 86.00 179 ILE A O 1
ATOM 1373 N N . VAL A 1 180 ? 46.137 14.292 -1.083 1.00 85.75 180 VAL A N 1
ATOM 1374 C CA . VAL A 1 180 ? 45.687 13.685 -2.332 1.00 85.75 180 VAL A CA 1
ATOM 1375 C C . VAL A 1 180 ? 44.561 14.535 -2.905 1.00 85.75 180 VAL A C 1
ATOM 1377 O O . VAL A 1 180 ? 43.473 14.625 -2.330 1.00 85.75 180 VAL A O 1
ATOM 1380 N N . LEU A 1 181 ? 44.824 15.138 -4.061 1.00 85.06 181 LEU A N 1
ATOM 1381 C CA . LEU A 1 181 ? 43.820 15.748 -4.921 1.00 85.06 181 LEU A CA 1
ATOM 1382 C C . LEU A 1 181 ? 43.379 14.720 -5.959 1.00 85.06 181 LEU A C 1
ATOM 1384 O O . LEU A 1 181 ? 44.171 14.294 -6.796 1.00 85.06 181 LEU A O 1
ATOM 1388 N N . PHE A 1 182 ? 42.115 14.324 -5.921 1.00 83.75 182 PHE A N 1
ATOM 1389 C CA . PHE A 1 182 ? 41.538 13.385 -6.867 1.00 83.75 182 PHE A CA 1
ATOM 1390 C C . PHE A 1 182 ? 40.469 14.070 -7.709 1.00 83.75 182 PHE A C 1
ATOM 1392 O O . PHE A 1 182 ? 39.350 14.306 -7.246 1.00 83.75 182 PHE A O 1
ATOM 1399 N N . LEU A 1 183 ? 40.836 14.393 -8.947 1.00 83.12 183 LEU A N 1
ATOM 1400 C CA . LEU A 1 183 ? 39.929 14.928 -9.953 1.00 83.12 183 LEU A CA 1
ATOM 1401 C C . LEU A 1 183 ? 39.394 13.762 -10.778 1.00 83.12 183 LEU A C 1
ATOM 1403 O O . LEU A 1 183 ? 40.145 13.156 -11.538 1.00 83.12 183 LEU A O 1
ATOM 1407 N N . HIS A 1 184 ? 38.124 13.425 -10.618 1.00 77.38 184 HIS A N 1
ATOM 1408 C CA . HIS A 1 184 ? 37.547 12.234 -11.228 1.00 77.38 184 HIS A CA 1
ATOM 1409 C C . HIS A 1 184 ? 36.119 12.475 -11.680 1.00 77.38 184 HIS A C 1
ATOM 1411 O O . HIS A 1 184 ? 35.419 13.312 -11.123 1.00 77.38 184 HIS A O 1
ATOM 1417 N N . HIS A 1 185 ? 35.664 11.703 -12.652 1.00 72.38 185 HIS A N 1
ATOM 1418 C CA . HIS A 1 185 ? 34.244 11.564 -12.939 1.00 72.38 185 HIS A CA 1
ATOM 1419 C C . HIS A 1 185 ? 33.796 10.141 -12.629 1.00 72.38 185 HIS A C 1
ATOM 1421 O O . HIS A 1 185 ? 34.559 9.179 -12.745 1.00 72.38 185 HIS A O 1
ATOM 1427 N N . GLN A 1 186 ? 32.563 10.010 -12.156 1.00 66.88 186 GLN A N 1
ATOM 1428 C CA . GLN A 1 186 ? 31.953 8.701 -11.985 1.00 66.88 186 GLN A CA 1
ATOM 1429 C C . GLN A 1 186 ? 31.225 8.385 -13.279 1.00 66.88 186 GLN A C 1
ATOM 1431 O O . GLN A 1 186 ? 30.170 8.947 -13.562 1.00 66.88 186 GLN A O 1
ATOM 1436 N N . MET A 1 187 ? 31.784 7.471 -14.062 1.00 56.06 187 MET A N 1
ATOM 1437 C CA . MET A 1 187 ? 31.101 6.907 -15.212 1.00 56.06 187 MET A CA 1
ATOM 1438 C C . MET A 1 187 ? 30.030 5.944 -14.700 1.00 56.06 187 MET A C 1
ATOM 1440 O O . MET A 1 187 ? 30.181 4.721 -14.680 1.00 56.06 187 MET A O 1
ATOM 1444 N N . LEU A 1 188 ? 28.902 6.506 -14.273 1.00 50.25 188 LEU A N 1
ATOM 1445 C CA . LEU A 1 188 ? 27.639 5.822 -14.476 1.00 50.25 188 LEU A CA 1
ATOM 1446 C C . LEU A 1 188 ? 27.430 5.774 -15.986 1.00 50.25 188 LEU A C 1
ATOM 1448 O O . LEU A 1 188 ? 27.702 6.748 -16.682 1.00 50.25 188 LEU A O 1
ATOM 1452 N N . LEU A 1 189 ? 26.901 4.668 -16.500 1.00 42.50 189 LEU A N 1
ATOM 1453 C CA . LEU A 1 189 ? 26.547 4.478 -17.916 1.00 42.50 189 LEU A CA 1
ATOM 1454 C C . LEU A 1 189 ? 25.555 5.535 -18.497 1.00 42.50 189 LEU A C 1
ATOM 1456 O O . LEU A 1 189 ? 24.991 5.289 -19.561 1.00 42.50 189 LEU A O 1
ATOM 1460 N N . LEU A 1 190 ? 25.305 6.659 -17.807 1.00 37.38 190 LEU A N 1
ATOM 1461 C CA . LEU A 1 190 ? 24.307 7.700 -18.071 1.00 37.38 190 LEU A CA 1
ATOM 1462 C C . LEU A 1 190 ? 24.715 9.145 -17.664 1.00 37.38 190 LEU A C 1
ATOM 1464 O O . LEU A 1 190 ? 23.870 10.025 -17.804 1.00 37.38 190 LEU A O 1
ATOM 1468 N N . ASP A 1 191 ? 25.931 9.440 -17.174 1.00 40.94 191 ASP A N 1
ATOM 1469 C CA . ASP A 1 191 ? 26.328 10.846 -16.922 1.00 40.94 191 ASP A CA 1
ATOM 1470 C C . ASP A 1 191 ? 26.990 11.467 -18.166 1.00 40.94 191 ASP A C 1
ATOM 1472 O O . ASP A 1 191 ? 28.110 11.120 -18.532 1.00 40.94 191 ASP A O 1
ATOM 1476 N N . THR A 1 192 ? 26.273 12.368 -18.845 1.00 42.66 192 THR A N 1
ATOM 1477 C CA . THR A 1 192 ? 26.745 13.109 -20.030 1.00 42.66 192 THR A CA 1
ATOM 1478 C C . THR A 1 192 ? 27.186 14.538 -19.701 1.00 42.66 192 THR A C 1
ATOM 1480 O O . THR A 1 192 ? 27.387 15.335 -20.614 1.00 42.66 192 THR A O 1
ATOM 1483 N N . SER A 1 193 ? 27.275 14.912 -18.418 1.00 53.94 193 SER A N 1
ATOM 1484 C CA . SER A 1 193 ? 27.512 16.305 -18.011 1.00 53.94 193 SER A CA 1
ATOM 1485 C C . SER A 1 193 ? 28.935 16.804 -18.286 1.00 53.94 193 SER A C 1
ATOM 1487 O O . SER A 1 193 ? 29.151 18.015 -18.327 1.00 53.94 193 SER A O 1
ATOM 1489 N N . GLY A 1 194 ? 29.905 15.896 -18.456 1.00 56.25 194 GLY A N 1
ATOM 1490 C CA . GLY A 1 194 ? 31.327 16.239 -18.583 1.00 56.25 194 GLY A CA 1
ATOM 1491 C C . GLY A 1 194 ? 31.911 16.919 -17.335 1.00 56.25 194 GLY A C 1
ATOM 1492 O O . GLY A 1 194 ? 32.982 17.520 -17.408 1.00 56.25 194 GLY A O 1
ATOM 1493 N N . ALA A 1 195 ? 31.203 16.875 -16.200 1.00 63.91 195 ALA A N 1
ATOM 1494 C CA . ALA A 1 195 ? 31.620 17.508 -14.958 1.00 63.91 195 ALA A CA 1
ATOM 1495 C C .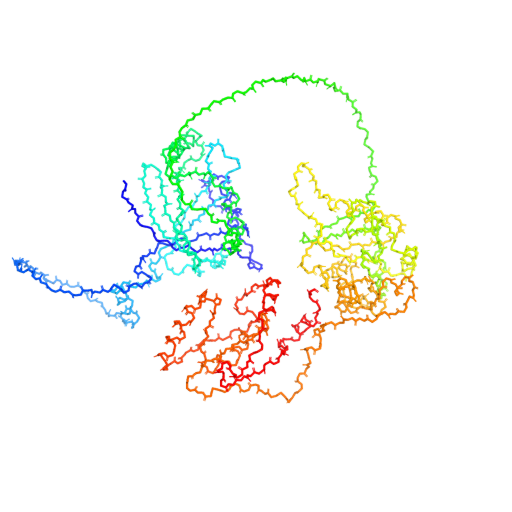 ALA A 1 195 ? 32.568 16.599 -14.161 1.00 63.91 195 ALA A C 1
ATOM 1497 O O . ALA A 1 195 ? 32.324 15.406 -13.994 1.00 63.91 195 ALA A O 1
ATOM 1498 N N . TYR A 1 196 ? 33.632 17.184 -13.610 1.00 70.31 196 TYR A N 1
ATOM 1499 C CA . TYR A 1 196 ? 34.580 16.478 -12.752 1.00 70.31 196 TYR A CA 1
ATOM 1500 C C . TYR A 1 196 ? 34.314 16.781 -11.276 1.00 70.31 196 TYR A C 1
ATOM 1502 O O . TYR A 1 196 ? 34.072 17.920 -10.877 1.00 70.31 196 TYR A O 1
ATOM 1510 N N . ILE A 1 197 ? 34.425 15.752 -10.445 1.00 79.81 197 ILE A N 1
ATOM 1511 C CA . ILE A 1 197 ? 34.460 15.840 -8.992 1.00 79.81 197 ILE A CA 1
ATOM 1512 C C . ILE A 1 197 ? 35.912 16.051 -8.571 1.00 79.81 197 ILE A C 1
ATOM 1514 O O . ILE A 1 197 ? 36.767 15.198 -8.803 1.00 79.81 197 ILE A O 1
ATOM 1518 N N . LEU A 1 198 ? 36.183 17.171 -7.904 1.00 82.00 198 LEU A N 1
ATOM 1519 C CA . LEU A 1 198 ? 37.458 17.412 -7.237 1.00 82.00 198 LEU A CA 1
ATOM 1520 C C . LEU A 1 198 ? 37.334 17.069 -5.750 1.00 82.00 198 LEU A C 1
ATOM 1522 O O . LEU A 1 198 ? 36.578 17.706 -5.018 1.00 82.00 198 LEU A O 1
ATOM 1526 N N . GLN A 1 199 ? 38.100 16.079 -5.299 1.00 88.06 199 GLN A N 1
ATOM 1527 C CA . GLN A 1 199 ? 38.214 15.712 -3.891 1.00 88.06 199 GLN A CA 1
ATOM 1528 C C . GLN A 1 199 ? 39.621 16.027 -3.380 1.00 88.06 199 GLN A C 1
ATOM 1530 O O . GLN A 1 199 ? 40.597 15.579 -3.969 1.00 88.06 199 GLN A O 1
ATOM 1535 N N . ALA A 1 200 ? 39.721 16.740 -2.258 1.00 87.00 200 ALA A N 1
ATOM 1536 C CA . ALA A 1 200 ? 40.963 16.910 -1.507 1.00 87.00 200 ALA A CA 1
ATOM 1537 C C . ALA A 1 200 ? 40.871 16.119 -0.199 1.00 87.00 200 ALA A C 1
ATOM 1539 O O . ALA A 1 200 ? 39.907 16.286 0.552 1.00 87.00 200 ALA A O 1
ATOM 1540 N N . SER A 1 201 ? 41.841 15.250 0.075 1.00 90.62 201 SER A N 1
ATOM 1541 C CA . SER A 1 201 ? 41.840 14.427 1.289 1.00 90.62 201 SER A CA 1
ATOM 1542 C C . SER A 1 201 ? 43.244 14.117 1.787 1.00 90.62 201 SER A C 1
ATOM 1544 O O . SER A 1 201 ? 44.162 13.957 0.989 1.00 90.62 201 SER A O 1
ATOM 1546 N N . ILE A 1 202 ? 43.365 13.964 3.104 1.00 88.44 202 ILE A N 1
ATOM 1547 C CA . ILE A 1 202 ? 44.547 13.438 3.792 1.00 88.44 202 ILE A CA 1
ATOM 1548 C C . ILE A 1 202 ? 44.108 12.158 4.507 1.00 88.44 202 ILE A C 1
ATOM 1550 O O . ILE A 1 202 ? 43.059 12.148 5.154 1.00 88.44 202 ILE A O 1
ATOM 1554 N N . THR A 1 203 ? 44.890 11.086 4.382 1.00 85.88 203 THR A N 1
ATOM 1555 C CA . THR A 1 203 ? 44.669 9.850 5.148 1.00 85.88 203 THR A CA 1
ATOM 1556 C C . THR A 1 203 ? 45.599 9.865 6.353 1.00 85.88 203 THR A C 1
ATOM 1558 O O . THR A 1 203 ? 46.811 9.952 6.187 1.00 85.88 203 THR A O 1
ATOM 1561 N N . VAL A 1 204 ? 45.035 9.804 7.557 1.00 82.31 204 VAL A N 1
ATOM 1562 C CA . VAL A 1 204 ? 45.792 9.794 8.817 1.00 82.31 204 VAL A CA 1
ATOM 1563 C C . VAL A 1 204 ? 45.843 8.377 9.381 1.00 82.31 204 VAL A C 1
ATOM 1565 O O . VAL A 1 204 ? 44.853 7.655 9.302 1.00 82.31 204 VAL A O 1
ATOM 1568 N N . GLN A 1 205 ? 46.991 7.977 9.929 1.00 74.44 205 GLN A N 1
ATOM 1569 C CA . GLN A 1 205 ? 47.183 6.630 10.483 1.00 74.44 205 GLN A CA 1
ATOM 1570 C C . GLN A 1 205 ? 46.670 6.501 11.925 1.00 74.44 205 GLN A C 1
ATOM 1572 O O . GLN A 1 205 ? 46.158 5.452 12.293 1.00 74.44 205 GLN A O 1
ATOM 1577 N N . ASP A 1 206 ? 46.767 7.569 12.723 1.00 75.12 206 ASP A N 1
ATOM 1578 C CA . ASP A 1 206 ? 46.310 7.601 14.114 1.00 75.12 206 ASP A CA 1
ATOM 1579 C C . ASP A 1 206 ? 45.225 8.670 14.298 1.00 75.12 206 ASP A C 1
ATOM 1581 O O . ASP A 1 206 ? 45.486 9.875 14.270 1.00 75.12 206 ASP A O 1
ATOM 1585 N N . SER A 1 207 ? 43.985 8.216 14.482 1.00 70.62 207 SER A N 1
ATOM 1586 C CA . SER A 1 207 ? 42.836 9.090 14.748 1.00 70.62 207 SER A CA 1
ATOM 1587 C C . SER A 1 207 ? 42.702 9.492 16.225 1.00 70.62 207 SER A C 1
ATOM 1589 O O . SER A 1 207 ? 41.905 10.373 16.549 1.00 70.62 207 SER A O 1
ATOM 1591 N N . GLY A 1 208 ? 43.485 8.883 17.121 1.00 71.44 208 GLY A N 1
ATOM 1592 C CA . GLY A 1 208 ? 43.507 9.180 18.552 1.00 71.44 208 GLY A CA 1
ATOM 1593 C C . GLY A 1 208 ? 44.326 10.420 18.915 1.00 71.44 208 GLY A C 1
ATOM 1594 O O . GLY A 1 208 ? 44.165 10.941 20.018 1.00 71.44 208 GLY A O 1
ATOM 1595 N N . ASN A 1 209 ? 45.161 10.927 18.001 1.00 80.88 209 ASN A N 1
ATOM 1596 C CA . ASN A 1 209 ? 46.005 12.100 18.222 1.00 80.88 209 ASN A CA 1
ATOM 1597 C C . ASN A 1 209 ? 45.310 13.412 17.774 1.00 80.88 209 ASN A C 1
ATOM 1599 O O . ASN A 1 209 ? 45.254 13.715 16.574 1.00 80.88 209 ASN A O 1
ATOM 1603 N N . PRO A 1 210 ? 44.801 14.241 18.709 1.00 78.31 210 PRO A N 1
ATOM 1604 C CA . PRO A 1 210 ? 44.037 15.443 18.371 1.00 78.31 210 PRO A CA 1
ATOM 1605 C C . PRO A 1 210 ? 44.881 16.544 17.713 1.00 78.31 210 PRO A C 1
ATOM 1607 O O . PRO A 1 210 ? 44.361 17.286 16.876 1.00 78.31 210 PRO A O 1
ATOM 1610 N N . ASP A 1 211 ? 46.170 16.646 18.044 1.00 82.56 211 ASP A N 1
ATOM 1611 C CA . ASP A 1 211 ? 47.065 17.654 17.468 1.00 82.56 211 ASP A CA 1
ATOM 1612 C C . ASP A 1 211 ? 47.376 17.335 16.004 1.00 82.56 211 ASP A C 1
ATOM 1614 O O . ASP A 1 211 ? 47.343 18.226 15.150 1.00 82.56 211 ASP A O 1
ATOM 1618 N N . MET A 1 212 ? 47.567 16.051 15.687 1.00 80.88 212 MET A N 1
ATOM 1619 C CA . MET A 1 212 ? 47.715 15.575 14.311 1.00 80.88 212 MET A CA 1
ATOM 1620 C C . MET A 1 212 ? 46.450 15.852 13.486 1.00 80.88 212 MET A C 1
ATOM 1622 O O . MET A 1 212 ? 46.543 16.378 12.374 1.00 80.88 212 MET A O 1
ATOM 1626 N N . LEU A 1 213 ? 45.259 15.559 14.020 1.00 80.81 213 LEU A N 1
ATOM 1627 C CA . LEU A 1 213 ? 43.993 15.851 13.336 1.00 80.81 213 LEU A CA 1
ATOM 1628 C C . LEU A 1 213 ? 43.808 17.352 13.080 1.00 80.81 213 LEU A C 1
ATOM 1630 O O . LEU A 1 213 ? 43.375 17.753 11.995 1.00 80.81 213 LEU A O 1
ATOM 1634 N N . LYS A 1 214 ? 44.171 18.194 14.053 1.00 82.94 214 LYS A N 1
ATOM 1635 C CA . LYS A 1 214 ? 44.095 19.653 13.935 1.00 82.94 214 LYS A CA 1
ATOM 1636 C C . LYS A 1 214 ? 45.072 20.192 12.888 1.00 82.94 214 LYS A C 1
ATOM 1638 O O . LYS A 1 214 ? 44.659 20.985 12.042 1.00 82.94 214 LYS A O 1
ATOM 1643 N N . ALA A 1 215 ? 46.327 19.739 12.901 1.00 85.88 215 ALA A N 1
ATOM 1644 C CA . ALA A 1 215 ? 47.346 20.152 11.937 1.00 85.88 215 ALA A CA 1
ATOM 1645 C C . ALA A 1 215 ? 46.958 19.775 10.494 1.00 85.88 215 ALA A C 1
ATOM 1647 O O . ALA A 1 215 ? 46.996 20.621 9.600 1.00 85.88 215 ALA A O 1
ATOM 1648 N N . ASN A 1 216 ? 46.492 18.542 10.269 1.00 86.25 216 ASN A N 1
ATOM 1649 C CA . ASN A 1 216 ? 46.035 18.087 8.950 1.00 86.25 216 ASN A CA 1
ATOM 1650 C C . ASN A 1 216 ? 44.771 18.825 8.475 1.00 86.25 216 ASN A C 1
ATOM 1652 O O . ASN A 1 216 ? 44.658 19.192 7.304 1.00 86.25 216 ASN A O 1
ATOM 1656 N N . SER A 1 217 ? 43.842 19.130 9.387 1.00 87.69 217 SER A N 1
ATOM 1657 C CA . SER A 1 217 ? 42.661 19.944 9.064 1.00 87.69 217 SER A CA 1
ATOM 1658 C C . SER A 1 217 ? 43.051 21.361 8.625 1.00 87.69 217 SER A C 1
ATOM 1660 O O . SER A 1 217 ? 42.509 21.875 7.647 1.00 87.69 217 SER A O 1
ATOM 1662 N N . GLN A 1 218 ? 44.025 21.983 9.300 1.00 88.12 218 GLN A N 1
ATOM 1663 C CA . GLN A 1 218 ? 44.549 23.298 8.918 1.00 88.12 218 GLN A CA 1
ATOM 1664 C C . GLN A 1 218 ? 45.216 23.282 7.538 1.00 88.12 218 GLN A C 1
ATOM 1666 O O . GLN A 1 218 ? 45.030 24.229 6.778 1.00 88.12 218 GLN A O 1
ATOM 1671 N N . ARG A 1 219 ? 45.923 22.204 7.173 1.00 88.19 219 ARG A N 1
ATOM 1672 C CA . ARG A 1 219 ? 46.508 22.040 5.828 1.00 88.19 219 ARG A CA 1
ATOM 1673 C C . ARG A 1 219 ? 45.439 22.002 4.734 1.00 88.19 219 ARG A C 1
ATOM 1675 O O . ARG A 1 219 ? 45.544 22.741 3.757 1.00 88.19 219 ARG A O 1
ATOM 1682 N N . LEU A 1 220 ? 44.368 21.224 4.922 1.00 89.12 220 LEU A N 1
ATOM 1683 C CA . LEU A 1 220 ? 43.241 21.187 3.976 1.00 89.12 220 LEU A CA 1
ATOM 1684 C C . LEU A 1 220 ? 42.525 22.542 3.860 1.00 89.12 220 LEU A C 1
ATOM 1686 O O . LEU A 1 220 ? 42.138 22.943 2.762 1.00 89.12 220 LEU A O 1
ATOM 1690 N N . LEU A 1 221 ? 42.370 23.268 4.971 1.00 89.19 221 LEU A N 1
ATOM 1691 C CA . LEU A 1 221 ? 41.801 24.619 4.962 1.00 89.19 221 LEU A CA 1
ATOM 1692 C C . LEU A 1 221 ? 42.723 25.636 4.273 1.00 89.19 221 LEU A C 1
ATOM 1694 O O . LEU A 1 221 ? 42.238 26.483 3.526 1.00 89.19 221 LEU A O 1
ATOM 1698 N N . GLY A 1 222 ? 44.038 25.526 4.467 1.00 89.12 222 GLY A N 1
ATOM 1699 C CA . GLY A 1 222 ? 45.029 26.333 3.757 1.00 89.12 222 GLY A CA 1
ATOM 1700 C C . GLY A 1 222 ? 44.959 26.117 2.245 1.00 89.12 222 GLY A C 1
ATOM 1701 O O . GLY A 1 222 ? 44.901 27.083 1.486 1.00 89.12 222 GLY A O 1
ATOM 1702 N N . LEU A 1 223 ? 44.852 24.857 1.807 1.00 88.56 223 LEU A N 1
ATOM 1703 C CA . LEU A 1 223 ? 44.654 24.521 0.397 1.00 88.56 223 LEU A CA 1
ATOM 1704 C C . LEU A 1 223 ? 43.330 25.074 -0.148 1.00 88.56 223 LEU A C 1
ATOM 1706 O O . LEU A 1 223 ? 43.292 25.609 -1.255 1.00 88.56 223 LEU A O 1
ATOM 1710 N N . LYS A 1 224 ? 42.247 24.990 0.633 1.00 88.69 224 LYS A N 1
ATOM 1711 C CA . LYS A 1 224 ? 40.952 25.586 0.281 1.00 88.69 224 LYS A CA 1
ATOM 1712 C C . LYS A 1 224 ? 41.053 27.094 0.050 1.00 88.69 224 LYS A C 1
ATOM 1714 O O . LYS A 1 224 ? 40.501 27.574 -0.937 1.00 88.69 224 LYS A O 1
ATOM 1719 N N . GLU A 1 225 ? 41.725 27.839 0.928 1.00 90.50 225 GLU A N 1
ATOM 1720 C CA . GLU A 1 225 ? 41.893 29.286 0.736 1.00 90.50 225 GLU A CA 1
ATOM 1721 C C . GLU A 1 225 ? 42.810 29.597 -0.453 1.00 90.50 225 GLU A C 1
ATOM 1723 O O . GLU A 1 225 ? 42.506 30.504 -1.225 1.00 90.50 225 GLU A O 1
ATOM 1728 N N . HIS A 1 226 ? 43.867 28.808 -0.667 1.00 89.50 226 HIS A N 1
ATOM 1729 C CA . HIS A 1 226 ? 44.760 28.967 -1.818 1.00 89.50 226 HIS A CA 1
ATOM 1730 C C . HIS A 1 226 ? 44.036 28.755 -3.158 1.00 89.50 226 HIS A C 1
ATOM 1732 O O . HIS A 1 226 ? 44.266 29.488 -4.117 1.00 89.50 226 HIS A O 1
ATOM 1738 N N . LEU A 1 227 ? 43.123 27.782 -3.220 1.00 87.75 227 LEU A N 1
ATOM 1739 C CA . LEU A 1 227 ? 42.364 27.454 -4.429 1.00 87.75 227 LEU A CA 1
ATOM 1740 C C . LEU A 1 227 ? 41.093 28.290 -4.615 1.00 87.75 227 LEU A C 1
ATOM 1742 O O . LEU A 1 227 ? 40.471 28.199 -5.668 1.00 87.75 227 LEU A O 1
ATOM 1746 N N . LYS A 1 228 ? 40.710 29.132 -3.650 1.00 88.94 228 LYS A N 1
ATOM 1747 C CA . LYS A 1 228 ? 39.420 29.844 -3.611 1.00 88.94 228 LYS A CA 1
ATOM 1748 C C . LYS A 1 228 ? 39.111 30.695 -4.845 1.00 88.94 228 LYS A C 1
ATOM 1750 O O . LYS A 1 228 ? 37.940 30.874 -5.172 1.00 88.94 228 LYS A O 1
ATOM 1755 N N . SER A 1 229 ? 40.135 31.225 -5.515 1.00 84.25 229 SER A N 1
ATOM 1756 C CA . SER A 1 229 ? 39.993 32.012 -6.748 1.00 84.25 229 SER A CA 1
ATOM 1757 C C . SER A 1 229 ? 39.715 31.161 -7.994 1.00 84.25 229 SER A C 1
ATOM 1759 O O . SER A 1 229 ? 39.239 31.696 -8.991 1.00 84.25 229 SER A O 1
ATOM 1761 N N . VAL A 1 230 ? 39.996 29.855 -7.937 1.00 84.12 230 VAL A N 1
ATOM 1762 C CA . VAL A 1 230 ? 39.879 28.908 -9.057 1.00 84.12 230 VAL A CA 1
ATOM 1763 C C . VAL A 1 230 ? 38.752 27.902 -8.818 1.00 84.12 230 VAL A C 1
ATOM 1765 O O . VAL A 1 230 ? 37.963 27.629 -9.719 1.00 84.12 230 VAL A O 1
ATOM 1768 N N . VAL A 1 231 ? 38.649 27.352 -7.606 1.00 84.44 231 VAL A N 1
ATOM 1769 C CA . VAL A 1 231 ? 37.652 26.348 -7.225 1.00 84.44 231 VAL A CA 1
ATOM 1770 C C . VAL A 1 231 ? 37.290 26.456 -5.742 1.00 84.44 231 VAL A C 1
ATOM 1772 O O . VAL A 1 231 ? 38.143 26.542 -4.859 1.00 84.44 231 VAL A O 1
ATOM 1775 N N . LYS A 1 232 ? 35.988 26.422 -5.446 1.00 85.94 232 LYS A N 1
ATOM 1776 C CA . LYS A 1 232 ? 35.476 26.474 -4.073 1.00 85.94 232 LYS A CA 1
ATOM 1777 C C . LYS A 1 232 ? 35.425 25.065 -3.474 1.00 85.94 232 LYS A C 1
ATOM 1779 O O . LYS A 1 232 ? 34.580 24.266 -3.865 1.00 85.94 232 LYS A O 1
ATOM 1784 N N . LEU A 1 233 ? 36.292 24.772 -2.502 1.00 85.38 233 LEU A N 1
ATOM 1785 C CA . LEU A 1 233 ? 36.248 23.515 -1.744 1.00 85.38 233 LEU A CA 1
ATOM 1786 C C . LEU A 1 233 ? 35.338 23.645 -0.512 1.00 85.38 233 LEU A C 1
ATOM 1788 O O . LEU A 1 233 ? 35.510 24.543 0.320 1.00 85.38 233 LEU A O 1
ATOM 1792 N N . GLU A 1 234 ? 34.379 22.733 -0.360 1.00 85.19 234 GLU A N 1
ATOM 1793 C CA . GLU A 1 234 ? 33.447 22.706 0.773 1.00 85.19 234 GLU A CA 1
ATOM 1794 C C . GLU A 1 234 ? 33.376 21.318 1.423 1.00 85.19 234 GLU A C 1
ATOM 1796 O O . GLU A 1 234 ? 33.437 20.308 0.717 1.00 85.19 234 GLU A O 1
ATOM 1801 N N . PRO A 1 235 ? 33.231 21.238 2.762 1.00 83.56 235 PRO A N 1
ATOM 1802 C CA . PRO A 1 235 ? 32.942 19.979 3.436 1.00 83.56 235 PRO A CA 1
ATOM 1803 C C . PRO A 1 235 ? 31.634 19.393 2.913 1.00 83.56 235 PRO A C 1
ATOM 1805 O O . PRO A 1 235 ? 30.591 20.048 2.927 1.00 83.56 235 PRO A O 1
ATOM 1808 N N . LYS A 1 236 ? 31.692 18.149 2.446 1.00 77.88 236 LYS A N 1
ATOM 1809 C CA . LYS A 1 236 ? 30.527 17.466 1.889 1.00 77.88 236 LYS A CA 1
ATOM 1810 C C . LYS A 1 236 ? 29.556 17.063 3.000 1.00 77.88 236 LYS A C 1
ATOM 1812 O O . LYS A 1 236 ? 29.987 16.663 4.086 1.00 77.88 236 LYS A O 1
ATOM 1817 N N . ASP A 1 237 ? 28.256 17.155 2.707 1.00 76.88 237 ASP A N 1
ATOM 1818 C CA . ASP A 1 237 ? 27.184 16.812 3.644 1.00 76.88 237 ASP A CA 1
ATOM 1819 C C . ASP A 1 237 ? 27.362 15.393 4.204 1.00 76.88 237 ASP A C 1
ATOM 1821 O O . ASP A 1 237 ? 27.593 14.433 3.463 1.00 76.88 237 ASP A O 1
ATOM 1825 N N . ARG A 1 238 ? 27.238 15.267 5.527 1.00 74.12 238 ARG A N 1
ATOM 1826 C CA . ARG A 1 238 ? 27.499 14.027 6.265 1.00 74.12 238 ARG A CA 1
ATOM 1827 C C . ARG A 1 238 ? 26.630 12.867 5.786 1.00 74.12 238 ARG A C 1
ATOM 1829 O O . ARG A 1 238 ? 27.138 11.758 5.642 1.00 74.12 238 ARG A O 1
ATOM 1836 N N . LEU A 1 239 ? 25.338 13.112 5.560 1.00 74.00 239 LEU A N 1
ATOM 1837 C CA . LEU A 1 239 ? 24.392 12.068 5.160 1.00 74.00 239 LEU A CA 1
ATOM 1838 C C . LEU A 1 239 ? 24.598 11.666 3.698 1.00 74.00 239 LEU A C 1
ATOM 1840 O O . LEU A 1 239 ? 24.423 10.501 3.362 1.00 74.00 239 LEU A O 1
ATOM 1844 N N . SER A 1 240 ? 25.070 12.584 2.849 1.00 70.94 240 SER A N 1
ATOM 1845 C CA . SER A 1 240 ? 25.446 12.272 1.461 1.00 70.94 240 SER A CA 1
ATOM 1846 C C . SER A 1 240 ? 26.652 11.325 1.319 1.00 70.94 240 SER A C 1
ATOM 1848 O O . SER A 1 240 ? 26.941 10.857 0.219 1.00 70.94 240 SER A O 1
ATOM 1850 N N . LEU A 1 241 ? 27.376 11.061 2.413 1.00 71.50 241 LEU A N 1
ATOM 1851 C CA . LEU A 1 241 ? 28.524 10.151 2.480 1.00 71.50 241 LEU A CA 1
ATOM 1852 C C . LEU A 1 241 ? 28.246 8.891 3.321 1.00 71.50 241 LEU A C 1
ATOM 1854 O O . LEU A 1 241 ? 29.163 8.089 3.525 1.00 71.50 241 LEU A O 1
ATOM 1858 N N . ASP A 1 242 ? 27.013 8.720 3.813 1.00 70.88 242 ASP A N 1
ATOM 1859 C CA . ASP A 1 242 ? 26.601 7.579 4.634 1.00 70.88 242 ASP A CA 1
ATOM 1860 C C . ASP A 1 242 ? 26.388 6.330 3.765 1.00 70.88 242 ASP A C 1
ATOM 1862 O O . ASP A 1 242 ? 25.445 6.248 2.974 1.00 70.88 242 ASP A O 1
ATOM 1866 N N . THR A 1 243 ? 27.256 5.337 3.953 1.00 69.44 243 THR A N 1
ATOM 1867 C CA . THR A 1 243 ? 27.266 4.048 3.243 1.00 69.44 243 THR A CA 1
ATOM 1868 C C . THR A 1 243 ? 26.160 3.084 3.693 1.00 69.44 243 THR A C 1
ATOM 1870 O O . THR A 1 243 ? 26.014 2.014 3.102 1.00 69.44 243 THR A O 1
ATOM 1873 N N . ARG A 1 244 ? 25.347 3.448 4.700 1.00 66.44 244 ARG A N 1
ATOM 1874 C CA . ARG A 1 244 ? 24.115 2.726 5.088 1.00 66.44 244 ARG A CA 1
ATOM 1875 C C . ARG A 1 244 ? 22.883 3.166 4.321 1.00 66.44 244 ARG A C 1
ATOM 1877 O O . ARG A 1 244 ? 21.879 2.459 4.261 1.00 66.44 244 ARG A O 1
ATOM 1884 N N . SER A 1 245 ? 22.911 4.398 3.832 1.00 53.62 245 SER A N 1
ATOM 1885 C CA . SER A 1 245 ? 21.782 4.987 3.136 1.00 53.62 245 SER A CA 1
ATOM 1886 C C . SER A 1 245 ? 21.789 4.543 1.675 1.00 53.62 245 SER A C 1
ATOM 1888 O O . SER A 1 245 ? 22.843 4.360 1.068 1.00 53.62 245 SER A O 1
ATOM 1890 N N . SER A 1 246 ? 20.606 4.417 1.079 1.00 44.19 246 SER A N 1
ATOM 1891 C CA . SER A 1 246 ? 20.398 4.171 -0.352 1.00 44.19 246 SER A CA 1
ATOM 1892 C C . SER A 1 246 ? 20.905 5.306 -1.260 1.00 44.19 246 SER A C 1
ATOM 1894 O O . SER A 1 246 ? 20.496 5.405 -2.411 1.00 44.19 246 SER A O 1
ATOM 1896 N N . ALA A 1 247 ? 21.811 6.175 -0.800 1.00 41.09 247 ALA A N 1
ATOM 1897 C CA . ALA A 1 247 ? 22.402 7.236 -1.613 1.00 41.09 247 ALA A CA 1
ATOM 1898 C C . ALA A 1 247 ? 23.175 6.697 -2.840 1.00 41.09 247 ALA A C 1
ATOM 1900 O O . ALA A 1 247 ? 23.346 7.408 -3.832 1.00 41.09 247 ALA A O 1
ATOM 1901 N N . ILE A 1 248 ? 23.580 5.420 -2.805 1.00 43.91 248 ILE A N 1
ATOM 1902 C CA . ILE A 1 248 ? 24.119 4.693 -3.965 1.00 43.91 248 ILE A CA 1
ATOM 1903 C C . ILE A 1 248 ? 22.990 4.257 -4.931 1.00 43.91 248 ILE A C 1
ATOM 1905 O O . ILE A 1 248 ? 23.192 4.241 -6.141 1.00 43.91 248 ILE A O 1
ATOM 1909 N N . GLU A 1 249 ? 21.765 4.020 -4.446 1.00 36.72 249 GLU A N 1
ATOM 1910 C CA . GLU A 1 249 ? 20.570 3.823 -5.292 1.00 36.72 249 GLU A CA 1
ATOM 1911 C C . GLU A 1 249 ? 20.028 5.156 -5.860 1.00 36.72 249 GLU A C 1
ATOM 1913 O O . GLU A 1 249 ? 19.422 5.175 -6.932 1.00 36.72 249 GLU A O 1
ATOM 1918 N N . SER A 1 250 ? 20.273 6.294 -5.192 1.00 35.00 250 SER A N 1
ATOM 1919 C CA . SER A 1 250 ? 19.709 7.608 -5.549 1.00 35.00 250 SER A CA 1
ATOM 1920 C C . SER A 1 250 ? 20.461 8.382 -6.641 1.00 35.00 250 SER A C 1
ATOM 1922 O O . SER A 1 250 ? 20.163 9.553 -6.867 1.00 35.00 250 SER A O 1
ATOM 1924 N N . HIS A 1 251 ? 21.425 7.768 -7.333 1.00 37.94 251 HIS A N 1
ATOM 1925 C CA . HIS A 1 251 ? 21.970 8.334 -8.580 1.00 37.94 251 HIS A CA 1
ATOM 1926 C C . HIS A 1 251 ? 21.058 8.054 -9.793 1.00 37.94 251 HIS A C 1
ATOM 1928 O O . HIS A 1 251 ? 21.304 8.543 -10.895 1.00 37.94 251 HIS A O 1
ATOM 1934 N N . LYS A 1 252 ? 19.936 7.349 -9.588 1.00 31.92 252 LYS A N 1
ATOM 1935 C CA . LYS A 1 252 ? 18.781 7.382 -10.492 1.00 31.92 252 LYS A CA 1
ATOM 1936 C C . LYS A 1 252 ? 17.901 8.600 -10.154 1.00 31.92 252 LYS A C 1
ATOM 1938 O O . LYS A 1 252 ? 17.222 8.615 -9.137 1.00 31.92 252 LYS A O 1
ATOM 1943 N N . MET A 1 253 ? 17.902 9.591 -11.050 1.00 27.72 253 MET A N 1
ATOM 1944 C CA . MET A 1 253 ? 17.017 10.773 -11.115 1.00 27.72 253 MET A CA 1
ATOM 1945 C C . MET A 1 253 ? 17.193 11.893 -10.066 1.00 27.72 253 MET A C 1
ATOM 1947 O O . MET A 1 253 ? 16.489 11.971 -9.062 1.00 27.72 253 MET A O 1
ATOM 1951 N N . LYS A 1 254 ? 17.956 12.920 -10.459 1.00 23.34 254 LYS A N 1
ATOM 1952 C CA . LYS A 1 254 ? 17.460 14.309 -10.466 1.00 23.34 254 LYS A CA 1
ATOM 1953 C C . LYS A 1 254 ? 17.691 14.922 -11.850 1.00 23.34 254 LYS A C 1
ATOM 1955 O O . LYS A 1 254 ? 18.600 15.714 -12.045 1.00 23.34 254 LYS A O 1
ATOM 1960 N N . SER A 1 255 ? 16.847 14.540 -12.807 1.00 27.41 255 SER A N 1
ATOM 1961 C CA . SER A 1 255 ? 16.485 15.438 -13.904 1.00 27.41 255 SER A CA 1
ATOM 1962 C C . SER A 1 255 ? 15.153 16.066 -13.513 1.00 27.41 255 SER A C 1
ATOM 1964 O O . SER A 1 255 ? 14.113 15.412 -13.545 1.00 27.41 255 SER A O 1
ATOM 1966 N N . ALA A 1 256 ? 15.206 17.306 -13.044 1.00 26.30 256 ALA A N 1
ATOM 1967 C CA . ALA A 1 256 ? 14.062 18.197 -13.038 1.00 26.30 256 ALA A CA 1
ATOM 1968 C C . ALA A 1 256 ? 14.495 19.409 -13.856 1.00 26.30 256 ALA A C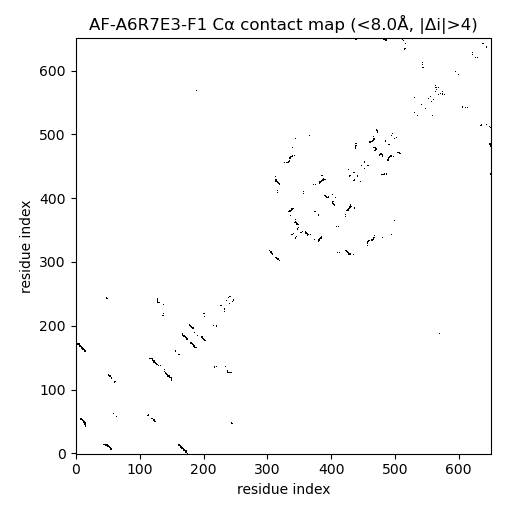 1
ATOM 1970 O O . ALA A 1 256 ? 15.426 20.123 -13.483 1.00 26.30 256 ALA A O 1
ATOM 1971 N N . TYR A 1 257 ? 13.854 19.578 -15.008 1.00 25.44 257 TYR A N 1
ATOM 1972 C CA . TYR A 1 257 ? 14.009 20.737 -15.866 1.00 25.44 257 TYR A CA 1
ATOM 1973 C C . TYR A 1 257 ? 13.676 22.004 -15.074 1.00 25.44 257 TYR A C 1
ATOM 1975 O O . TYR A 1 257 ? 12.540 22.221 -14.665 1.00 25.44 257 TYR A O 1
ATOM 1983 N N . GLY A 1 258 ? 14.688 22.839 -14.883 1.00 22.95 258 GLY A N 1
ATOM 1984 C CA . GLY A 1 258 ? 14.561 24.249 -14.563 1.00 22.95 258 GLY A CA 1
ATOM 1985 C C . GLY A 1 258 ? 15.545 24.973 -15.462 1.00 22.95 258 GLY A C 1
ATOM 1986 O O . GLY A 1 258 ? 16.725 25.077 -15.140 1.00 22.95 258 GLY A O 1
ATOM 1987 N N . LEU A 1 259 ? 15.074 25.400 -16.631 1.00 22.62 259 LEU A N 1
ATOM 1988 C CA . LEU A 1 259 ? 15.807 26.306 -17.500 1.00 22.62 259 LEU A CA 1
ATOM 1989 C C . LEU A 1 259 ? 15.982 27.634 -16.745 1.00 22.62 259 LEU A C 1
ATOM 1991 O O . LEU A 1 259 ? 15.097 28.479 -16.761 1.00 22.62 259 LEU A O 1
ATOM 1995 N N . CYS A 1 260 ? 17.125 27.813 -16.090 1.00 20.17 260 CYS A N 1
ATOM 1996 C CA . CYS A 1 260 ? 17.690 29.130 -15.828 1.00 20.17 260 CYS A CA 1
ATOM 1997 C C . CYS A 1 260 ? 19.063 29.160 -16.489 1.00 20.17 260 CYS A C 1
ATOM 1999 O O . CYS A 1 260 ? 20.070 28.720 -15.939 1.00 20.17 260 CYS A O 1
ATOM 2001 N N . ILE A 1 261 ? 19.058 29.658 -17.721 1.00 24.61 261 ILE A N 1
ATOM 2002 C CA . ILE A 1 261 ? 20.235 30.164 -18.414 1.00 24.61 261 ILE A CA 1
ATOM 2003 C C . ILE A 1 261 ? 20.860 31.232 -17.513 1.00 24.61 261 ILE A C 1
ATOM 2005 O O . ILE A 1 261 ? 20.235 32.263 -17.296 1.00 24.61 261 ILE A O 1
ATOM 2009 N N . PHE A 1 262 ? 22.099 31.042 -17.059 1.00 20.72 262 PHE A N 1
ATOM 2010 C CA . PHE A 1 262 ? 22.982 32.178 -16.806 1.00 20.72 262 PHE A CA 1
ATOM 2011 C C . PHE A 1 262 ? 24.344 31.934 -17.441 1.00 20.72 262 PHE A C 1
ATOM 2013 O O . PHE A 1 262 ? 25.105 31.042 -17.074 1.00 20.72 262 PHE A O 1
ATOM 2020 N N . ARG A 1 263 ? 24.579 32.753 -18.469 1.00 22.81 263 ARG A N 1
ATOM 2021 C CA . ARG A 1 263 ? 25.835 32.950 -19.177 1.00 22.81 263 ARG A CA 1
ATOM 2022 C C . ARG A 1 263 ? 26.945 33.361 -18.212 1.00 22.81 263 ARG A C 1
ATOM 2024 O O . ARG A 1 263 ? 26.720 34.125 -17.276 1.00 22.81 263 ARG A O 1
ATOM 2031 N N . LEU A 1 264 ? 28.153 32.926 -18.561 1.00 22.05 264 LEU A N 1
ATOM 2032 C CA . LEU A 1 264 ? 29.418 33.555 -18.200 1.00 22.05 264 LEU A CA 1
ATOM 2033 C C . LEU A 1 264 ? 29.324 35.087 -18.355 1.00 22.05 264 LEU A C 1
ATOM 2035 O O . LEU A 1 264 ? 28.995 35.572 -19.438 1.00 22.05 264 LEU A O 1
ATOM 2039 N N . PHE A 1 265 ? 29.702 35.833 -17.319 1.00 22.61 265 PHE A N 1
ATOM 2040 C CA . PHE A 1 265 ? 30.207 37.196 -17.464 1.00 22.61 265 PHE A CA 1
ATOM 2041 C C . PHE A 1 265 ? 31.509 37.329 -16.675 1.00 22.61 265 PHE A C 1
ATOM 2043 O O . PHE A 1 265 ? 31.534 37.238 -15.451 1.00 22.61 265 PHE A O 1
ATOM 2050 N N . LEU A 1 266 ? 32.597 37.564 -17.406 1.00 27.38 266 LEU A N 1
ATOM 2051 C CA . LEU A 1 266 ? 33.783 38.240 -16.900 1.00 27.38 266 LEU A CA 1
ATOM 2052 C C . LEU A 1 266 ? 33.480 39.745 -16.897 1.00 27.38 266 LEU A C 1
ATOM 2054 O O . LEU A 1 266 ? 33.287 40.296 -17.978 1.00 27.38 266 LEU A O 1
ATOM 2058 N N . ASN A 1 267 ? 33.473 40.417 -15.738 1.00 21.94 267 ASN A N 1
ATOM 2059 C CA . ASN A 1 267 ? 34.156 41.712 -15.594 1.00 21.94 267 ASN A CA 1
ATOM 2060 C C . ASN A 1 267 ? 34.248 42.259 -14.157 1.00 21.94 267 ASN A C 1
ATOM 2062 O O . ASN A 1 267 ? 33.491 41.903 -13.263 1.00 21.94 267 ASN A O 1
ATOM 2066 N N . ARG A 1 268 ? 35.245 43.137 -14.005 1.00 26.72 268 ARG A N 1
ATOM 2067 C CA . ARG A 1 268 ? 35.845 43.758 -12.810 1.00 26.72 268 ARG A CA 1
ATOM 2068 C C . ARG A 1 268 ? 34.994 44.853 -12.136 1.00 26.72 268 ARG A C 1
ATOM 2070 O O . ARG A 1 268 ? 34.425 45.669 -12.850 1.00 26.72 268 ARG A O 1
ATOM 2077 N N . LYS A 1 269 ? 35.124 45.000 -10.806 1.00 23.22 269 LYS A N 1
ATOM 2078 C CA . LYS A 1 269 ? 35.659 46.160 -10.028 1.00 23.22 269 LYS A CA 1
ATOM 2079 C C . LYS A 1 269 ? 35.066 46.224 -8.604 1.00 23.22 269 LYS A C 1
ATOM 2081 O O . LYS A 1 269 ? 34.096 45.553 -8.290 1.00 23.22 269 LYS A O 1
ATOM 2086 N N . SER A 1 270 ? 35.780 46.965 -7.763 1.00 27.30 270 SER A N 1
ATOM 2087 C CA . SER A 1 270 ? 35.904 46.959 -6.299 1.00 27.30 270 SER A CA 1
ATOM 2088 C C . SER A 1 270 ? 35.014 48.033 -5.594 1.00 27.30 270 SER A C 1
ATOM 2090 O O . SER A 1 270 ? 34.042 48.440 -6.224 1.00 27.30 270 SER A O 1
ATOM 2092 N N . PRO A 1 271 ? 35.232 48.441 -4.315 1.00 52.28 271 PRO A N 1
ATOM 2093 C CA . PRO A 1 271 ? 34.210 48.462 -3.250 1.00 52.28 271 PRO A CA 1
ATOM 2094 C C . PRO A 1 271 ? 33.775 49.883 -2.808 1.00 52.28 271 PRO A C 1
ATOM 2096 O O . PRO A 1 271 ? 34.368 50.852 -3.261 1.00 52.28 271 PRO A O 1
ATOM 2099 N N . ASP A 1 272 ? 32.758 50.000 -1.935 1.00 28.73 272 ASP A N 1
ATOM 2100 C CA . ASP A 1 272 ? 32.778 50.855 -0.720 1.00 28.73 272 ASP A CA 1
ATOM 2101 C C . ASP A 1 272 ? 31.415 50.966 0.006 1.00 28.73 272 ASP A C 1
ATOM 2103 O O . ASP A 1 272 ? 30.373 51.130 -0.622 1.00 28.73 272 ASP A O 1
ATOM 2107 N N . GLY A 1 273 ? 31.482 50.920 1.349 1.00 28.47 273 GLY A N 1
ATOM 2108 C CA . GLY A 1 273 ? 30.924 51.932 2.269 1.00 28.47 273 GLY A CA 1
ATOM 2109 C C . GLY A 1 273 ? 29.442 51.911 2.692 1.00 28.47 273 GLY A C 1
ATOM 2110 O O . GLY A 1 273 ? 28.563 52.173 1.880 1.00 28.47 273 GLY A O 1
ATOM 2111 N N . GLY A 1 274 ? 29.191 51.796 4.012 1.00 27.81 274 GLY A N 1
ATOM 2112 C CA . GLY A 1 274 ? 28.071 52.504 4.669 1.00 27.81 274 GLY A CA 1
ATOM 2113 C C . GLY A 1 274 ? 27.289 51.793 5.790 1.00 27.81 274 GLY A C 1
ATOM 2114 O O . GLY A 1 274 ? 26.298 51.130 5.516 1.00 27.81 274 GLY A O 1
ATOM 2115 N N . ASP A 1 275 ? 27.753 52.006 7.028 1.00 26.47 275 ASP A N 1
ATOM 2116 C CA . ASP A 1 275 ? 27.178 51.969 8.399 1.00 26.47 275 ASP A CA 1
ATOM 2117 C C . ASP A 1 275 ? 25.679 51.682 8.705 1.00 26.47 275 ASP A C 1
ATOM 2119 O O . ASP A 1 275 ? 24.781 52.074 7.968 1.00 26.47 275 ASP A O 1
ATOM 2123 N N . ILE A 1 276 ? 25.409 51.110 9.905 1.00 26.64 276 ILE A N 1
ATOM 2124 C CA . ILE A 1 276 ? 24.837 51.782 11.120 1.00 26.64 276 ILE A CA 1
ATOM 2125 C C . ILE A 1 276 ? 24.511 50.746 12.255 1.00 26.64 276 ILE A C 1
ATOM 2127 O O . ILE A 1 276 ? 23.572 49.967 12.141 1.00 26.64 276 ILE A O 1
ATOM 2131 N N . SER A 1 277 ? 25.326 50.751 13.331 1.00 25.41 277 SER A N 1
ATOM 2132 C CA . SER A 1 277 ? 25.089 50.845 14.812 1.00 25.41 277 SER A CA 1
ATOM 2133 C C . SER A 1 277 ? 23.897 50.199 15.618 1.00 25.41 277 SER A C 1
ATOM 2135 O O . SER A 1 277 ? 22.882 49.837 15.041 1.00 25.41 277 SER A O 1
ATOM 2137 N N . PRO A 1 278 ? 24.006 50.043 16.981 1.00 33.50 278 PRO A N 1
ATOM 2138 C CA . PRO A 1 278 ? 23.562 48.877 17.807 1.00 33.50 278 PRO A CA 1
ATOM 2139 C C . PRO A 1 278 ? 22.502 49.201 18.926 1.00 33.50 278 PRO A C 1
ATOM 2141 O O . PRO A 1 278 ? 21.770 50.170 18.764 1.00 33.50 278 PRO A O 1
ATOM 2144 N N . PRO A 1 279 ? 22.491 48.571 20.141 1.00 39.50 279 PRO A N 1
ATOM 2145 C CA . PRO A 1 279 ? 21.992 47.256 20.624 1.00 39.50 279 PRO A CA 1
ATOM 2146 C C . PRO A 1 279 ? 20.754 47.388 21.587 1.00 39.50 279 PRO A C 1
ATOM 2148 O O . PRO A 1 279 ? 20.227 48.491 21.717 1.00 39.50 279 PRO A O 1
ATOM 2151 N N . PRO A 1 280 ? 20.269 46.339 22.317 1.00 28.47 280 PRO A N 1
ATOM 2152 C CA . PRO A 1 280 ? 20.694 46.175 23.729 1.00 28.47 280 PRO A CA 1
ATOM 2153 C C . PRO A 1 280 ? 20.650 44.743 24.344 1.00 28.47 280 PRO A C 1
ATOM 2155 O O . PRO A 1 280 ? 20.080 43.795 23.812 1.00 28.47 280 PRO A O 1
ATOM 2158 N N . LEU A 1 281 ? 21.255 44.637 25.539 1.00 31.69 281 LEU A N 1
ATOM 2159 C CA . LEU A 1 281 ? 21.373 43.489 26.460 1.00 31.69 281 LEU A CA 1
ATOM 2160 C C . LEU A 1 281 ? 20.419 43.591 27.677 1.00 31.69 281 LEU A C 1
ATOM 2162 O O . LEU A 1 281 ? 20.044 44.699 28.056 1.00 31.69 281 LEU A O 1
ATOM 2166 N N . LYS A 1 282 ? 20.240 42.442 28.372 1.00 26.83 282 LYS A N 1
ATOM 2167 C CA . LYS A 1 282 ? 19.720 42.147 29.749 1.00 26.83 282 LYS A CA 1
ATOM 2168 C C . LYS A 1 282 ? 18.417 41.316 29.713 1.00 26.83 282 LYS A C 1
ATOM 2170 O O . LYS A 1 282 ? 17.545 41.604 28.916 1.00 26.83 282 LYS A O 1
ATOM 2175 N N . ARG A 1 283 ? 18.187 40.274 30.530 1.00 27.56 283 ARG A N 1
ATOM 2176 C CA . ARG A 1 283 ? 18.568 40.021 31.938 1.00 27.56 283 ARG A CA 1
ATOM 2177 C C . ARG A 1 283 ? 18.378 38.523 32.281 1.00 27.56 283 ARG A C 1
ATOM 2179 O O . ARG A 1 283 ? 17.426 37.910 31.813 1.00 27.56 283 ARG A O 1
ATOM 2186 N N . LYS A 1 284 ? 19.241 37.966 33.142 1.00 28.36 284 LYS A N 1
ATOM 2187 C CA . LYS A 1 284 ? 19.021 36.696 33.866 1.00 28.36 284 LYS A CA 1
ATOM 2188 C C . LYS A 1 284 ? 18.016 36.919 35.004 1.00 28.36 284 LYS A C 1
ATOM 2190 O O . LYS A 1 284 ? 18.135 37.923 35.704 1.00 28.36 284 LYS A O 1
ATOM 2195 N N . ALA A 1 285 ? 17.115 35.963 35.225 1.00 28.22 285 ALA A N 1
ATOM 2196 C CA . ALA A 1 285 ? 16.337 35.832 36.455 1.00 28.22 285 ALA A CA 1
ATOM 2197 C C . ALA A 1 285 ? 16.669 34.489 37.123 1.00 28.22 285 ALA A C 1
ATOM 2199 O O . ALA A 1 285 ? 16.687 33.445 36.473 1.00 28.22 285 ALA A O 1
ATOM 2200 N N . ILE A 1 286 ? 16.986 34.570 38.412 1.00 29.19 286 ILE A N 1
ATOM 2201 C CA . ILE A 1 286 ? 17.204 33.471 39.352 1.00 29.19 286 ILE A CA 1
ATOM 2202 C C . ILE A 1 286 ? 15.830 33.112 39.928 1.00 29.19 286 ILE A C 1
ATOM 2204 O O . ILE A 1 286 ? 15.098 34.012 40.337 1.00 29.19 286 ILE A O 1
ATOM 2208 N N . GLY A 1 287 ? 15.484 31.824 39.941 1.00 27.48 287 GLY A N 1
ATOM 2209 C CA . GLY A 1 287 ? 14.236 31.299 40.495 1.00 27.48 287 GLY A CA 1
ATOM 2210 C C . GLY A 1 287 ? 14.512 30.071 41.358 1.00 27.48 287 GLY A C 1
ATOM 2211 O O . GLY A 1 287 ? 15.159 29.125 40.922 1.00 27.48 287 GLY A O 1
ATOM 2212 N N . THR A 1 288 ? 14.063 30.171 42.597 1.00 24.80 288 THR A N 1
ATOM 2213 C CA . THR A 1 288 ? 14.280 29.354 43.793 1.00 24.80 288 THR A CA 1
ATOM 2214 C C . THR A 1 288 ? 13.745 27.922 43.682 1.00 24.80 288 THR A C 1
ATOM 2216 O O . THR A 1 288 ? 12.675 27.689 43.127 1.00 24.80 288 THR A O 1
ATOM 2219 N N . ALA A 1 289 ? 14.475 26.963 44.260 1.00 25.75 289 ALA A N 1
ATOM 2220 C CA . ALA A 1 289 ? 14.034 25.581 44.419 1.00 25.75 289 ALA A CA 1
ATOM 2221 C C . ALA A 1 289 ? 12.987 25.472 45.541 1.00 25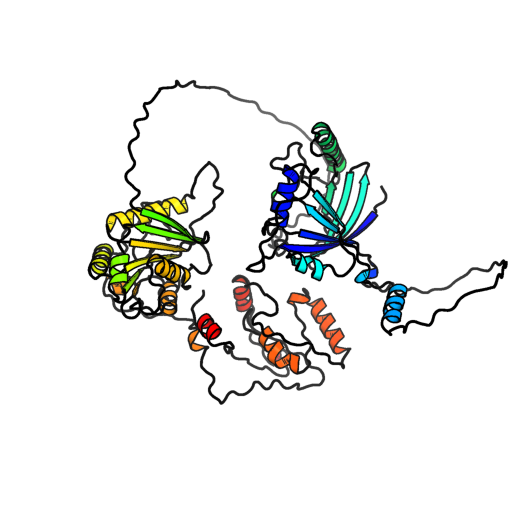.75 289 ALA A C 1
ATOM 2223 O O . ALA A 1 289 ? 13.241 25.880 46.674 1.00 25.75 289 ALA A O 1
ATOM 2224 N N . THR A 1 290 ? 11.830 24.889 45.229 1.00 27.19 290 THR A N 1
ATOM 2225 C CA . THR A 1 290 ? 10.835 24.442 46.209 1.00 27.19 290 THR A CA 1
ATOM 2226 C C . THR A 1 290 ? 10.767 22.921 46.138 1.00 27.19 290 THR A C 1
ATOM 2228 O O . THR A 1 290 ? 10.529 22.350 45.075 1.00 27.19 290 THR A O 1
ATOM 2231 N N . ILE A 1 291 ? 11.032 22.276 47.272 1.00 28.94 291 ILE A N 1
ATOM 2232 C CA . ILE A 1 291 ? 10.890 20.835 47.485 1.00 28.94 291 ILE A CA 1
ATOM 2233 C C . ILE A 1 291 ? 9.390 20.518 47.456 1.00 28.94 291 ILE A C 1
ATOM 2235 O O . ILE A 1 291 ? 8.637 21.088 48.242 1.00 28.94 291 ILE A O 1
ATOM 2239 N N . ILE A 1 292 ? 8.962 19.639 46.546 1.00 31.14 292 ILE A N 1
ATOM 2240 C CA . ILE A 1 292 ? 7.606 19.079 46.527 1.00 31.14 292 ILE A CA 1
ATOM 2241 C C . ILE A 1 292 ? 7.721 17.568 46.727 1.00 31.14 292 ILE A C 1
ATOM 2243 O O . ILE A 1 292 ? 8.471 16.878 46.039 1.00 31.14 292 ILE A O 1
ATOM 2247 N N . ASP A 1 293 ? 6.981 17.129 47.733 1.00 25.95 293 ASP A N 1
ATOM 2248 C CA . ASP A 1 293 ? 6.812 15.793 48.280 1.00 25.95 293 ASP A CA 1
ATOM 2249 C C . ASP A 1 293 ? 6.283 14.788 47.234 1.00 25.95 293 ASP A C 1
ATOM 2251 O O . ASP A 1 293 ? 5.269 15.027 46.574 1.00 25.95 293 ASP A O 1
ATOM 2255 N N . ASN A 1 294 ? 6.980 13.659 47.066 1.00 27.48 294 ASN A N 1
ATOM 2256 C CA . ASN A 1 294 ? 6.594 12.575 46.160 1.00 27.48 294 ASN A CA 1
ATOM 2257 C C . ASN A 1 294 ? 5.733 11.555 46.918 1.00 27.48 294 ASN A C 1
ATOM 2259 O O . ASN A 1 294 ? 6.232 10.531 47.385 1.00 27.48 294 ASN A O 1
ATOM 2263 N N . SER A 1 295 ? 4.421 11.787 46.970 1.00 28.84 295 SER A N 1
ATOM 2264 C CA . SER A 1 295 ? 3.459 10.718 47.253 1.00 28.84 295 SER A CA 1
ATOM 2265 C C . SER A 1 295 ? 3.072 10.019 45.942 1.00 28.84 295 SER A C 1
ATOM 2267 O O . SER A 1 295 ? 2.471 10.592 45.034 1.00 28.84 295 SER A O 1
ATOM 2269 N N . LEU A 1 296 ? 3.486 8.755 45.821 1.00 31.53 296 LEU A N 1
ATOM 2270 C CA . LEU A 1 296 ? 3.205 7.862 44.696 1.00 31.53 296 LEU A CA 1
ATOM 2271 C C . LEU A 1 296 ? 1.697 7.586 44.585 1.00 31.53 296 LEU A C 1
ATOM 2273 O O . LEU A 1 296 ? 1.172 6.647 45.181 1.00 31.53 296 LEU A O 1
ATOM 2277 N N . SER A 1 297 ? 1.000 8.386 43.780 1.00 33.28 297 SER A N 1
ATOM 2278 C CA . SER A 1 297 ? -0.341 8.058 43.299 1.00 33.28 297 SER A CA 1
ATOM 2279 C C . SER A 1 297 ? -0.222 6.957 42.240 1.00 33.28 297 SER A C 1
ATOM 2281 O O . SER A 1 297 ? 0.309 7.177 41.148 1.00 33.28 297 SER A O 1
ATOM 2283 N N . GLN A 1 298 ? -0.659 5.744 42.580 1.00 35.44 298 GLN A N 1
ATOM 2284 C CA . GLN A 1 298 ? -0.734 4.626 41.642 1.00 35.44 298 GLN A CA 1
ATOM 2285 C C . GLN A 1 298 ? -1.680 5.004 40.490 1.00 35.44 298 GLN A C 1
ATOM 2287 O O . GLN A 1 298 ? -2.890 5.132 40.679 1.00 35.44 298 GLN A O 1
ATOM 2292 N N . LYS A 1 299 ? -1.130 5.215 39.286 1.00 34.56 299 LYS A N 1
ATOM 2293 C CA . LYS A 1 299 ? -1.924 5.427 38.068 1.00 34.56 299 LYS A CA 1
ATOM 2294 C C . LYS A 1 299 ? -2.805 4.196 37.833 1.00 34.56 299 LYS A C 1
ATOM 2296 O O . LYS A 1 299 ? -2.283 3.090 37.712 1.00 34.56 299 LYS A O 1
ATOM 2301 N N . LYS A 1 300 ? -4.126 4.400 37.735 1.00 34.09 300 LYS A N 1
ATOM 2302 C CA . LYS A 1 300 ? -5.059 3.391 37.205 1.00 34.09 300 LYS A CA 1
ATOM 2303 C C . LYS A 1 300 ? -4.527 2.871 35.855 1.00 34.09 300 LYS A C 1
ATOM 2305 O O . LYS A 1 300 ? -4.018 3.689 35.084 1.00 34.09 300 LYS A O 1
ATOM 2310 N N . PRO A 1 301 ? -4.622 1.560 35.570 1.00 48.59 301 PRO A N 1
ATOM 2311 C CA . PRO A 1 301 ? -4.142 1.001 34.309 1.00 48.59 301 PRO A CA 1
ATOM 2312 C C . PRO A 1 301 ? -4.818 1.695 33.117 1.00 48.59 301 PRO A C 1
ATOM 2314 O O . PRO A 1 301 ? -6.008 2.012 33.164 1.00 48.59 301 PRO A O 1
ATOM 2317 N N . GLU A 1 302 ? -4.039 1.975 32.071 1.00 59.75 302 GLU A N 1
ATOM 2318 C CA . GLU A 1 302 ? -4.529 2.565 30.821 1.00 59.75 302 GLU A CA 1
ATOM 2319 C C . GLU A 1 302 ? -5.607 1.655 30.204 1.00 59.75 302 GLU A C 1
ATOM 2321 O O . GLU A 1 302 ? -5.340 0.496 29.902 1.00 59.75 302 GLU A O 1
ATOM 2326 N N . GLN A 1 303 ? -6.829 2.174 30.021 1.00 78.94 303 GLN A N 1
ATOM 2327 C CA . GLN A 1 303 ? -7.961 1.407 29.468 1.00 78.94 303 GLN A CA 1
ATOM 2328 C C . GLN A 1 303 ? -7.792 1.043 27.981 1.00 78.94 303 GLN A C 1
ATOM 2330 O O . GLN A 1 303 ? -8.444 0.119 27.496 1.00 78.94 303 GLN A O 1
ATOM 2335 N N . VAL A 1 304 ? -6.940 1.772 27.250 1.00 89.94 304 VAL A N 1
ATOM 2336 C CA . VAL A 1 304 ? -6.616 1.506 25.842 1.00 89.94 304 VAL A CA 1
ATOM 2337 C C . VAL A 1 304 ? -5.167 1.054 25.754 1.00 89.94 304 VAL A C 1
ATOM 2339 O O . VAL A 1 304 ? -4.268 1.766 26.199 1.00 89.94 304 VAL A O 1
ATOM 2342 N N . THR A 1 305 ? -4.929 -0.086 25.116 1.00 92.56 305 THR A N 1
ATOM 2343 C CA . THR A 1 305 ? -3.576 -0.563 24.810 1.00 92.56 305 THR A CA 1
ATOM 2344 C C . THR A 1 305 ? -3.209 -0.232 23.369 1.00 92.56 305 THR A C 1
ATOM 2346 O O . THR A 1 305 ? -4.046 -0.315 22.470 1.00 92.56 305 THR A O 1
ATOM 2349 N N . TRP A 1 306 ? -1.950 0.147 23.146 1.00 93.88 306 TRP A N 1
ATOM 2350 C CA . TRP A 1 306 ? -1.434 0.525 21.831 1.00 93.88 306 TRP A CA 1
ATOM 2351 C C . TRP A 1 306 ? -0.216 -0.316 21.460 1.00 93.88 306 TRP A C 1
ATOM 2353 O O . TRP A 1 306 ? 0.738 -0.393 22.233 1.00 93.88 306 TRP A O 1
ATOM 2363 N N . ARG A 1 307 ? -0.195 -0.870 20.244 1.00 93.81 307 ARG A N 1
ATOM 2364 C CA . ARG A 1 307 ? 1.006 -1.483 19.653 1.00 93.81 307 ARG A CA 1
ATOM 2365 C C . ARG A 1 307 ? 1.190 -1.072 18.196 1.00 93.81 307 ARG A C 1
ATOM 2367 O O . ARG A 1 307 ? 0.249 -0.645 17.533 1.00 93.81 307 ARG A O 1
ATOM 2374 N N . THR A 1 308 ? 2.417 -1.188 17.698 1.00 93.19 308 THR A N 1
ATOM 2375 C CA . THR A 1 308 ? 2.735 -0.968 16.282 1.00 93.19 308 THR A CA 1
ATOM 2376 C C . THR A 1 308 ? 3.368 -2.225 15.707 1.00 93.19 308 THR A C 1
ATOM 2378 O O . THR A 1 308 ? 4.378 -2.693 16.228 1.00 93.19 308 THR A O 1
ATOM 2381 N N . VAL A 1 309 ? 2.808 -2.728 14.611 1.00 91.25 309 VAL A N 1
ATOM 2382 C CA . VAL A 1 309 ? 3.307 -3.891 13.868 1.00 91.25 309 VAL A CA 1
ATOM 2383 C C . VAL A 1 309 ? 4.019 -3.412 12.607 1.00 91.25 309 VAL A C 1
ATOM 2385 O O . VAL A 1 309 ? 3.583 -2.452 11.967 1.00 91.25 309 VAL A O 1
ATOM 2388 N N . ASN A 1 310 ? 5.170 -4.022 12.304 1.00 86.25 310 ASN A N 1
ATOM 2389 C CA . ASN A 1 310 ? 5.997 -3.767 11.113 1.00 86.25 310 ASN A CA 1
ATOM 2390 C C . ASN A 1 310 ? 6.325 -2.288 10.834 1.00 86.25 310 ASN A C 1
ATOM 2392 O O . ASN A 1 310 ? 6.674 -1.910 9.721 1.00 86.25 310 ASN A O 1
ATOM 2396 N N . ASN A 1 311 ? 6.259 -1.439 11.869 1.00 89.44 311 ASN A N 1
ATOM 2397 C CA . ASN A 1 311 ? 6.428 0.011 11.759 1.00 89.44 311 ASN A CA 1
ATOM 2398 C C . ASN A 1 311 ? 5.504 0.651 10.698 1.00 89.44 311 ASN A C 1
ATOM 2400 O O . ASN A 1 311 ? 5.867 1.662 10.091 1.00 89.44 311 ASN A O 1
ATOM 2404 N N . SER A 1 312 ? 4.329 0.053 10.477 1.00 92.69 312 SER A N 1
ATOM 2405 C CA . SER A 1 312 ? 3.377 0.474 9.449 1.00 92.69 312 SER A CA 1
ATOM 2406 C C . SER A 1 312 ? 1.906 0.205 9.775 1.00 92.69 312 SER A C 1
ATOM 2408 O O . SER A 1 312 ? 1.045 0.735 9.078 1.00 92.69 312 SER A O 1
ATOM 2410 N N . CYS A 1 313 ? 1.594 -0.544 10.835 1.00 96.12 313 CYS A N 1
ATOM 2411 C CA . CYS A 1 313 ? 0.227 -0.746 11.315 1.00 96.12 313 CYS A CA 1
ATOM 2412 C C . CYS A 1 313 ? 0.120 -0.380 12.798 1.00 96.12 313 CYS A C 1
ATOM 2414 O O . CYS A 1 313 ? 0.835 -0.937 13.631 1.00 96.12 313 CYS A O 1
ATOM 2416 N N . ILE A 1 314 ? -0.747 0.573 13.139 1.00 97.06 314 ILE A N 1
ATOM 2417 C CA . ILE A 1 314 ? -1.049 0.963 14.523 1.00 97.06 314 ILE A CA 1
ATOM 2418 C C . ILE A 1 314 ? -2.275 0.185 14.977 1.00 97.06 314 ILE A C 1
ATOM 2420 O O . ILE A 1 314 ? -3.279 0.167 14.272 1.00 97.06 314 ILE A O 1
ATOM 2424 N N . ILE A 1 315 ? -2.202 -0.409 16.162 1.00 97.25 315 ILE A N 1
ATOM 2425 C CA . ILE A 1 315 ? -3.283 -1.201 16.737 1.00 97.25 315 ILE A CA 1
ATOM 2426 C C . ILE A 1 315 ? -3.643 -0.607 18.090 1.00 97.25 315 ILE A C 1
ATOM 2428 O O . ILE A 1 315 ? -2.768 -0.446 18.944 1.00 97.25 315 ILE A O 1
ATOM 2432 N N . GLY A 1 316 ? -4.915 -0.259 18.257 1.00 95.81 316 GLY A N 1
ATOM 2433 C CA . GLY A 1 316 ? -5.502 0.178 19.518 1.00 95.81 316 GLY A CA 1
ATOM 2434 C C . GLY A 1 316 ? -6.574 -0.809 19.954 1.00 95.81 316 GLY A C 1
ATOM 2435 O O . GLY A 1 316 ? -7.435 -1.147 19.146 1.00 95.81 316 GLY A O 1
ATOM 2436 N N . LYS A 1 317 ? -6.548 -1.262 21.208 1.00 93.19 317 LYS A N 1
ATOM 2437 C CA . LYS A 1 317 ? -7.590 -2.137 21.768 1.00 93.19 317 LYS A CA 1
ATOM 2438 C C . LYS A 1 317 ? -8.127 -1.554 23.069 1.00 93.19 317 LYS A C 1
ATOM 2440 O O . LYS A 1 317 ? -7.337 -1.184 23.941 1.00 93.19 317 LYS A O 1
ATOM 2445 N N . TYR A 1 318 ? -9.447 -1.501 23.192 1.00 89.12 318 TYR A N 1
ATOM 2446 C CA . TYR A 1 318 ? -10.169 -1.045 24.374 1.00 89.12 318 TYR A CA 1
ATOM 2447 C C . TYR A 1 318 ? -11.001 -2.181 24.943 1.00 89.12 318 TYR A C 1
ATOM 2449 O O . TYR A 1 318 ? -11.717 -2.828 24.186 1.00 89.12 318 TYR A O 1
ATOM 2457 N N . HIS A 1 319 ? -10.891 -2.386 26.260 1.00 70.31 319 HIS A N 1
ATOM 2458 C CA . HIS A 1 319 ? -11.455 -3.527 26.983 1.00 70.31 319 HIS A CA 1
ATOM 2459 C C . HIS A 1 319 ? -11.017 -4.860 26.367 1.00 70.31 319 HIS A C 1
ATOM 2461 O O . HIS A 1 319 ? -11.532 -5.321 25.353 1.00 70.31 319 HIS A O 1
ATOM 2467 N N . GLN A 1 320 ? -10.024 -5.495 26.991 1.00 57.69 320 GLN A N 1
ATOM 2468 C CA . GLN A 1 320 ? -9.614 -6.838 26.603 1.00 57.69 320 GLN A CA 1
ATOM 2469 C C . GLN A 1 320 ? -10.735 -7.799 27.011 1.00 57.69 320 GLN A C 1
ATOM 2471 O O . GLN A 1 320 ? -10.814 -8.233 28.159 1.00 57.69 320 GLN A O 1
ATOM 2476 N N . GLU A 1 321 ? -11.658 -8.064 26.089 1.00 54.72 321 GLU A N 1
ATOM 2477 C CA . GLU A 1 321 ? -12.648 -9.113 26.275 1.00 54.72 321 GLU A CA 1
ATOM 2478 C C . GLU A 1 321 ? -11.909 -10.439 26.496 1.00 54.72 321 GLU A C 1
ATOM 2480 O O . GLU A 1 321 ? -10.850 -10.690 25.908 1.00 54.72 321 GLU A O 1
ATOM 2485 N N . GLN A 1 322 ? -12.470 -11.298 27.345 1.00 49.81 322 GLN A N 1
ATOM 2486 C CA . GLN A 1 322 ? -12.061 -12.693 27.472 1.00 49.81 322 GLN A CA 1
ATOM 2487 C C . GLN A 1 322 ? -12.444 -13.437 26.179 1.00 49.81 322 GLN A C 1
ATOM 2489 O O . GLN A 1 322 ? -13.321 -14.294 26.185 1.00 49.81 322 GLN A O 1
ATOM 2494 N N . ALA A 1 323 ? -11.788 -13.124 25.054 1.00 46.62 323 ALA A N 1
ATOM 2495 C CA . ALA A 1 323 ? -11.964 -13.794 23.758 1.00 46.62 323 ALA A CA 1
ATOM 2496 C C . ALA A 1 323 ? -11.808 -15.328 23.868 1.00 46.62 323 ALA A C 1
ATOM 2498 O O . ALA A 1 323 ? -12.368 -16.087 23.078 1.00 46.62 323 ALA A O 1
ATOM 2499 N N . LEU A 1 324 ? -11.136 -15.783 24.930 1.00 46.19 324 LEU A N 1
ATOM 2500 C CA . LEU A 1 324 ? -11.044 -17.173 25.359 1.00 46.19 324 LEU A CA 1
ATOM 2501 C C . LEU A 1 324 ? -12.404 -17.872 25.538 1.00 46.19 324 LEU A C 1
ATOM 2503 O O . LEU A 1 324 ? -12.484 -19.060 25.252 1.00 46.19 324 LEU A O 1
ATOM 2507 N N . GLU A 1 325 ? -13.469 -17.201 25.983 1.00 50.19 325 GLU A N 1
ATOM 2508 C CA . GLU A 1 325 ? -14.776 -17.852 26.206 1.00 50.19 325 GLU A CA 1
ATOM 2509 C C . GLU A 1 325 ? -15.473 -18.221 24.880 1.00 50.19 325 GLU A C 1
ATOM 2511 O O . GLU A 1 325 ? -16.041 -19.308 24.751 1.00 50.19 325 GLU A O 1
ATOM 2516 N N . ALA A 1 326 ? -15.361 -17.374 23.848 1.00 48.88 326 ALA A N 1
ATOM 2517 C CA . ALA A 1 326 ? -15.934 -17.645 22.527 1.00 48.88 326 ALA A CA 1
ATOM 2518 C C . ALA A 1 326 ? -15.168 -18.755 21.786 1.00 48.88 326 ALA A C 1
ATOM 2520 O O . ALA A 1 326 ? -15.800 -19.673 21.257 1.00 48.88 326 ALA A O 1
ATOM 2521 N N . VAL A 1 327 ? -13.828 -18.725 21.824 1.00 52.19 327 VAL A N 1
ATOM 2522 C CA . VAL A 1 327 ? -12.959 -19.762 21.228 1.00 52.19 327 VAL A CA 1
ATOM 2523 C C . VAL A 1 327 ? -13.197 -21.128 21.886 1.00 52.19 327 VAL A C 1
ATOM 2525 O O . VAL A 1 327 ? -13.284 -22.141 21.193 1.00 52.19 327 VAL A O 1
ATOM 2528 N N . LYS A 1 328 ? -13.408 -21.169 23.210 1.00 53.62 328 LYS A N 1
ATOM 2529 C CA . LYS A 1 328 ? -13.742 -22.405 23.945 1.00 53.62 328 LYS A CA 1
ATOM 2530 C C . LYS A 1 328 ? -15.105 -22.998 23.576 1.00 53.62 328 LYS A C 1
ATOM 2532 O O . LYS A 1 328 ? -15.299 -24.198 23.740 1.00 53.62 328 LYS A O 1
ATOM 2537 N N . SER A 1 329 ? -16.049 -22.187 23.094 1.00 60.66 329 SER A N 1
ATOM 2538 C CA . SER A 1 329 ? -17.418 -22.635 22.796 1.00 60.66 329 SER A CA 1
ATOM 2539 C C . SER A 1 329 ? -17.568 -23.386 21.464 1.00 60.66 329 SER A C 1
ATOM 2541 O O . SER A 1 329 ? -18.628 -23.957 21.207 1.00 60.66 329 SER A O 1
ATOM 2543 N N . GLY A 1 330 ? -16.546 -23.361 20.595 1.00 60.66 330 GLY A N 1
ATOM 2544 C CA . GLY A 1 330 ? -16.581 -23.984 19.264 1.00 60.66 330 GLY A CA 1
ATOM 2545 C C . GLY A 1 330 ? -17.558 -23.338 18.269 1.00 60.66 330 GLY A C 1
ATOM 2546 O O . GLY A 1 330 ? -17.748 -23.858 17.170 1.00 60.66 330 GLY A O 1
ATOM 2547 N N . LYS A 1 331 ? -18.196 -22.214 18.626 1.00 69.69 331 LYS A N 1
ATOM 2548 C CA . LYS A 1 331 ? -19.103 -21.474 17.739 1.00 69.69 331 LYS A CA 1
ATOM 2549 C C . LYS A 1 331 ? -18.316 -20.581 16.784 1.00 69.69 331 LYS A C 1
ATOM 2551 O O . LYS A 1 331 ? -17.379 -19.898 17.192 1.00 69.69 331 LYS A O 1
ATOM 2556 N N . LYS A 1 332 ? -18.749 -20.536 15.520 1.00 82.38 332 LYS A N 1
ATOM 2557 C CA . LYS A 1 332 ? -18.193 -19.609 14.527 1.00 82.38 332 LYS A CA 1
ATOM 2558 C C . LYS A 1 332 ? -18.424 -18.162 14.973 1.00 82.38 332 LYS A C 1
ATOM 2560 O O . LYS A 1 332 ? -19.553 -17.788 15.288 1.00 82.38 332 LYS A O 1
ATOM 2565 N N . ARG A 1 333 ? -17.374 -17.345 14.976 1.00 87.75 333 ARG A N 1
ATOM 2566 C CA . ARG A 1 333 ? -17.429 -15.918 15.306 1.00 87.75 333 ARG A CA 1
ATOM 2567 C C . ARG A 1 333 ? -17.860 -15.112 14.079 1.00 87.75 333 ARG A C 1
ATOM 2569 O O . ARG A 1 333 ? -17.415 -15.379 12.960 1.00 87.75 333 ARG A O 1
ATOM 2576 N N . ARG A 1 334 ? -18.723 -14.121 14.304 1.00 93.56 334 ARG A N 1
ATOM 2577 C CA . ARG A 1 334 ? -19.119 -13.110 13.313 1.00 93.56 334 ARG A CA 1
ATOM 2578 C C . ARG A 1 334 ? -18.322 -11.836 13.544 1.00 93.56 334 ARG A C 1
ATOM 2580 O O . ARG A 1 334 ? -18.063 -11.482 14.696 1.00 93.56 334 ARG A O 1
ATOM 2587 N N . ILE A 1 335 ? -17.943 -11.160 12.468 1.00 95.56 335 ILE A N 1
ATOM 2588 C CA . ILE A 1 335 ? -17.157 -9.926 12.525 1.00 95.56 335 ILE A CA 1
ATOM 2589 C C . ILE A 1 335 ? -17.956 -8.804 11.873 1.00 95.56 335 ILE A C 1
ATOM 2591 O O . ILE A 1 335 ? -18.417 -8.948 10.746 1.00 95.56 335 ILE A O 1
ATOM 2595 N N . ALA A 1 336 ? -18.090 -7.684 12.575 1.00 97.88 336 ALA A N 1
ATOM 2596 C CA . ALA A 1 336 ? -18.570 -6.434 12.009 1.00 97.88 336 ALA A CA 1
ATOM 2597 C C . ALA A 1 336 ? -17.374 -5.484 11.922 1.00 97.88 336 ALA A C 1
ATOM 2599 O O . ALA A 1 336 ? -16.894 -4.963 12.931 1.00 97.88 336 ALA A O 1
ATOM 2600 N N . ALA A 1 337 ? -16.834 -5.333 10.719 1.00 98.50 337 ALA A N 1
ATOM 2601 C CA . ALA A 1 337 ? -15.648 -4.539 10.457 1.00 98.50 337 ALA A CA 1
ATOM 2602 C C . ALA A 1 337 ? -16.022 -3.232 9.746 1.00 98.50 337 ALA A C 1
ATOM 2604 O O . ALA A 1 337 ? -16.882 -3.212 8.873 1.00 98.50 337 ALA A O 1
ATOM 2605 N N . PHE A 1 338 ? -15.368 -2.135 10.112 1.00 98.81 338 PHE A N 1
ATOM 2606 C CA . PHE A 1 338 ? -15.722 -0.798 9.637 1.00 98.81 338 PHE A CA 1
ATOM 2607 C C . PHE A 1 338 ? -14.484 -0.036 9.156 1.00 98.81 338 PHE A C 1
ATOM 2609 O O . PHE A 1 338 ? -13.410 -0.144 9.755 1.00 98.81 338 PHE A O 1
ATOM 2616 N N . ASP A 1 339 ? -14.614 0.790 8.118 1.00 98.50 339 ASP A N 1
ATOM 2617 C CA . ASP A 1 339 ? -13.717 1.939 7.975 1.00 98.50 339 ASP A CA 1
ATOM 2618 C C . ASP A 1 339 ? -13.981 2.974 9.090 1.00 98.50 339 ASP A C 1
ATOM 2620 O O . ASP A 1 339 ? -14.975 2.915 9.811 1.00 98.50 339 ASP A O 1
ATOM 2624 N N . LEU A 1 340 ? -13.060 3.918 9.283 1.00 97.56 340 LEU A N 1
ATOM 2625 C CA . LEU A 1 340 ? -13.189 4.967 10.284 1.00 97.56 340 LEU A CA 1
ATOM 2626 C C . LEU A 1 340 ? -13.739 6.272 9.698 1.00 97.56 340 LEU A C 1
ATOM 2628 O O . LEU A 1 340 ? -14.758 6.780 10.169 1.00 97.56 340 LEU A O 1
ATOM 2632 N N . ASP A 1 341 ? -13.020 6.859 8.741 1.00 94.69 341 ASP A N 1
ATOM 2633 C CA . ASP A 1 341 ? -13.201 8.253 8.337 1.00 94.69 341 ASP A CA 1
ATOM 2634 C C . ASP A 1 341 ? -14.235 8.333 7.210 1.00 94.69 341 ASP A C 1
ATOM 2636 O O . ASP A 1 341 ? -14.066 7.732 6.167 1.00 94.69 341 ASP A O 1
ATOM 2640 N N . SER A 1 342 ? -15.289 9.125 7.401 1.00 94.88 342 SER A N 1
ATOM 2641 C CA . SER A 1 342 ? -16.500 9.164 6.559 1.00 94.88 342 SER A CA 1
ATOM 2642 C C . SER A 1 342 ? -17.380 7.909 6.633 1.00 94.88 342 SER A C 1
ATOM 2644 O O . SER A 1 342 ? -18.364 7.833 5.910 1.00 94.88 342 SER A O 1
ATOM 2646 N N . THR A 1 343 ? -17.080 6.990 7.557 1.00 97.62 343 THR A N 1
ATOM 2647 C CA . THR A 1 343 ? -17.886 5.791 7.837 1.00 97.62 343 THR A CA 1
ATOM 2648 C C . THR A 1 343 ? -18.458 5.822 9.251 1.00 97.62 343 THR A C 1
ATOM 2650 O O . THR A 1 343 ? -19.657 6.002 9.435 1.00 97.62 343 THR A O 1
ATOM 2653 N N . LEU A 1 344 ? -17.607 5.723 10.278 1.00 98.19 344 LEU A N 1
ATOM 2654 C CA . LEU A 1 344 ? -18.047 5.862 11.672 1.00 98.19 344 LEU A CA 1
ATOM 2655 C C . LEU A 1 344 ? -18.043 7.323 12.121 1.00 98.19 344 LEU A C 1
ATOM 2657 O O . LEU A 1 344 ? -18.899 7.759 12.895 1.00 98.19 344 LEU A O 1
ATOM 2661 N N . VAL A 1 345 ? -17.065 8.096 11.648 1.00 97.00 345 VAL A N 1
ATOM 2662 C CA . VAL A 1 345 ? -16.861 9.486 12.062 1.00 97.00 345 VAL A CA 1
ATOM 2663 C C . VAL A 1 345 ? -16.636 10.406 10.874 1.00 97.00 345 VAL A C 1
ATOM 2665 O O . VAL A 1 345 ? -16.017 10.032 9.889 1.00 97.00 345 VAL A O 1
ATOM 2668 N N . ALA A 1 346 ? -17.066 11.656 11.002 1.00 95.31 346 ALA A N 1
ATOM 2669 C CA . ALA A 1 346 ? -16.765 12.735 10.068 1.00 95.31 346 ALA A CA 1
ATOM 2670 C C . ALA A 1 346 ? -15.979 13.844 10.779 1.00 95.31 346 ALA A C 1
ATOM 2672 O O . ALA A 1 346 ? -16.052 13.988 12.003 1.00 95.31 346 ALA A O 1
ATOM 2673 N N . THR A 1 347 ? -15.237 14.665 10.036 1.00 93.00 347 THR A N 1
ATOM 2674 C CA . THR A 1 347 ? -14.598 15.851 10.624 1.00 93.00 347 THR A CA 1
ATOM 2675 C C . THR A 1 347 ? -15.655 16.893 10.986 1.00 93.00 347 THR A C 1
ATOM 2677 O O . THR A 1 347 ? -16.620 17.123 10.253 1.00 93.00 347 THR A O 1
ATOM 2680 N N . LYS A 1 348 ? -15.490 17.554 12.136 1.00 92.75 348 LYS A N 1
ATOM 2681 C CA . LYS A 1 348 ? -16.376 18.666 12.525 1.00 92.75 348 LYS A CA 1
ATOM 2682 C C . LYS A 1 348 ? -16.117 19.895 11.660 1.00 92.75 348 LYS A C 1
ATOM 2684 O O . LYS A 1 348 ? -17.044 20.637 11.362 1.00 92.75 348 LYS A O 1
ATOM 2689 N N . SER A 1 349 ? -14.867 20.088 11.247 1.00 89.81 349 SER A N 1
ATOM 2690 C CA . SER A 1 349 ? -14.426 21.197 10.403 1.00 89.81 349 SER A CA 1
ATOM 2691 C C . SER A 1 349 ? -14.845 21.086 8.934 1.00 89.81 349 SER A C 1
ATOM 2693 O O . SER A 1 349 ? -14.656 22.047 8.191 1.00 89.81 349 SER A O 1
ATOM 2695 N N . GLY A 1 350 ? -15.343 19.926 8.488 1.00 88.06 350 GLY A N 1
ATOM 2696 C CA . GLY A 1 350 ? -15.626 19.643 7.076 1.00 88.06 350 GLY A CA 1
ATOM 2697 C C . GLY A 1 350 ? -14.373 19.471 6.207 1.00 88.06 350 GLY A C 1
ATOM 2698 O O . GLY A 1 350 ? -14.473 19.320 4.993 1.00 88.06 350 GLY A O 1
ATOM 2699 N N . ARG A 1 351 ? -13.171 19.496 6.800 1.00 83.38 351 ARG A N 1
ATOM 2700 C CA . ARG A 1 351 ? -11.917 19.234 6.080 1.00 83.38 351 ARG A CA 1
ATOM 2701 C C . ARG A 1 351 ? -11.711 17.738 5.887 1.00 83.38 351 ARG A C 1
ATOM 2703 O O . ARG A 1 351 ? -12.119 16.938 6.718 1.00 83.38 351 ARG A O 1
ATOM 2710 N N . ARG A 1 352 ? -10.960 17.361 4.850 1.00 76.38 352 ARG A N 1
ATOM 2711 C CA . ARG A 1 352 ? -10.608 15.954 4.590 1.00 76.38 352 ARG A CA 1
ATOM 2712 C C . ARG A 1 352 ? -9.818 15.291 5.728 1.00 76.38 352 ARG A C 1
ATOM 2714 O O . ARG A 1 352 ? -9.953 14.096 5.937 1.00 76.38 352 ARG A O 1
ATOM 2721 N N . PHE A 1 353 ? -8.984 16.048 6.445 1.00 76.50 353 PHE A N 1
ATOM 2722 C CA . PHE A 1 353 ? -8.184 15.538 7.563 1.00 76.50 353 PHE A CA 1
ATOM 2723 C C . PHE A 1 353 ? -8.489 16.314 8.848 1.00 76.50 353 PHE A C 1
ATOM 2725 O O . PHE A 1 353 ? -8.656 17.538 8.777 1.00 76.50 353 PHE A O 1
ATOM 2732 N N . PRO A 1 354 ? -8.511 15.643 10.016 1.00 81.69 354 PRO A N 1
ATOM 2733 C CA . PRO A 1 354 ? -8.768 16.297 11.291 1.00 81.69 354 PRO A CA 1
ATOM 2734 C C . PRO A 1 354 ? -7.651 17.288 11.630 1.00 81.69 354 PRO A C 1
ATOM 2736 O O . PRO A 1 354 ? -6.460 17.004 11.489 1.00 81.69 354 PRO A O 1
ATOM 2739 N N . THR A 1 355 ? -8.038 18.470 12.097 1.00 81.19 355 THR A N 1
ATOM 2740 C CA . THR A 1 355 ? -7.105 19.545 12.474 1.00 81.19 355 THR A CA 1
ATOM 2741 C C . THR A 1 355 ? -6.542 19.396 13.888 1.00 81.19 355 THR A C 1
ATOM 2743 O O . THR A 1 355 ? -5.448 19.890 14.174 1.00 81.19 355 THR A O 1
ATOM 2746 N N . ASN A 1 356 ? -7.277 18.716 14.766 1.00 87.56 356 ASN A N 1
ATOM 2747 C CA . ASN A 1 356 ? -6.915 18.411 16.147 1.00 87.56 356 ASN A CA 1
ATOM 2748 C C . ASN A 1 356 ? -7.702 17.182 16.639 1.00 87.56 356 ASN A C 1
ATOM 2750 O O . ASN A 1 356 ? -8.577 16.668 15.944 1.00 87.56 356 ASN A O 1
ATOM 2754 N N . GLU A 1 357 ? -7.399 16.720 17.846 1.00 86.06 357 GLU A N 1
ATOM 2755 C CA . GLU A 1 357 ? -7.986 15.541 18.488 1.00 86.06 357 GLU A CA 1
ATOM 2756 C C . GLU A 1 357 ? -9.501 15.637 18.736 1.00 86.06 357 GLU A C 1
ATOM 2758 O O . GLU A 1 357 ? -10.163 14.615 18.903 1.00 86.06 357 GLU A O 1
ATOM 2763 N N . ARG A 1 358 ? -10.075 16.847 18.726 1.00 91.25 358 ARG A N 1
ATOM 2764 C CA . ARG A 1 358 ? -11.514 17.094 18.919 1.00 91.25 358 ARG A CA 1
ATOM 2765 C C . ARG A 1 358 ? -12.270 17.287 17.606 1.00 91.25 358 ARG A C 1
ATOM 2767 O O . ARG A 1 358 ? -13.498 17.395 17.634 1.00 91.25 358 ARG A O 1
ATOM 2774 N N . ASP A 1 359 ? -11.565 17.336 16.474 1.00 90.69 359 ASP A N 1
ATOM 2775 C CA . ASP A 1 359 ? -12.114 17.578 15.135 1.00 90.69 359 ASP A CA 1
ATOM 2776 C C . ASP A 1 359 ? -12.731 16.311 14.527 1.00 90.69 359 ASP A C 1
ATOM 2778 O O . ASP A 1 359 ? -12.366 15.850 13.445 1.00 90.69 359 ASP A O 1
ATOM 2782 N N . TRP A 1 360 ? -13.667 15.722 15.262 1.00 95.25 360 TRP A N 1
ATOM 2783 C CA . TRP A 1 360 ? -14.458 14.585 14.824 1.00 95.25 360 TRP A CA 1
ATOM 2784 C C . TRP A 1 360 ? -15.851 14.642 15.452 1.00 95.25 360 TRP A C 1
ATOM 2786 O O . TRP A 1 360 ? -16.027 15.146 16.566 1.00 95.25 360 TRP A O 1
ATOM 2796 N N . LYS A 1 361 ? -16.841 14.139 14.726 1.00 96.25 361 LYS A N 1
ATOM 2797 C CA . LYS A 1 361 ? -18.2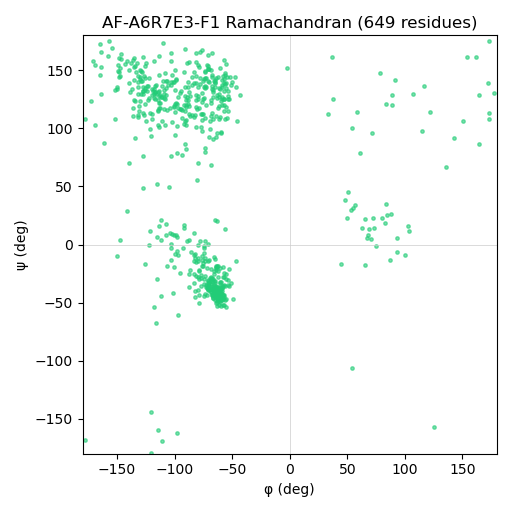08 13.862 15.174 1.00 96.25 361 LYS A CA 1
ATOM 2798 C C . LYS A 1 361 ? -18.608 12.486 14.651 1.00 96.25 361 LYS A C 1
ATOM 2800 O O . LYS A 1 361 ? -18.006 12.017 13.686 1.00 96.25 361 LYS A O 1
ATOM 2805 N N . TRP A 1 362 ? -19.619 11.868 15.250 1.00 97.94 362 TRP A N 1
ATOM 2806 C CA . TRP A 1 362 ? -20.260 10.706 14.638 1.00 97.94 362 TRP A CA 1
ATOM 2807 C C . TRP A 1 362 ? -20.733 11.058 13.230 1.00 97.94 362 TRP A C 1
ATOM 2809 O O . TRP A 1 362 ? -21.205 12.176 13.000 1.00 97.94 362 TRP A O 1
ATOM 2819 N N . TRP A 1 363 ? -20.537 10.134 12.293 1.00 97.81 363 TRP A N 1
ATOM 2820 C CA . TRP A 1 363 ? -20.982 10.314 10.914 1.00 97.81 363 TRP A CA 1
ATOM 2821 C C . TRP A 1 363 ? -22.512 10.448 10.857 1.00 97.81 363 TRP A C 1
ATOM 2823 O O . TRP A 1 363 ? -23.019 11.416 10.294 1.00 97.81 363 TRP A O 1
ATOM 2833 N N . SER A 1 364 ? -23.218 9.571 11.578 1.00 97.38 364 SER A N 1
ATOM 2834 C CA . SER A 1 364 ? -24.656 9.642 11.856 1.00 97.38 364 SER A CA 1
ATOM 2835 C C . SER A 1 364 ? -24.918 9.480 13.363 1.00 97.38 364 SER A C 1
ATOM 2837 O O . SER A 1 364 ? -24.162 8.765 14.030 1.00 97.38 364 SER A O 1
ATOM 2839 N N . PRO A 1 365 ? -25.981 10.090 13.928 1.00 96.81 365 PRO A N 1
ATOM 2840 C CA . PRO A 1 365 ? -26.411 9.829 15.302 1.00 96.81 365 PRO A CA 1
ATOM 2841 C C . PRO A 1 365 ? -26.693 8.349 15.604 1.00 96.81 365 PRO A C 1
ATOM 2843 O O . PRO A 1 365 ? -26.564 7.957 16.756 1.00 96.81 365 PRO A O 1
ATOM 2846 N N . SER A 1 366 ? -27.039 7.535 14.596 1.00 97.31 366 SER A N 1
ATOM 2847 C CA . SER A 1 366 ? -27.339 6.102 14.765 1.00 97.31 366 SER A CA 1
ATOM 2848 C C . SER A 1 366 ? -26.103 5.217 14.968 1.00 97.31 366 SER A C 1
ATOM 2850 O O . SER A 1 366 ? -26.234 4.079 15.417 1.00 97.31 366 SER A O 1
ATOM 2852 N N . VAL A 1 367 ? -24.897 5.719 14.667 1.00 98.31 367 VAL A N 1
ATOM 2853 C CA . VAL A 1 367 ? -23.659 4.918 14.690 1.00 98.31 367 VAL A CA 1
ATOM 2854 C C . VAL A 1 367 ? -23.392 4.273 16.059 1.00 98.31 367 VAL A C 1
ATOM 2856 O O . VAL A 1 367 ? -23.187 3.059 16.091 1.00 98.31 367 VAL A O 1
ATOM 2859 N N . PRO A 1 368 ? -23.395 5.003 17.196 1.00 97.62 368 PRO A N 1
ATOM 2860 C CA . PRO A 1 368 ? -23.042 4.408 18.486 1.00 97.62 368 PRO A CA 1
ATOM 2861 C C . PRO A 1 368 ? -23.995 3.292 18.910 1.00 97.62 368 PRO A C 1
ATOM 2863 O O . PRO A 1 368 ? -23.539 2.249 19.377 1.00 97.62 368 PRO A O 1
ATOM 2866 N N . ASP A 1 369 ? -25.298 3.500 18.722 1.00 96.94 369 ASP A N 1
ATOM 2867 C CA . ASP A 1 369 ? -26.325 2.542 19.131 1.00 96.94 369 ASP A CA 1
ATOM 2868 C C . ASP A 1 369 ? -26.252 1.269 18.281 1.00 96.94 369 ASP A C 1
ATOM 2870 O O . ASP A 1 369 ? -26.298 0.166 18.822 1.00 96.94 369 ASP A O 1
ATOM 2874 N N . LYS A 1 370 ? -26.019 1.400 16.967 1.00 97.75 370 LYS A N 1
ATOM 2875 C CA . LYS A 1 370 ? -25.849 0.253 16.063 1.00 97.75 370 LYS A CA 1
ATOM 2876 C C . LYS A 1 370 ? -24.594 -0.566 16.390 1.00 97.75 370 LYS A C 1
ATOM 2878 O O . LYS A 1 370 ? -24.640 -1.793 16.357 1.00 97.75 370 LYS A O 1
ATOM 2883 N N . LEU A 1 371 ? -23.476 0.084 16.734 1.00 97.50 371 LEU A N 1
ATOM 2884 C CA . LEU A 1 371 ? -22.249 -0.620 17.138 1.00 97.50 371 LEU A CA 1
ATOM 2885 C C . LEU A 1 371 ? -22.432 -1.387 18.455 1.00 97.50 371 LEU A C 1
ATOM 2887 O O . LEU A 1 371 ? -21.986 -2.528 18.561 1.00 97.50 371 LEU A O 1
ATOM 2891 N N . LYS A 1 372 ? -23.116 -0.783 19.434 1.00 95.69 372 LYS A N 1
ATOM 2892 C CA . LYS A 1 372 ? -23.454 -1.447 20.701 1.00 95.69 372 LYS A CA 1
ATOM 2893 C C . LYS A 1 372 ? -24.390 -2.631 20.480 1.00 95.69 372 LYS A C 1
ATOM 2895 O O . LYS A 1 372 ? -24.114 -3.711 20.986 1.00 95.69 372 LYS A O 1
ATOM 2900 N N . GLN A 1 373 ? -25.418 -2.463 19.648 1.00 96.06 373 GLN A N 1
ATOM 2901 C CA . GLN A 1 373 ? -26.321 -3.547 19.266 1.00 96.06 373 GLN A CA 1
ATOM 2902 C C . GLN A 1 373 ? -25.557 -4.736 18.660 1.00 96.06 373 GLN A C 1
ATOM 2904 O O . GLN A 1 373 ? -25.767 -5.872 19.071 1.00 96.06 373 GLN A O 1
ATOM 2909 N N . LEU A 1 374 ? -24.639 -4.494 17.718 1.00 95.50 374 LEU A N 1
ATOM 2910 C CA . LEU A 1 374 ? -23.816 -5.558 17.130 1.00 95.50 374 LEU A CA 1
ATOM 2911 C C . LEU A 1 374 ? -22.974 -6.291 18.180 1.00 95.50 374 LEU A C 1
ATOM 2913 O O . LEU A 1 374 ? -22.861 -7.518 18.141 1.00 95.50 374 LEU A O 1
ATOM 2917 N N . ASN A 1 375 ? -22.383 -5.546 19.115 1.00 91.94 375 ASN A N 1
ATOM 2918 C CA . ASN A 1 375 ? -21.629 -6.127 20.218 1.00 91.94 375 ASN A CA 1
ATOM 2919 C C . ASN A 1 375 ? -22.523 -7.017 21.102 1.00 91.94 375 ASN A C 1
ATOM 2921 O O . ASN A 1 375 ? -22.141 -8.145 21.410 1.00 91.94 375 ASN A O 1
ATOM 2925 N N . ASP A 1 376 ? -23.732 -6.560 21.435 1.00 91.31 376 ASP A N 1
ATOM 2926 C CA . ASP A 1 376 ? -24.713 -7.321 22.224 1.00 91.31 376 ASP A CA 1
ATOM 2927 C C . ASP A 1 376 ? -25.216 -8.573 21.481 1.00 91.31 376 ASP A C 1
ATOM 2929 O O . ASP A 1 376 ? -25.466 -9.618 22.084 1.00 91.31 376 ASP A O 1
ATOM 2933 N N . GLU A 1 377 ? -25.285 -8.514 20.149 1.00 91.75 377 GLU A N 1
ATOM 2934 C CA . GLU A 1 377 ? -25.547 -9.661 19.273 1.00 91.75 377 GLU A CA 1
ATOM 2935 C C . GLU A 1 377 ? -24.330 -10.603 19.129 1.00 91.75 377 GLU A C 1
ATOM 2937 O O . GLU A 1 377 ? -24.402 -11.640 18.460 1.00 91.75 377 GLU A O 1
ATOM 2942 N N . GLY A 1 378 ? -23.199 -10.283 19.758 1.00 88.88 378 GLY A N 1
ATOM 2943 C CA . GLY A 1 378 ? -22.004 -11.122 19.808 1.00 88.88 378 GLY A CA 1
ATOM 2944 C C . GLY A 1 378 ? -21.091 -11.014 18.585 1.00 88.88 378 GLY A C 1
ATOM 2945 O O . GLY A 1 378 ? -20.276 -11.918 18.356 1.00 88.88 378 GLY A O 1
ATOM 2946 N N . TYR A 1 379 ? -21.217 -9.951 17.786 1.00 92.88 379 TYR A N 1
ATOM 2947 C CA . TYR A 1 379 ? -20.227 -9.629 16.761 1.00 92.88 379 TYR A CA 1
ATOM 2948 C C . TYR A 1 379 ? -18.936 -9.133 17.405 1.00 92.88 379 TYR A C 1
ATOM 2950 O O . TYR A 1 379 ? -18.948 -8.337 18.339 1.00 92.88 379 TYR A O 1
ATOM 2958 N N . LEU A 1 380 ? -17.800 -9.544 16.844 1.00 92.81 380 LEU A N 1
ATOM 2959 C CA . LEU A 1 380 ? -16.554 -8.828 17.072 1.00 92.81 380 LEU A CA 1
ATOM 2960 C C . LEU A 1 380 ? -16.579 -7.535 16.247 1.00 92.81 380 LEU A C 1
ATOM 2962 O O . LEU A 1 380 ? -16.543 -7.592 15.016 1.00 92.81 380 LEU A O 1
ATOM 2966 N N . VAL A 1 381 ? -16.632 -6.387 16.920 1.00 95.19 381 VAL A N 1
ATOM 2967 C CA . VAL A 1 381 ? -16.650 -5.069 16.274 1.00 95.19 381 VAL A CA 1
ATOM 2968 C C . VAL A 1 381 ? -15.224 -4.537 16.132 1.00 95.19 381 VAL A C 1
ATOM 2970 O O . VAL A 1 381 ? -14.510 -4.349 17.123 1.00 95.19 381 VAL A O 1
ATOM 2973 N N . VAL A 1 382 ? -14.794 -4.283 14.894 1.00 97.12 382 VAL A N 1
ATOM 2974 C CA . VAL A 1 382 ? -13.421 -3.849 14.585 1.00 97.12 382 VAL A CA 1
ATOM 2975 C C . VAL A 1 382 ? -13.392 -2.701 13.583 1.00 97.12 382 VAL A C 1
ATOM 2977 O O . VAL A 1 382 ? -14.255 -2.581 12.721 1.00 97.12 382 VAL A O 1
ATOM 2980 N N . VAL A 1 383 ? -12.351 -1.878 13.644 1.00 98.56 383 VAL A N 1
ATOM 2981 C CA . VAL A 1 383 ? -12.075 -0.838 12.647 1.00 98.56 383 VAL A CA 1
ATOM 2982 C C . VAL A 1 383 ? -10.803 -1.166 11.892 1.00 98.56 383 VAL A C 1
ATOM 2984 O O . VAL A 1 383 ? -9.769 -1.423 12.505 1.00 98.56 383 VAL A O 1
ATOM 2987 N N . LEU A 1 384 ? -10.853 -1.078 10.565 1.00 98.62 384 LEU A N 1
ATOM 2988 C CA . LEU A 1 384 ? -9.722 -1.284 9.666 1.00 98.62 384 LEU A CA 1
ATOM 2989 C C . LEU A 1 384 ? -9.583 -0.039 8.784 1.00 98.62 384 LEU A C 1
ATOM 2991 O O . LEU A 1 384 ? -10.394 0.173 7.886 1.00 98.62 384 LEU A O 1
ATOM 2995 N N . SER A 1 385 ? -8.572 0.800 9.023 1.00 98.06 385 SER A N 1
ATOM 2996 C CA . SER A 1 385 ? -8.490 2.143 8.428 1.00 98.06 385 SER A CA 1
ATOM 2997 C C . SER A 1 385 ? -7.155 2.444 7.737 1.00 98.06 385 SER A C 1
ATOM 2999 O O . SER A 1 385 ? -6.073 2.115 8.221 1.00 98.06 385 SER A O 1
ATOM 3001 N N . ASN A 1 386 ? -7.215 3.130 6.594 1.00 97.19 386 ASN A N 1
ATOM 3002 C CA . ASN A 1 386 ? -6.044 3.569 5.831 1.00 97.19 386 ASN A CA 1
ATOM 3003 C C . ASN A 1 386 ? -5.577 4.973 6.281 1.00 97.19 386 ASN A C 1
ATOM 3005 O O . ASN A 1 386 ? -6.099 5.985 5.829 1.00 97.19 386 ASN A O 1
ATOM 3009 N N . GLN A 1 387 ? -4.505 5.062 7.073 1.00 94.75 387 GLN A N 1
ATOM 3010 C CA . GLN A 1 387 ? -4.025 6.282 7.744 1.00 94.75 387 GLN A CA 1
ATOM 3011 C C . GLN A 1 387 ? -2.635 6.767 7.267 1.00 94.75 387 GLN A C 1
ATOM 3013 O O . GLN A 1 387 ? -1.730 7.044 8.058 1.00 94.75 387 GLN A O 1
ATOM 3018 N N . LYS A 1 388 ? -2.451 6.927 5.946 1.00 91.38 388 LYS A N 1
ATOM 3019 C CA . LYS A 1 388 ? -1.159 7.302 5.311 1.00 91.38 388 LYS A CA 1
ATOM 3020 C C . LYS A 1 388 ? -0.555 8.628 5.811 1.00 91.38 388 LYS A C 1
ATOM 3022 O O . LYS A 1 388 ? 0.649 8.838 5.697 1.00 91.38 388 LYS A O 1
ATOM 3027 N N . ALA A 1 389 ? -1.373 9.541 6.337 1.00 89.88 389 ALA A N 1
ATOM 3028 C CA . ALA A 1 389 ? -0.912 10.834 6.849 1.00 89.88 389 ALA A CA 1
ATOM 3029 C C . ALA A 1 389 ? -0.228 10.740 8.231 1.00 89.88 389 ALA A C 1
ATOM 3031 O O . ALA A 1 389 ? 0.422 11.695 8.674 1.00 89.88 389 ALA A O 1
ATOM 3032 N N . ILE A 1 390 ? -0.357 9.607 8.929 1.00 90.62 390 ILE A N 1
ATOM 3033 C CA . ILE A 1 390 ? 0.263 9.403 10.237 1.00 90.62 390 ILE A CA 1
ATOM 3034 C C . ILE A 1 390 ? 1.740 9.050 10.061 1.00 90.62 390 ILE A C 1
ATOM 3036 O O . ILE A 1 390 ? 2.108 8.131 9.336 1.00 90.62 390 ILE A O 1
ATOM 3040 N N . SER A 1 391 ? 2.608 9.781 10.762 1.00 88.00 391 SER A N 1
ATOM 3041 C CA . SER A 1 391 ? 4.055 9.575 10.711 1.00 88.00 391 SER A CA 1
ATOM 3042 C C . SER A 1 391 ? 4.521 8.773 11.922 1.00 88.00 391 SER A C 1
ATOM 3044 O O . SER A 1 391 ? 4.424 9.255 13.048 1.00 88.00 391 SER A O 1
ATOM 3046 N N . LEU A 1 392 ? 5.136 7.613 11.694 1.00 85.69 392 LEU A N 1
ATOM 3047 C CA . LEU A 1 392 ? 5.726 6.764 12.742 1.00 85.69 392 LEU A CA 1
ATOM 3048 C C . LEU A 1 392 ? 7.217 7.055 13.019 1.00 85.69 392 LEU A C 1
ATOM 3050 O O . LEU A 1 392 ? 7.920 6.231 13.598 1.00 85.69 392 LEU A O 1
ATOM 3054 N N . LYS A 1 393 ? 7.736 8.211 12.580 1.00 73.62 393 LYS A N 1
ATOM 3055 C CA . LYS A 1 393 ? 9.149 8.590 12.776 1.00 73.62 393 LYS A CA 1
ATOM 3056 C C . LYS A 1 393 ? 9.555 8.510 14.254 1.00 73.62 393 LYS A C 1
ATOM 3058 O O . LYS A 1 393 ? 8.943 9.171 15.088 1.00 73.62 393 LYS A O 1
ATOM 3063 N N . LYS A 1 394 ? 10.621 7.749 14.524 1.00 59.81 394 LYS A N 1
ATOM 3064 C CA . LYS A 1 394 ? 11.214 7.552 15.858 1.00 59.81 394 LYS A CA 1
ATOM 3065 C C . LYS A 1 394 ? 12.154 8.696 16.271 1.00 59.81 394 LYS A C 1
ATOM 3067 O O . LYS A 1 394 ? 12.252 9.003 17.451 1.00 59.81 394 LYS A O 1
ATOM 3072 N N . ASP A 1 395 ? 12.761 9.387 15.303 1.00 56.12 395 ASP A N 1
ATOM 3073 C CA . ASP A 1 395 ? 13.683 10.504 15.552 1.00 56.12 395 ASP A CA 1
ATOM 3074 C C . ASP A 1 395 ? 12.949 11.851 15.533 1.00 56.12 395 ASP A C 1
ATOM 3076 O O . ASP A 1 395 ? 12.969 12.604 14.552 1.00 56.12 395 ASP A O 1
ATOM 3080 N N . LEU A 1 396 ? 12.239 12.151 16.617 1.00 61.16 396 LEU A N 1
ATOM 3081 C CA . LEU A 1 396 ? 11.517 13.411 16.762 1.00 61.16 396 LEU A CA 1
ATOM 3082 C C . LEU A 1 396 ? 12.402 14.461 17.437 1.00 61.16 396 LEU A C 1
ATOM 3084 O O . LEU A 1 396 ? 12.952 14.254 18.518 1.00 61.16 396 LEU A O 1
ATOM 3088 N N . LYS A 1 397 ? 12.517 15.637 16.810 1.00 57.25 397 LYS A N 1
ATOM 3089 C CA . LYS A 1 397 ? 13.209 16.786 17.409 1.00 57.25 397 LYS A CA 1
ATOM 3090 C C . LYS A 1 397 ? 12.494 17.207 18.701 1.00 57.25 397 LYS A C 1
ATOM 3092 O O . LYS A 1 397 ? 11.272 17.345 18.713 1.00 57.25 397 LYS A O 1
ATOM 3097 N N . GLY A 1 398 ? 13.263 17.453 19.763 1.00 62.28 398 GLY A N 1
ATOM 3098 C CA . GLY A 1 398 ? 12.749 17.994 21.027 1.00 62.28 398 GLY A CA 1
ATOM 3099 C C . GLY A 1 398 ? 12.243 16.962 22.041 1.00 62.28 398 GLY A C 1
ATOM 3100 O O . GLY A 1 398 ? 11.371 17.297 22.832 1.00 62.28 398 GLY A O 1
ATOM 3101 N N . GLY A 1 399 ? 12.747 15.720 22.014 1.00 61.53 399 GLY A N 1
ATOM 3102 C CA . GLY A 1 399 ? 12.480 14.723 23.065 1.00 61.53 399 GLY A CA 1
ATOM 3103 C C . GLY A 1 399 ? 11.068 14.125 23.059 1.00 61.53 399 GLY A C 1
ATOM 3104 O O . GLY A 1 399 ? 10.660 13.508 24.039 1.00 61.53 399 GLY A O 1
ATOM 3105 N N . ARG A 1 400 ? 10.304 14.307 21.974 1.00 65.00 400 ARG A N 1
ATOM 3106 C CA . ARG A 1 400 ? 8.971 13.704 21.834 1.00 65.00 400 ARG A CA 1
ATOM 3107 C C . ARG A 1 400 ? 9.096 12.210 21.553 1.00 65.00 400 ARG A C 1
ATOM 3109 O O . ARG A 1 400 ? 9.882 11.810 20.704 1.00 65.00 400 ARG A O 1
ATOM 3116 N N . VAL A 1 401 ? 8.275 11.415 22.233 1.00 72.88 401 VAL A N 1
ATOM 3117 C CA . VAL A 1 401 ? 8.221 9.954 22.060 1.00 72.88 401 VAL A CA 1
ATOM 3118 C C . VAL A 1 401 ? 7.423 9.567 20.807 1.00 72.88 401 VAL A C 1
ATOM 3120 O O . VAL A 1 401 ? 7.726 8.567 20.166 1.00 72.88 401 VAL A O 1
ATOM 3123 N N . GLU A 1 402 ? 6.439 10.382 20.413 1.00 83.81 402 GLU A N 1
ATOM 3124 C CA . GLU A 1 402 ? 5.593 10.138 19.241 1.00 83.81 402 GLU A CA 1
ATOM 3125 C C . GLU A 1 402 ? 5.257 11.412 18.450 1.00 83.81 402 GLU A C 1
ATOM 3127 O O . GLU A 1 402 ? 5.363 12.542 18.941 1.00 83.81 402 GLU A O 1
ATOM 3132 N N . SER A 1 403 ? 4.909 11.232 17.171 1.00 88.31 403 SER A N 1
ATOM 3133 C CA . SER A 1 403 ? 4.611 12.345 16.272 1.00 88.31 403 SER A CA 1
ATOM 3134 C C . SER A 1 403 ? 3.273 12.997 16.621 1.00 88.31 403 SER A C 1
ATOM 3136 O O . SER A 1 403 ? 2.368 12.350 17.141 1.00 88.31 403 SER A O 1
ATOM 3138 N N . LYS A 1 404 ? 3.113 14.280 16.270 1.00 87.56 404 LYS A N 1
ATOM 3139 C CA . LYS A 1 404 ? 1.856 15.008 16.509 1.00 87.56 404 LYS A CA 1
ATOM 3140 C C . LYS A 1 404 ? 0.658 14.345 15.813 1.00 87.56 404 LYS A C 1
ATOM 3142 O O . LYS A 1 404 ? -0.437 14.346 16.359 1.00 87.56 404 LYS A O 1
ATOM 3147 N N . SER A 1 405 ? 0.845 13.797 14.610 1.00 89.75 405 SER A N 1
ATOM 3148 C CA . SER A 1 405 ? -0.245 13.109 13.908 1.00 89.75 405 SER A CA 1
ATOM 3149 C C . SER A 1 405 ? -0.600 11.777 14.564 1.00 89.75 405 SER A C 1
ATOM 3151 O O . SER A 1 405 ? -1.781 11.460 14.659 1.00 89.75 405 SER A O 1
ATOM 3153 N N . LEU A 1 406 ? 0.391 11.043 15.086 1.00 91.81 406 LEU A N 1
ATOM 3154 C CA . LEU A 1 406 ? 0.144 9.823 15.855 1.00 91.81 406 LEU A CA 1
ATOM 3155 C C . LEU A 1 406 ? -0.601 10.123 17.163 1.00 91.81 406 LEU A C 1
ATOM 3157 O O . LEU A 1 406 ? -1.585 9.452 17.461 1.00 91.81 406 LEU A O 1
ATOM 3161 N N . SER A 1 407 ? -0.189 11.159 17.898 1.00 90.56 407 SER A N 1
ATOM 3162 C CA . SER A 1 407 ? -0.833 11.529 19.162 1.00 90.56 407 SER A CA 1
ATOM 3163 C C . SER A 1 407 ? -2.283 11.981 18.962 1.00 90.56 407 SER A C 1
ATOM 3165 O O . SER A 1 407 ? -3.166 11.554 19.700 1.00 90.56 407 SER A O 1
ATOM 3167 N N . ILE A 1 408 ? -2.552 12.795 17.931 1.00 90.31 408 ILE A N 1
ATOM 3168 C CA . ILE A 1 408 ? -3.917 13.228 17.574 1.00 90.31 408 ILE A CA 1
ATOM 3169 C C . ILE A 1 408 ? -4.795 12.020 17.238 1.00 90.31 408 ILE A C 1
ATOM 3171 O O . ILE A 1 408 ? -5.927 11.935 17.710 1.00 90.31 408 ILE A O 1
ATOM 3175 N N . PHE A 1 409 ? -4.274 11.078 16.448 1.00 93.62 409 PHE A N 1
ATOM 3176 C CA . PHE A 1 409 ? -5.011 9.875 16.077 1.00 93.62 409 PHE A CA 1
ATOM 3177 C C . PHE A 1 409 ? -5.337 9.002 17.294 1.00 93.62 409 PHE A C 1
ATOM 3179 O O . PHE A 1 409 ? -6.498 8.651 17.491 1.00 93.62 409 PHE A O 1
ATOM 3186 N N . LYS A 1 410 ? -4.343 8.707 18.145 1.00 94.06 410 LYS A N 1
ATOM 3187 C CA . LYS A 1 410 ? -4.552 7.912 19.364 1.00 94.06 410 LYS A CA 1
ATOM 3188 C C . LYS A 1 410 ? -5.584 8.548 20.291 1.00 94.06 410 LYS A C 1
ATOM 3190 O O . LYS A 1 410 ? -6.451 7.847 20.796 1.00 94.06 410 LYS A O 1
ATOM 3195 N N . GLN A 1 411 ? -5.529 9.867 20.483 1.00 93.56 411 GLN A N 1
ATOM 3196 C CA . GLN A 1 411 ? -6.495 10.584 21.322 1.00 93.56 411 GLN A CA 1
ATOM 3197 C C . GLN A 1 411 ? -7.908 10.572 20.727 1.00 93.56 411 GLN A C 1
ATOM 3199 O O . GLN A 1 411 ? -8.863 10.315 21.456 1.00 93.56 411 GLN A O 1
ATOM 3204 N N . LYS A 1 412 ? -8.047 10.782 19.408 1.00 94.25 412 LYS A N 1
ATOM 3205 C CA . LYS A 1 412 ? -9.334 10.665 18.700 1.00 94.25 412 LYS A CA 1
ATOM 3206 C C . LYS A 1 412 ? -9.943 9.276 18.906 1.00 94.25 412 LYS A C 1
ATOM 3208 O O . LYS A 1 412 ? -11.090 9.164 19.320 1.00 94.25 412 LYS A O 1
ATOM 3213 N N . VAL A 1 413 ? -9.169 8.227 18.639 1.00 95.69 413 VAL A N 1
ATOM 3214 C CA . VAL A 1 413 ? -9.634 6.839 18.750 1.00 95.69 413 VAL A CA 1
ATOM 3215 C C . VAL A 1 413 ? -9.937 6.455 20.199 1.00 95.69 413 VAL A C 1
ATOM 3217 O O . VAL A 1 413 ? -10.964 5.834 20.450 1.00 95.69 413 VAL A O 1
ATOM 3220 N N . ALA A 1 414 ? -9.113 6.876 21.161 1.00 95.00 414 ALA A N 1
ATOM 3221 C CA . ALA A 1 414 ? -9.386 6.649 22.578 1.00 95.00 414 ALA A CA 1
ATOM 3222 C C . ALA A 1 414 ? -10.700 7.313 23.024 1.00 95.00 414 ALA A C 1
ATOM 3224 O O . ALA A 1 414 ? -11.465 6.703 23.763 1.00 95.00 414 ALA A O 1
ATOM 3225 N N . ALA A 1 415 ? -11.003 8.523 22.539 1.00 94.44 415 ALA A N 1
ATOM 3226 C CA . ALA A 1 415 ? -12.269 9.194 22.835 1.00 94.44 415 ALA A CA 1
ATOM 3227 C C . ALA A 1 415 ? -13.481 8.458 22.229 1.00 94.44 415 ALA A C 1
ATOM 3229 O O . ALA A 1 415 ? -14.524 8.362 22.874 1.00 94.44 415 ALA A O 1
ATOM 3230 N N . ILE A 1 416 ? -13.342 7.910 21.015 1.00 94.81 416 ILE A N 1
ATOM 3231 C CA . ILE A 1 416 ? -14.365 7.061 20.379 1.00 94.81 416 ILE A CA 1
ATOM 3232 C C . ILE A 1 416 ? -14.611 5.813 21.235 1.00 94.81 416 ILE A C 1
ATOM 3234 O O . ILE A 1 416 ? -15.746 5.554 21.624 1.00 94.81 416 ILE A O 1
ATOM 3238 N N . MET A 1 417 ? -13.542 5.094 21.590 1.00 94.44 417 MET A N 1
ATOM 3239 C CA . MET A 1 417 ? -13.587 3.892 22.430 1.00 94.44 417 MET A CA 1
ATOM 3240 C C . MET A 1 417 ? -14.273 4.150 23.778 1.00 94.44 417 MET A C 1
ATOM 3242 O O . MET A 1 417 ? -15.182 3.420 24.153 1.00 94.44 417 MET A O 1
ATOM 3246 N N . GLN A 1 418 ? -13.905 5.237 24.461 1.00 92.94 418 GLN A N 1
ATOM 3247 C CA . GLN A 1 418 ? -14.511 5.638 25.736 1.00 92.94 418 GLN A CA 1
ATOM 3248 C C . GLN A 1 418 ? -15.994 6.012 25.616 1.00 92.94 418 GLN A C 1
ATOM 3250 O O . GLN A 1 418 ? -16.743 5.837 26.567 1.00 92.94 418 GLN A O 1
ATOM 3255 N N . THR A 1 419 ? -16.426 6.550 24.471 1.00 93.06 419 THR A N 1
ATOM 3256 C CA . THR A 1 419 ? -17.843 6.891 24.246 1.00 93.06 419 THR A CA 1
ATOM 3257 C C . THR A 1 419 ? -18.689 5.637 24.000 1.00 93.06 419 THR A C 1
ATOM 3259 O O . THR A 1 419 ? -19.863 5.594 24.372 1.00 93.06 419 THR A O 1
ATOM 3262 N N . LEU A 1 420 ? -18.104 4.626 23.351 1.00 92.88 420 LEU A N 1
ATOM 3263 C CA . LEU A 1 420 ? -18.765 3.350 23.085 1.00 92.88 420 LEU A CA 1
ATOM 3264 C C . LEU A 1 420 ? -18.814 2.456 24.331 1.00 92.88 420 LEU A C 1
ATOM 3266 O O . LEU A 1 420 ? -19.821 1.786 24.521 1.00 92.88 420 LEU A O 1
ATOM 3270 N N . ASP A 1 421 ? -17.776 2.485 25.171 1.00 91.50 421 ASP A N 1
ATOM 3271 C CA . ASP A 1 421 ? -17.658 1.692 26.407 1.00 91.50 421 ASP A CA 1
ATOM 3272 C C . ASP A 1 421 ? -17.938 0.184 26.208 1.00 91.50 421 ASP A C 1
ATOM 3274 O O . ASP A 1 421 ? -18.687 -0.449 26.946 1.00 91.50 421 ASP A O 1
ATOM 3278 N N . MET A 1 422 ? -17.369 -0.388 25.143 1.00 90.12 422 MET A N 1
ATOM 3279 C CA . MET A 1 422 ? -17.531 -1.792 24.736 1.00 90.12 422 MET A CA 1
ATOM 3280 C C . MET A 1 422 ? -16.235 -2.326 24.097 1.00 90.12 422 MET A C 1
ATOM 3282 O O . MET A 1 422 ? -15.418 -1.516 23.646 1.00 90.12 422 MET A O 1
ATOM 3286 N N . PRO A 1 423 ? -16.017 -3.655 24.028 1.00 90.25 423 PRO A N 1
ATOM 3287 C CA . PRO A 1 423 ? -14.836 -4.252 23.398 1.00 90.25 423 PRO A CA 1
ATOM 3288 C C . PRO A 1 423 ? -14.616 -3.786 21.956 1.00 90.25 423 PRO A C 1
ATOM 3290 O O . PRO A 1 423 ? -15.341 -4.161 21.042 1.00 90.25 423 PRO A O 1
ATOM 3293 N N . PHE A 1 424 ? -13.592 -2.966 21.731 1.00 90.00 424 PHE A N 1
ATOM 3294 C CA . PHE A 1 424 ? -13.395 -2.293 20.448 1.00 90.00 424 PHE A CA 1
ATOM 3295 C C . PHE A 1 424 ? -11.923 -2.311 20.054 1.00 90.00 424 PHE A C 1
ATOM 3297 O O . PHE A 1 424 ? -11.048 -1.943 20.845 1.00 90.00 424 PHE A O 1
ATOM 3304 N N . SER A 1 425 ? -11.631 -2.712 18.816 1.00 94.75 425 SER A N 1
ATOM 3305 C CA . SER A 1 425 ? -10.265 -2.730 18.287 1.00 94.75 425 SER A CA 1
ATOM 3306 C C . SER A 1 425 ? -10.150 -1.956 16.978 1.00 94.75 425 SER A C 1
ATOM 3308 O O . SER A 1 425 ? -11.055 -1.947 16.149 1.00 94.75 425 SER A O 1
ATOM 3310 N N . VAL A 1 426 ? -9.025 -1.267 16.805 1.00 98.00 426 VAL A N 1
ATOM 3311 C CA . VAL A 1 426 ? -8.719 -0.444 15.632 1.00 98.00 426 VAL A CA 1
ATOM 3312 C C . VAL A 1 426 ? -7.367 -0.863 15.088 1.00 98.00 426 VAL A C 1
ATOM 3314 O O . VAL A 1 426 ? -6.386 -0.868 15.827 1.00 98.00 426 VAL A O 1
ATOM 3317 N N . TYR A 1 427 ? -7.314 -1.126 13.788 1.00 98.44 427 TYR A N 1
ATOM 3318 C CA . TYR A 1 427 ? -6.118 -1.402 13.003 1.00 98.44 427 TYR A CA 1
ATOM 3319 C C . TYR A 1 427 ? -5.983 -0.289 11.966 1.00 98.44 427 TYR A C 1
ATOM 3321 O O . TYR A 1 427 ? -6.922 0.002 11.222 1.00 98.44 427 TYR A O 1
ATOM 3329 N N . ALA A 1 428 ? -4.834 0.381 11.942 1.00 98.12 428 ALA A N 1
ATOM 3330 C CA . ALA A 1 428 ? -4.616 1.562 11.121 1.00 98.12 428 ALA A CA 1
ATOM 3331 C C . ALA A 1 428 ? -3.307 1.475 10.329 1.00 98.12 428 ALA A C 1
ATOM 3333 O O . ALA A 1 428 ? -2.215 1.594 10.891 1.00 98.12 428 ALA A O 1
ATOM 3334 N N . ALA A 1 429 ? -3.421 1.318 9.010 1.00 97.69 429 ALA A N 1
ATOM 3335 C CA . ALA A 1 429 ? -2.297 1.195 8.087 1.00 97.69 429 ALA A CA 1
ATOM 3336 C C . ALA A 1 429 ? -1.707 2.565 7.718 1.00 97.69 429 ALA A C 1
ATOM 3338 O O . ALA A 1 429 ? -2.366 3.396 7.093 1.00 97.69 429 ALA A O 1
ATOM 3339 N N . THR A 1 430 ? -0.440 2.806 8.042 1.00 95.62 430 THR A N 1
ATOM 3340 C CA . THR A 1 430 ? 0.256 4.081 7.802 1.00 95.62 430 THR A CA 1
ATOM 3341 C C . THR A 1 430 ? 1.153 4.071 6.562 1.00 95.62 430 THR A C 1
ATOM 3343 O O . THR A 1 430 ? 1.678 5.116 6.180 1.00 95.62 430 THR A O 1
ATOM 3346 N N . ALA A 1 431 ? 1.353 2.915 5.922 1.00 92.69 431 ALA A N 1
ATOM 3347 C CA . ALA A 1 431 ? 2.202 2.753 4.738 1.00 92.69 431 ALA A CA 1
ATOM 3348 C C . ALA A 1 431 ? 1.415 2.225 3.522 1.00 92.69 431 ALA A C 1
ATOM 3350 O O . ALA A 1 431 ? 0.197 2.082 3.558 1.00 92.69 431 ALA A O 1
ATOM 3351 N N . SER A 1 432 ? 2.100 2.023 2.392 1.00 89.50 432 SER A N 1
ATOM 3352 C CA . SER A 1 432 ? 1.539 1.424 1.164 1.00 89.50 432 SER A CA 1
ATOM 3353 C C . SER A 1 432 ? 2.019 -0.023 0.992 1.00 89.50 432 SER A C 1
ATOM 3355 O O . SER A 1 432 ? 2.526 -0.410 -0.058 1.00 89.50 432 SER A O 1
ATOM 3357 N N . ASP A 1 433 ? 1.895 -0.802 2.061 1.00 89.19 433 ASP A N 1
ATOM 3358 C CA . ASP A 1 433 ? 2.342 -2.189 2.195 1.00 89.19 433 ASP A CA 1
ATOM 3359 C C . ASP A 1 433 ? 1.144 -3.141 2.357 1.00 89.19 433 ASP A C 1
ATOM 3361 O O . ASP A 1 433 ? 0.041 -2.816 1.918 1.00 89.19 433 ASP A O 1
ATOM 3365 N N . GLU A 1 434 ? 1.351 -4.343 2.892 1.00 91.44 434 GLU A N 1
ATOM 3366 C CA . GLU A 1 434 ? 0.313 -5.375 3.009 1.00 91.44 434 GLU A CA 1
ATOM 3367 C C . GLU A 1 434 ? -0.861 -4.999 3.924 1.00 91.44 434 GLU A C 1
ATOM 3369 O O . GLU A 1 434 ? -1.944 -5.561 3.768 1.00 91.44 434 GLU A O 1
ATOM 3374 N N . PHE A 1 435 ? -0.678 -4.051 4.851 1.00 95.38 435 PHE A N 1
ATOM 3375 C CA . PHE A 1 435 ? -1.735 -3.613 5.766 1.00 95.38 435 PHE A CA 1
ATOM 3376 C C . PHE A 1 435 ? -2.713 -2.652 5.100 1.00 95.38 435 PHE A C 1
ATOM 3378 O O . PHE A 1 435 ? -3.844 -2.515 5.552 1.00 95.38 435 PHE A O 1
ATOM 3385 N N . ARG A 1 436 ? -2.305 -1.971 4.028 1.00 96.00 436 ARG A N 1
ATOM 3386 C CA . ARG A 1 436 ? -3.153 -0.982 3.369 1.00 96.00 436 ARG A CA 1
ATOM 3387 C C . ARG A 1 436 ? -4.274 -1.670 2.589 1.00 96.00 436 ARG A C 1
ATOM 3389 O O . ARG A 1 436 ? -3.988 -2.383 1.627 1.00 96.00 436 ARG A O 1
ATOM 3396 N N . LYS A 1 437 ? -5.535 -1.374 2.929 1.00 97.00 437 LYS A N 1
ATOM 3397 C CA . LYS A 1 437 ? -6.696 -1.775 2.111 1.00 97.00 437 LYS A CA 1
ATOM 3398 C C . LYS A 1 437 ? -6.448 -1.341 0.652 1.00 97.00 437 LYS A C 1
ATOM 3400 O O . LYS A 1 437 ? -5.915 -0.237 0.477 1.00 97.00 437 LYS A O 1
ATOM 3405 N N . PRO A 1 438 ? -6.756 -2.180 -0.354 1.00 95.69 438 PRO A N 1
ATOM 3406 C CA . PRO A 1 438 ? -7.647 -3.340 -0.276 1.00 95.69 438 PRO A CA 1
ATOM 3407 C C . PRO A 1 438 ? -6.961 -4.647 0.160 1.00 95.69 438 PRO A C 1
ATOM 3409 O O . PRO A 1 438 ? -7.591 -5.699 0.220 1.00 95.69 438 PRO A O 1
ATOM 3412 N N . ARG A 1 439 ? -5.670 -4.605 0.504 1.00 94.69 439 ARG A N 1
ATOM 3413 C CA . ARG A 1 439 ? -4.924 -5.782 0.959 1.00 94.69 439 ARG A CA 1
ATOM 3414 C C . ARG A 1 439 ? -5.362 -6.210 2.358 1.00 94.69 439 ARG A C 1
ATOM 3416 O O . ARG A 1 439 ? -5.796 -5.405 3.180 1.00 94.69 439 ARG A O 1
ATOM 3423 N N . MET A 1 440 ? -5.193 -7.497 2.637 1.00 95.25 440 MET A N 1
ATOM 3424 C CA . MET A 1 440 ? -5.759 -8.152 3.819 1.00 95.25 440 MET A CA 1
ATOM 3425 C C . MET A 1 440 ? -4.833 -8.168 5.047 1.00 95.25 440 MET A C 1
ATOM 3427 O O . MET A 1 440 ? -5.072 -8.936 5.972 1.00 95.25 440 MET A O 1
ATOM 3431 N N . GLY A 1 441 ? -3.753 -7.379 5.087 1.00 95.56 441 GLY A N 1
ATOM 3432 C CA . GLY A 1 441 ? -2.801 -7.417 6.208 1.00 95.56 441 GLY A CA 1
ATOM 3433 C C . GLY A 1 441 ? -3.436 -7.052 7.552 1.00 95.56 441 GLY A C 1
ATOM 3434 O O . GLY A 1 441 ? -3.229 -7.762 8.528 1.00 95.56 441 GLY A O 1
ATOM 3435 N N . MET A 1 442 ? -4.275 -6.005 7.601 1.00 97.62 442 MET A N 1
ATOM 3436 C CA . MET A 1 442 ? -4.998 -5.652 8.836 1.00 97.62 442 MET A CA 1
ATOM 3437 C C . MET A 1 442 ? -6.012 -6.727 9.248 1.00 97.62 442 MET A C 1
ATOM 3439 O O . MET A 1 442 ? -6.176 -6.973 10.436 1.00 97.62 442 MET A O 1
ATOM 3443 N N . TRP A 1 443 ? -6.661 -7.387 8.281 1.00 96.69 443 TRP A N 1
ATOM 3444 C CA . TRP A 1 443 ? -7.581 -8.496 8.553 1.00 96.69 443 TRP A CA 1
ATOM 3445 C C . TRP A 1 443 ? -6.852 -9.684 9.179 1.00 96.69 443 TRP A C 1
ATOM 3447 O O . TRP A 1 443 ? -7.265 -10.163 10.227 1.00 96.69 443 TRP A O 1
ATOM 3457 N N . ARG A 1 444 ? -5.740 -10.121 8.570 1.00 94.75 444 ARG A N 1
ATOM 3458 C CA . ARG A 1 444 ? -4.920 -11.234 9.073 1.00 94.75 444 ARG A CA 1
ATOM 3459 C C . ARG A 1 444 ? -4.417 -10.967 10.490 1.00 94.75 444 ARG A C 1
ATOM 3461 O O . ARG A 1 444 ? -4.610 -11.805 11.360 1.00 94.75 444 ARG A O 1
ATOM 3468 N N . GLU A 1 445 ? -3.880 -9.773 10.736 1.00 94.69 445 GLU A N 1
ATOM 3469 C CA . GLU A 1 445 ? -3.416 -9.387 12.073 1.00 94.69 445 GLU A CA 1
ATOM 3470 C C . GLU A 1 445 ? -4.561 -9.356 13.097 1.00 94.69 445 GLU A C 1
ATOM 3472 O O . GLU A 1 445 ? -4.365 -9.742 14.245 1.00 94.69 445 GLU A O 1
ATOM 3477 N N . MET A 1 446 ? -5.762 -8.923 12.694 1.00 94.50 446 MET A N 1
ATOM 3478 C CA . MET A 1 446 ? -6.949 -8.947 13.550 1.00 94.50 446 MET A CA 1
ATOM 3479 C C . MET A 1 446 ? -7.386 -10.375 13.885 1.00 94.50 446 MET A C 1
ATOM 3481 O O . MET A 1 446 ? -7.718 -10.636 15.040 1.00 94.50 446 MET A O 1
ATOM 3485 N N . LEU A 1 447 ? -7.346 -11.299 12.922 1.00 91.50 447 LEU A N 1
ATOM 3486 C CA . LEU A 1 447 ? -7.647 -12.705 13.184 1.00 91.50 447 LEU A CA 1
ATOM 3487 C C . LEU A 1 447 ? -6.653 -13.319 14.169 1.00 91.50 447 LEU A C 1
ATOM 3489 O O . LEU A 1 447 ? -7.079 -13.962 15.123 1.00 91.50 447 LEU A O 1
ATOM 3493 N N . ASP A 1 448 ? -5.355 -13.084 13.975 1.00 89.56 448 ASP A N 1
ATOM 3494 C CA . ASP A 1 448 ? -4.313 -13.578 14.882 1.00 89.56 448 ASP A CA 1
ATOM 3495 C C . ASP A 1 448 ? -4.471 -12.997 16.293 1.00 89.56 448 ASP A C 1
ATOM 3497 O O . ASP A 1 448 ? -4.358 -13.705 17.287 1.00 89.56 448 ASP A O 1
ATOM 3501 N N . ASP A 1 449 ? -4.824 -11.716 16.393 1.00 87.75 449 ASP A N 1
ATOM 3502 C CA . ASP A 1 449 ? -5.061 -11.018 17.658 1.00 87.75 449 ASP A CA 1
ATOM 3503 C C . ASP A 1 449 ? -6.225 -11.556 18.500 1.00 87.75 449 ASP A C 1
ATOM 3505 O O . ASP A 1 449 ? -6.324 -11.196 19.680 1.00 87.75 449 ASP A O 1
ATOM 3509 N N . HIS A 1 450 ? -7.128 -12.316 17.879 1.00 83.88 450 HIS A N 1
ATOM 3510 C CA . HIS A 1 450 ? -8.330 -12.881 18.491 1.00 83.88 450 HIS A CA 1
ATOM 3511 C C . HIS A 1 450 ? -8.357 -14.417 18.402 1.00 83.88 450 HIS A C 1
ATOM 3513 O O . HIS A 1 450 ? -9.400 -15.013 18.665 1.00 83.88 450 HIS A O 1
ATOM 3519 N N . ASP A 1 451 ? -7.236 -15.051 18.028 1.00 82.81 451 ASP A N 1
ATOM 3520 C CA . ASP A 1 451 ? -7.103 -16.504 17.844 1.00 82.81 451 ASP A CA 1
ATOM 3521 C C . ASP A 1 451 ? -8.112 -17.098 16.831 1.00 82.81 451 ASP A C 1
ATOM 3523 O O . ASP A 1 451 ? -8.587 -18.226 16.965 1.00 82.81 451 ASP A O 1
ATOM 3527 N N . LEU A 1 452 ? -8.449 -16.332 15.787 1.00 84.44 452 LEU A N 1
ATOM 3528 C CA . LEU A 1 452 ? -9.423 -16.683 14.743 1.00 84.44 452 LEU A CA 1
ATOM 3529 C C . LEU A 1 452 ? -8.777 -17.100 13.410 1.00 84.44 452 LEU A C 1
ATOM 3531 O O . LEU A 1 452 ? -9.477 -17.240 12.406 1.00 84.44 452 LEU A O 1
ATOM 3535 N N . SER A 1 453 ? -7.456 -17.296 13.364 1.00 76.75 453 SER A N 1
ATOM 3536 C CA . SER A 1 453 ? -6.739 -17.684 12.139 1.00 76.75 453 SER A CA 1
ATOM 3537 C C . SER A 1 453 ? -6.908 -19.158 11.749 1.00 76.75 453 SER A C 1
ATOM 3539 O O . SER A 1 453 ? -6.568 -19.546 10.630 1.00 76.75 453 SER A O 1
ATOM 3541 N N . VAL A 1 454 ? -7.490 -19.984 12.624 1.00 73.75 454 VAL A N 1
ATOM 3542 C CA . VAL A 1 454 ? -7.811 -21.384 12.321 1.00 73.75 454 VAL A CA 1
ATOM 3543 C C . VAL A 1 454 ? -9.058 -21.473 11.435 1.00 73.75 454 VAL A C 1
ATOM 3545 O O . VAL A 1 454 ? -10.110 -20.898 11.730 1.00 73.75 454 VAL A O 1
ATOM 3548 N N . ALA A 1 455 ? -8.953 -22.245 10.351 1.00 66.56 455 ALA A N 1
ATOM 3549 C CA . ALA A 1 455 ? -10.050 -22.473 9.417 1.00 66.56 455 ALA A CA 1
ATOM 3550 C C . ALA A 1 455 ? -11.300 -23.025 10.128 1.00 66.56 455 ALA A C 1
ATOM 3552 O O . ALA A 1 455 ? -11.225 -23.949 10.934 1.00 66.56 455 ALA A O 1
ATOM 3553 N N . GLY A 1 456 ? -12.464 -22.462 9.796 1.00 71.88 456 GLY A N 1
ATOM 3554 C CA . GLY A 1 456 ? -13.754 -22.887 10.343 1.00 71.88 456 GLY A CA 1
ATOM 3555 C C . GLY A 1 456 ? -14.222 -22.129 11.586 1.00 71.88 456 GLY A C 1
ATOM 3556 O O . GLY A 1 456 ? -15.377 -22.310 11.961 1.00 71.88 456 GLY A O 1
ATOM 3557 N N . LEU A 1 457 ? -13.403 -21.245 12.173 1.00 81.75 457 LEU A N 1
ATOM 3558 C CA . LEU A 1 457 ? -13.804 -20.398 13.309 1.00 81.75 457 LEU A CA 1
ATOM 3559 C C . LEU A 1 457 ? -14.576 -19.133 12.911 1.00 81.75 457 LEU A C 1
ATOM 3561 O O . LEU A 1 457 ? -15.161 -18.486 13.774 1.00 81.75 457 LEU A O 1
ATOM 3565 N N . LEU A 1 458 ? -14.611 -18.779 11.626 1.00 87.69 458 LEU A N 1
ATOM 3566 C CA . LEU A 1 458 ? -15.266 -17.569 11.126 1.00 87.69 458 LEU A CA 1
ATOM 3567 C C . LEU A 1 458 ? -16.556 -17.885 10.375 1.00 87.69 458 LEU A C 1
ATOM 3569 O O . LEU A 1 458 ? -16.618 -18.826 9.581 1.00 87.69 458 LEU A O 1
ATOM 3573 N N . HIS A 1 459 ? -17.571 -17.049 10.578 1.00 90.19 459 HIS A N 1
ATOM 3574 C CA . HIS A 1 459 ? -18.788 -17.042 9.772 1.00 90.19 459 HIS A CA 1
ATOM 3575 C C . HIS A 1 459 ? -18.748 -15.869 8.782 1.00 90.19 459 HIS A C 1
ATOM 3577 O O . HIS A 1 459 ? -19.395 -14.847 9.002 1.00 90.19 459 HIS A O 1
ATOM 3583 N N . LEU A 1 460 ? -17.971 -15.991 7.699 1.00 91.44 460 LEU A N 1
ATOM 3584 C CA . LEU A 1 460 ? -17.751 -14.892 6.741 1.00 91.44 460 LEU A CA 1
ATOM 3585 C C . LEU A 1 460 ? -19.049 -14.369 6.105 1.00 91.44 460 LEU A C 1
ATOM 3587 O O . LEU A 1 460 ? -19.237 -13.163 6.028 1.00 91.44 460 LEU A O 1
ATOM 3591 N N . GLU A 1 461 ? -19.983 -15.257 5.755 1.00 93.00 461 GLU A N 1
ATOM 3592 C CA . GLU A 1 461 ? -21.279 -14.893 5.151 1.00 93.00 461 GLU A CA 1
ATOM 3593 C C . GLU A 1 461 ? -22.204 -14.094 6.082 1.00 93.00 461 GLU A C 1
ATOM 3595 O O . GLU A 1 461 ? -23.098 -13.402 5.615 1.00 93.00 461 GLU A O 1
ATOM 3600 N N . GLN A 1 462 ? -22.004 -14.206 7.400 1.00 93.88 462 GLN A N 1
ATOM 3601 C CA . GLN A 1 462 ? -22.728 -13.425 8.413 1.00 93.88 462 GLN A CA 1
ATOM 3602 C C . GLN A 1 462 ? -21.827 -12.359 9.037 1.00 93.88 462 GLN A C 1
ATOM 3604 O O . GLN A 1 462 ? -22.178 -11.774 10.052 1.00 93.88 462 GLN A O 1
ATOM 3609 N N . SER A 1 463 ? -20.628 -12.166 8.494 1.00 97.00 463 SER A N 1
ATOM 3610 C CA . SER A 1 463 ? -19.783 -11.030 8.828 1.00 97.00 463 SER A CA 1
ATOM 3611 C C . SER A 1 463 ? -20.097 -9.903 7.852 1.00 97.00 463 SER A C 1
ATOM 3613 O O . SER A 1 463 ? -20.780 -10.110 6.853 1.00 97.00 463 SER A O 1
ATOM 3615 N N . ILE A 1 464 ? -19.614 -8.704 8.137 1.00 98.12 464 ILE A N 1
ATOM 3616 C CA . ILE A 1 464 ? -19.850 -7.554 7.273 1.00 98.12 464 ILE A CA 1
ATOM 3617 C C . ILE A 1 464 ? -18.665 -6.600 7.327 1.00 98.12 464 ILE A C 1
ATOM 3619 O O . ILE A 1 464 ? -18.035 -6.439 8.376 1.00 98.12 464 ILE A O 1
ATOM 3623 N N . PHE A 1 465 ? -18.361 -5.980 6.189 1.00 98.69 465 PHE A N 1
ATOM 3624 C CA . PHE A 1 465 ? -17.490 -4.818 6.115 1.00 98.69 465 PHE A CA 1
ATOM 3625 C C . PHE A 1 465 ? -18.284 -3.591 5.667 1.00 98.69 465 PHE A C 1
ATOM 3627 O O . PHE A 1 465 ? -18.942 -3.633 4.631 1.00 98.69 465 PHE A O 1
ATOM 3634 N N . VAL A 1 466 ? -18.193 -2.495 6.416 1.00 98.81 466 VAL A N 1
ATOM 3635 C CA . VAL A 1 466 ? -18.875 -1.235 6.093 1.00 98.81 466 VAL A CA 1
ATOM 3636 C C . VAL A 1 466 ? -17.844 -0.146 5.814 1.00 98.81 466 VAL A C 1
ATOM 3638 O O . VAL A 1 466 ? -16.930 0.054 6.616 1.00 98.81 466 VAL A O 1
ATOM 3641 N N . GLY A 1 467 ? -17.973 0.568 4.694 1.00 98.25 467 GLY A N 1
ATOM 3642 C CA . GLY A 1 467 ? -17.020 1.620 4.318 1.00 98.25 467 GLY A CA 1
ATOM 3643 C C . GLY A 1 467 ? -17.526 2.576 3.239 1.00 98.25 467 GLY A C 1
ATOM 3644 O O . GLY A 1 467 ? -18.366 2.210 2.418 1.00 98.25 467 GLY A O 1
ATOM 3645 N N . ASP A 1 468 ? -17.025 3.813 3.231 1.00 96.69 468 ASP A N 1
ATOM 3646 C CA . ASP A 1 468 ? -17.454 4.867 2.304 1.00 96.69 468 ASP A CA 1
ATOM 3647 C C . ASP A 1 468 ? -16.815 4.741 0.919 1.00 96.69 468 ASP A C 1
ATOM 3649 O O . ASP A 1 468 ? -17.410 5.159 -0.075 1.00 96.69 468 ASP A O 1
ATOM 3653 N N . ALA A 1 469 ? -15.615 4.158 0.830 1.00 95.12 469 ALA A N 1
ATOM 3654 C CA . ALA A 1 469 ? -14.881 4.025 -0.421 1.00 95.12 469 ALA A CA 1
ATOM 3655 C C . ALA A 1 469 ? -15.411 2.858 -1.267 1.00 95.12 469 ALA A C 1
ATOM 3657 O O . ALA A 1 469 ? -14.766 1.816 -1.434 1.00 95.12 469 ALA A O 1
ATOM 3658 N N . ALA A 1 470 ? -16.615 3.053 -1.794 1.00 94.62 470 ALA A N 1
ATOM 3659 C CA . ALA A 1 470 ? -17.445 2.028 -2.401 1.00 94.62 470 ALA A CA 1
ATOM 3660 C C . ALA A 1 470 ? -17.457 2.068 -3.940 1.00 94.62 470 ALA A C 1
ATOM 3662 O O . ALA A 1 470 ? -18.142 1.249 -4.557 1.00 94.62 470 ALA A O 1
ATOM 3663 N N . GLY A 1 471 ? -16.723 2.994 -4.568 1.00 92.00 471 GLY A N 1
ATOM 3664 C CA . GLY A 1 471 ? -16.643 3.127 -6.028 1.00 92.00 471 GLY A CA 1
ATOM 3665 C C . GLY A 1 471 ? -17.910 3.690 -6.685 1.00 92.00 471 GLY A C 1
ATOM 3666 O O . GLY A 1 471 ? -18.153 3.438 -7.868 1.00 92.00 471 GLY A O 1
ATOM 3667 N N . ARG A 1 472 ? -18.744 4.412 -5.931 1.00 92.31 472 ARG A N 1
ATOM 3668 C CA . ARG A 1 472 ? -19.907 5.140 -6.462 1.00 92.31 472 ARG A CA 1
ATOM 3669 C C . ARG A 1 472 ? -19.452 6.420 -7.162 1.00 92.31 472 ARG A C 1
ATOM 3671 O O . ARG A 1 472 ? -18.310 6.860 -7.018 1.00 92.31 472 ARG A O 1
ATOM 3678 N N . GLU A 1 473 ? -20.352 7.046 -7.912 1.00 88.62 473 GLU A N 1
ATOM 3679 C CA . GLU A 1 473 ? -20.082 8.366 -8.482 1.00 88.62 473 GLU A CA 1
ATOM 3680 C C . GLU A 1 473 ? -19.728 9.374 -7.372 1.00 88.62 473 GLU A C 1
ATOM 3682 O O . GLU A 1 473 ? -20.466 9.535 -6.402 1.00 88.62 473 GLU A O 1
ATOM 3687 N N . GLY A 1 474 ? -18.573 10.033 -7.499 1.00 84.19 474 GLY A N 1
ATOM 3688 C CA . GLY A 1 474 ? -18.057 10.977 -6.502 1.00 84.19 474 GLY A CA 1
ATOM 3689 C C . GLY A 1 474 ? -17.217 10.355 -5.378 1.00 84.19 474 GLY A C 1
ATOM 3690 O O . GLY A 1 474 ? -16.496 11.096 -4.703 1.00 84.19 474 GLY A O 1
ATOM 3691 N N . ASP A 1 475 ? -17.225 9.027 -5.207 1.00 88.38 475 ASP A N 1
ATOM 3692 C CA . ASP A 1 475 ? -16.330 8.365 -4.256 1.00 88.38 475 ASP A CA 1
ATOM 3693 C C . ASP A 1 475 ? -14.872 8.517 -4.711 1.00 88.38 475 ASP A C 1
ATOM 3695 O O . ASP A 1 475 ? -14.519 8.413 -5.887 1.00 88.38 475 ASP A O 1
ATOM 3699 N N . HIS A 1 476 ? -13.979 8.742 -3.750 1.00 80.62 476 HIS A N 1
ATOM 3700 C CA . HIS A 1 476 ? -12.564 8.970 -4.035 1.00 80.62 476 HIS A CA 1
ATOM 3701 C C . HIS A 1 476 ? -11.797 7.685 -4.405 1.00 80.62 476 HIS A C 1
ATOM 3703 O O . HIS A 1 476 ? -10.674 7.774 -4.907 1.00 80.62 476 HIS A O 1
ATOM 3709 N N . SER A 1 477 ? -12.343 6.508 -4.072 1.00 88.69 477 SER A N 1
ATOM 3710 C CA . SER A 1 477 ? -11.789 5.183 -4.380 1.00 88.69 477 SER A CA 1
ATOM 3711 C C . SER A 1 477 ? -12.837 4.069 -4.192 1.00 88.69 477 SER A C 1
ATOM 3713 O O . SER A 1 477 ? -13.926 4.324 -3.684 1.00 88.69 477 SER A O 1
ATOM 3715 N N . CYS A 1 478 ? -12.497 2.834 -4.584 1.00 92.44 478 CYS A N 1
ATOM 3716 C CA . CYS A 1 478 ? -13.295 1.609 -4.376 1.00 92.44 478 CYS A CA 1
ATOM 3717 C C . CYS A 1 478 ? -12.673 0.691 -3.297 1.00 92.44 478 CYS A C 1
ATOM 3719 O O . CYS A 1 478 ? -12.949 -0.506 -3.221 1.00 92.44 478 CYS A O 1
ATOM 3721 N N . VAL A 1 479 ? -11.778 1.248 -2.473 1.00 94.38 479 VAL A N 1
ATOM 3722 C CA . VAL A 1 479 ? -10.838 0.469 -1.659 1.00 94.38 479 VAL A CA 1
ATOM 3723 C C . VAL A 1 479 ? -11.503 -0.369 -0.566 1.00 94.38 479 VAL A C 1
ATOM 3725 O O . VAL A 1 479 ? -10.981 -1.422 -0.202 1.00 94.38 479 VAL A O 1
ATOM 3728 N N . ASP A 1 480 ? -12.645 0.080 -0.049 1.00 97.31 480 ASP A N 1
ATOM 3729 C CA . ASP A 1 480 ? -13.376 -0.606 1.015 1.00 97.31 480 ASP A CA 1
ATOM 3730 C C . ASP A 1 480 ? -14.183 -1.782 0.469 1.00 97.31 480 ASP A C 1
ATOM 3732 O O . ASP A 1 480 ? -14.124 -2.887 1.012 1.00 97.31 480 ASP A O 1
ATOM 3736 N N . ARG A 1 481 ? -14.854 -1.575 -0.668 1.00 95.50 481 ARG A N 1
ATOM 3737 C CA . ARG A 1 481 ? -15.559 -2.642 -1.386 1.00 95.50 481 ARG A CA 1
ATOM 3738 C C . ARG A 1 481 ? -14.591 -3.718 -1.874 1.00 95.50 481 ARG A C 1
ATOM 3740 O O . ARG A 1 481 ? -14.866 -4.910 -1.750 1.00 95.50 481 ARG A O 1
ATOM 3747 N N . ASP A 1 482 ? -13.448 -3.302 -2.403 1.00 95.25 482 ASP A N 1
ATOM 3748 C CA . ASP A 1 482 ? -12.420 -4.209 -2.909 1.00 95.25 482 ASP A CA 1
ATOM 3749 C C . ASP A 1 482 ? -11.726 -4.980 -1.775 1.00 95.25 482 ASP A C 1
ATOM 3751 O O . ASP A 1 482 ? -11.418 -6.163 -1.925 1.00 95.25 482 ASP A O 1
ATOM 3755 N N . PHE A 1 483 ? -11.548 -4.353 -0.606 1.00 97.12 483 PHE A N 1
ATOM 3756 C CA . PHE A 1 483 ? -11.111 -5.042 0.608 1.00 97.12 483 PHE A CA 1
ATOM 3757 C C . PHE A 1 483 ? -12.101 -6.138 1.024 1.00 97.12 483 PHE A C 1
ATOM 3759 O O . PHE A 1 483 ? -11.695 -7.280 1.239 1.00 97.12 483 PHE A O 1
ATOM 3766 N N . ALA A 1 484 ? -13.395 -5.814 1.095 1.00 97.00 484 ALA A N 1
ATOM 3767 C CA . ALA A 1 484 ? -14.434 -6.778 1.446 1.00 97.00 484 ALA A CA 1
ATOM 3768 C C . ALA A 1 484 ? -14.480 -7.955 0.457 1.00 97.00 484 ALA A C 1
ATOM 3770 O O . ALA A 1 484 ? -14.552 -9.113 0.871 1.00 97.00 484 ALA A O 1
ATOM 3771 N N . ALA A 1 485 ? -14.331 -7.671 -0.842 1.00 94.62 485 ALA A N 1
ATOM 3772 C CA . ALA A 1 485 ? -14.262 -8.681 -1.896 1.00 94.62 485 ALA A CA 1
ATOM 3773 C C . ALA A 1 485 ? -13.025 -9.592 -1.787 1.00 94.62 485 ALA A C 1
ATOM 3775 O O . ALA A 1 485 ? -13.121 -10.782 -2.088 1.00 94.62 485 ALA A O 1
ATOM 3776 N N . ASN A 1 486 ? -11.879 -9.054 -1.355 1.00 95.00 486 ASN A N 1
ATOM 3777 C CA . ASN A 1 486 ? -10.670 -9.840 -1.098 1.00 95.00 486 ASN A CA 1
ATOM 3778 C C . ASN A 1 486 ? -10.834 -10.779 0.096 1.00 95.00 486 ASN A C 1
ATOM 3780 O O . ASN A 1 486 ? -10.431 -11.935 0.019 1.00 95.00 486 ASN A O 1
ATOM 3784 N N . VAL A 1 487 ? -11.428 -10.285 1.184 1.00 94.94 487 VAL A N 1
ATOM 3785 C CA . VAL A 1 487 ? -11.682 -11.084 2.391 1.00 94.94 487 VAL A CA 1
ATOM 3786 C C . VAL A 1 487 ? -12.794 -12.116 2.156 1.00 94.94 487 VAL A C 1
ATOM 3788 O O . VAL A 1 487 ? -12.771 -13.191 2.753 1.00 94.94 487 VAL A O 1
ATOM 3791 N N . GLY A 1 488 ? -13.756 -11.807 1.284 1.00 94.44 488 GLY A N 1
ATOM 3792 C CA . GLY A 1 488 ? -14.941 -12.632 1.050 1.00 94.44 488 GLY A CA 1
ATOM 3793 C C . GLY A 1 488 ? -16.059 -12.378 2.063 1.00 94.44 488 GLY A C 1
ATOM 3794 O O . GLY A 1 488 ? -16.757 -13.316 2.441 1.00 94.44 488 GLY A O 1
ATOM 3795 N N . VAL A 1 489 ? -16.217 -11.131 2.522 1.00 96.75 489 VAL A N 1
ATOM 3796 C CA . VAL A 1 489 ? -17.323 -10.713 3.405 1.00 96.75 489 VAL A CA 1
ATOM 3797 C C . VAL A 1 489 ? -18.328 -9.831 2.655 1.00 96.75 489 VAL A C 1
ATOM 3799 O O . VAL A 1 489 ? -17.919 -9.077 1.765 1.00 96.75 489 VAL A O 1
ATOM 3802 N N . PRO A 1 490 ? -19.626 -9.892 3.008 1.00 97.94 490 PRO A N 1
ATOM 3803 C CA . PRO A 1 490 ? -20.621 -8.903 2.604 1.00 97.94 490 PRO A CA 1
ATOM 3804 C C . PRO A 1 490 ? -20.141 -7.463 2.821 1.00 97.94 490 PRO A C 1
ATOM 3806 O O . PRO A 1 490 ? -19.442 -7.170 3.796 1.00 97.94 490 PRO A O 1
ATOM 3809 N N . PHE A 1 491 ? -20.522 -6.573 1.905 1.00 97.75 491 PHE A N 1
ATOM 3810 C CA . PHE A 1 491 ? -20.149 -5.162 1.928 1.00 97.75 491 PHE A CA 1
ATOM 3811 C C . PHE A 1 491 ? -21.381 -4.270 1.858 1.00 97.75 491 PHE A C 1
ATOM 3813 O O . PHE A 1 491 ? -22.212 -4.470 0.973 1.00 97.75 491 PHE A O 1
ATOM 3820 N N . GLU A 1 492 ? -21.414 -3.246 2.705 1.00 98.19 492 GLU A N 1
ATOM 3821 C CA . GLU A 1 492 ? -22.417 -2.179 2.675 1.00 98.19 492 GLU A CA 1
ATOM 3822 C C . GLU A 1 492 ? -21.750 -0.805 2.820 1.00 98.19 492 GLU A C 1
ATOM 3824 O O . GLU A 1 492 ? -20.668 -0.667 3.400 1.00 98.19 492 GLU A O 1
ATOM 3829 N N . THR A 1 493 ? -22.384 0.238 2.292 1.00 98.19 493 THR A N 1
ATOM 3830 C CA . THR A 1 493 ? -21.960 1.622 2.553 1.00 98.19 493 THR A CA 1
ATOM 3831 C C . THR A 1 493 ? -22.507 2.122 3.895 1.00 98.19 493 THR A C 1
ATOM 3833 O O . THR A 1 493 ? -23.426 1.520 4.452 1.00 98.19 493 THR A O 1
ATOM 3836 N N . PRO A 1 494 ? -21.987 3.233 4.454 1.00 98.12 494 PRO A N 1
ATOM 3837 C CA . PRO A 1 494 ? -22.502 3.775 5.710 1.00 98.12 494 PRO A CA 1
ATOM 3838 C C . PRO A 1 494 ? -23.993 4.132 5.626 1.00 98.12 494 PRO A C 1
ATOM 3840 O O . PRO A 1 494 ? -24.731 3.938 6.586 1.00 98.12 494 PRO A O 1
ATOM 3843 N N . GLU A 1 495 ? -24.448 4.626 4.474 1.00 97.81 495 GLU A N 1
ATOM 3844 C CA . GLU A 1 495 ? -25.856 4.943 4.222 1.00 97.81 495 GLU A CA 1
ATOM 3845 C C . GLU A 1 495 ? -26.737 3.689 4.191 1.00 97.81 495 GLU A C 1
ATOM 3847 O O . GLU A 1 495 ? -27.793 3.674 4.817 1.00 97.81 495 GLU A O 1
ATOM 3852 N N . GLU A 1 496 ? -26.285 2.630 3.517 1.00 97.81 496 GLU A N 1
ATOM 3853 C CA . GLU A 1 496 ? -26.982 1.339 3.474 1.00 97.81 496 GLU A CA 1
ATOM 3854 C C . GLU A 1 496 ? -27.085 0.743 4.891 1.00 97.81 496 GLU A C 1
ATOM 3856 O O . GLU A 1 496 ? -28.176 0.416 5.347 1.00 97.81 496 GLU A O 1
ATOM 3861 N N . PHE A 1 497 ? -25.976 0.711 5.638 1.00 98.25 497 PHE A N 1
ATOM 3862 C CA . PHE A 1 497 ? -25.901 0.007 6.922 1.00 98.25 497 PHE A CA 1
ATOM 3863 C C . PHE A 1 497 ? -26.519 0.764 8.114 1.00 98.25 497 PHE A C 1
ATOM 3865 O O . PHE A 1 497 ? -27.109 0.160 9.017 1.00 98.25 497 PHE A O 1
ATOM 3872 N N . PHE A 1 498 ? -26.330 2.088 8.189 1.00 98.12 498 PHE A N 1
ATOM 3873 C CA . PHE A 1 498 ? -26.752 2.890 9.349 1.00 98.12 498 PHE A CA 1
ATOM 3874 C C . PHE A 1 498 ? -28.066 3.643 9.146 1.00 98.12 498 PHE A C 1
ATOM 3876 O O . PHE A 1 498 ? -28.632 4.102 10.146 1.00 98.12 498 PHE A O 1
ATOM 3883 N N . LEU A 1 499 ? -28.495 3.840 7.895 1.00 97.12 499 LEU A N 1
ATOM 3884 C CA . LEU A 1 499 ? -29.694 4.608 7.537 1.00 97.12 499 LEU A CA 1
ATOM 3885 C C . LEU A 1 499 ? -30.714 3.787 6.733 1.00 97.12 499 LEU A C 1
ATOM 3887 O O . LEU A 1 499 ? -31.763 4.331 6.390 1.00 97.12 499 LEU A O 1
ATOM 3891 N N . ASP A 1 500 ? -30.418 2.515 6.438 1.00 95.94 500 ASP A N 1
ATOM 3892 C CA . ASP A 1 500 ? -31.252 1.622 5.628 1.00 95.94 500 ASP A CA 1
ATOM 3893 C C . ASP A 1 500 ? -31.585 2.219 4.237 1.00 95.94 500 ASP A C 1
ATOM 3895 O O . ASP A 1 500 ? -32.663 1.997 3.675 1.00 95.94 500 ASP A O 1
ATOM 3899 N N . GLU A 1 501 ? -30.669 3.021 3.671 1.00 96.81 501 GLU A N 1
ATOM 3900 C CA . GLU A 1 501 ? -30.822 3.570 2.319 1.00 96.81 501 GLU A CA 1
ATOM 3901 C C . GLU A 1 501 ? -30.672 2.480 1.245 1.00 96.81 501 GLU A C 1
ATOM 3903 O O . GLU A 1 501 ? -29.945 1.500 1.399 1.00 96.81 501 GLU A O 1
ATOM 3908 N N . ALA A 1 502 ? -31.335 2.677 0.102 1.00 95.75 502 ALA A N 1
ATOM 3909 C CA . ALA A 1 502 ? -31.199 1.769 -1.030 1.00 95.75 502 ALA A CA 1
ATOM 3910 C C . ALA A 1 502 ? -29.785 1.839 -1.651 1.00 95.75 502 ALA A C 1
ATOM 3912 O O . ALA A 1 502 ? -29.234 2.941 -1.784 1.00 95.75 502 ALA A O 1
ATOM 3913 N N . PRO A 1 503 ? -29.229 0.705 -2.124 1.00 94.69 503 PRO A N 1
ATOM 3914 C CA . PRO A 1 503 ? -27.909 0.686 -2.734 1.00 94.69 503 PRO A CA 1
ATOM 3915 C C . PRO A 1 503 ? -27.792 1.594 -3.956 1.00 94.69 503 PRO A C 1
ATOM 3917 O O . PRO A 1 503 ? -28.662 1.619 -4.833 1.00 94.69 503 PRO A O 1
ATOM 3920 N N . LYS A 1 504 ? -26.675 2.318 -4.041 1.00 92.81 504 LYS A N 1
ATOM 3921 C CA . LYS A 1 504 ? -26.361 3.202 -5.176 1.00 92.81 504 LYS A CA 1
ATOM 3922 C C . LYS A 1 504 ? -25.553 2.454 -6.245 1.00 92.81 504 LYS A C 1
ATOM 3924 O O . LYS A 1 504 ? -24.766 1.567 -5.908 1.00 92.81 504 LYS A O 1
ATOM 3929 N N . PRO A 1 505 ? -25.703 2.808 -7.537 1.00 89.25 505 PRO A N 1
ATOM 3930 C CA . PRO A 1 505 ? -24.951 2.169 -8.610 1.00 89.25 505 PRO A CA 1
ATOM 3931 C C . PRO A 1 505 ? -23.443 2.400 -8.458 1.00 89.25 505 PRO A C 1
ATOM 3933 O O . PRO A 1 505 ? -22.987 3.467 -8.043 1.00 89.25 505 PRO A O 1
ATOM 3936 N N . ILE A 1 506 ? -22.670 1.378 -8.820 1.00 87.06 506 ILE A N 1
ATOM 3937 C CA . ILE A 1 506 ? -21.209 1.354 -8.708 1.00 87.06 506 ILE A CA 1
ATOM 3938 C C . ILE A 1 506 ? -20.615 1.520 -10.105 1.00 87.06 506 ILE A C 1
ATOM 3940 O O . ILE A 1 506 ? -21.050 0.863 -11.052 1.00 87.06 506 ILE A O 1
ATOM 3944 N N . LEU A 1 507 ? -19.577 2.342 -10.229 1.00 78.06 507 LEU A N 1
ATOM 3945 C CA . LEU A 1 507 ? -18.780 2.471 -11.446 1.00 78.06 507 LEU A CA 1
ATOM 3946 C C . LEU A 1 507 ? -17.516 1.622 -11.297 1.00 78.06 507 LEU A C 1
ATOM 3948 O O . LEU A 1 507 ? -16.442 2.126 -10.971 1.00 78.06 507 LEU A O 1
ATOM 3952 N N . ARG A 1 508 ? -17.639 0.304 -11.496 1.00 70.25 508 ARG A N 1
ATOM 3953 C CA . ARG A 1 508 ? -16.487 -0.599 -11.382 1.00 70.25 508 ARG A CA 1
ATOM 3954 C C . ARG A 1 508 ? -15.706 -0.647 -12.692 1.00 70.25 508 ARG A C 1
ATOM 3956 O O . ARG A 1 508 ? -16.182 -1.188 -13.683 1.00 70.25 508 ARG A O 1
ATOM 3963 N N . THR A 1 509 ? -14.494 -0.100 -12.686 1.00 69.81 509 THR A N 1
ATOM 3964 C CA . THR A 1 509 ? -13.657 0.017 -13.894 1.00 69.81 509 THR A CA 1
ATOM 3965 C C . THR A 1 509 ? -12.810 -1.226 -14.179 1.00 69.81 509 THR A C 1
ATOM 3967 O O . THR A 1 509 ? -12.369 -1.413 -15.308 1.00 69.81 509 THR A O 1
ATOM 3970 N N . PHE A 1 510 ? -12.545 -2.060 -13.169 1.00 82.50 510 PHE A N 1
ATOM 3971 C CA . PHE A 1 510 ? -11.673 -3.230 -13.281 1.00 82.50 510 PHE A CA 1
ATOM 3972 C C . PHE A 1 510 ? -12.081 -4.317 -12.279 1.00 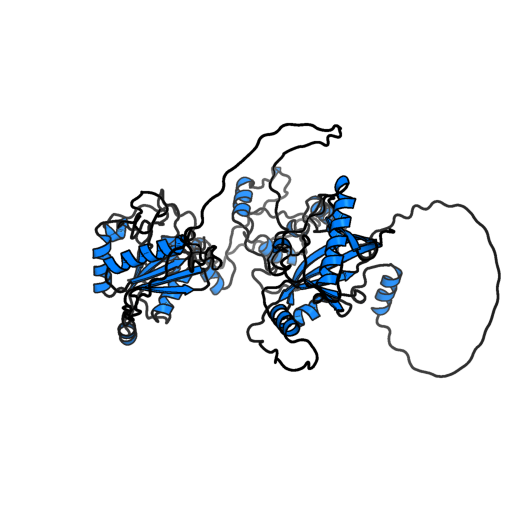82.50 510 PHE A C 1
ATOM 3974 O O . PHE A 1 510 ? -12.276 -4.020 -11.102 1.00 82.50 510 PHE A O 1
ATOM 3981 N N . ASP A 1 511 ? -12.176 -5.566 -12.739 1.00 85.00 511 ASP A N 1
ATOM 3982 C CA . ASP A 1 511 ? -12.323 -6.755 -11.893 1.00 85.00 511 ASP A CA 1
ATOM 3983 C C . ASP A 1 511 ? -11.238 -7.772 -12.278 1.00 85.00 511 ASP A C 1
ATOM 3985 O O . ASP A 1 511 ? -11.291 -8.303 -13.390 1.00 85.00 511 ASP A O 1
ATOM 3989 N N . PRO A 1 512 ? -10.256 -8.067 -11.406 1.00 86.31 512 PRO A N 1
ATOM 3990 C CA . PRO A 1 512 ? -9.212 -9.027 -11.715 1.00 86.31 512 PRO A CA 1
ATOM 3991 C C . PRO A 1 512 ? -9.804 -10.407 -12.003 1.00 86.31 512 PRO A C 1
ATOM 3993 O O . PRO A 1 512 ? -9.369 -11.055 -12.944 1.00 86.31 512 PRO A O 1
ATOM 3996 N N . LYS A 1 513 ? -10.856 -10.856 -11.307 1.00 84.94 513 LYS A N 1
ATOM 3997 C CA . LYS A 1 513 ? -11.404 -12.209 -11.514 1.00 84.94 513 LYS A CA 1
ATOM 3998 C C . LYS A 1 513 ? -11.934 -12.433 -12.935 1.00 84.94 513 LYS A C 1
ATOM 4000 O O . LYS A 1 513 ? -11.855 -13.555 -13.432 1.00 84.94 513 LYS A O 1
ATOM 4005 N N . ALA A 1 514 ? -12.377 -11.374 -13.617 1.00 84.25 514 ALA A N 1
ATOM 4006 C CA . ALA A 1 514 ? -12.850 -11.437 -15.001 1.00 84.25 514 ALA A CA 1
ATOM 4007 C C . ALA A 1 514 ? -11.759 -11.842 -16.014 1.00 84.25 514 ALA A C 1
ATOM 4009 O O . ALA A 1 514 ? -12.076 -12.313 -17.101 1.00 84.25 514 ALA A O 1
ATOM 4010 N N . TYR A 1 515 ? -10.479 -11.705 -15.663 1.00 79.06 515 TYR A N 1
ATOM 4011 C CA . TYR A 1 515 ? -9.338 -12.002 -16.540 1.00 79.06 515 TYR A CA 1
ATOM 4012 C C . TYR A 1 515 ? -8.658 -13.345 -16.224 1.00 79.06 515 TYR A C 1
ATOM 4014 O O . TYR A 1 515 ? -7.585 -13.644 -16.752 1.00 79.06 515 TYR A O 1
ATOM 4022 N N . ILE A 1 516 ? -9.267 -14.154 -15.352 1.00 77.06 516 ILE A N 1
ATOM 4023 C CA . ILE A 1 516 ? -8.732 -15.448 -14.903 1.00 77.06 516 ILE A CA 1
ATOM 4024 C C . ILE A 1 516 ? -9.558 -16.635 -15.407 1.00 77.06 516 ILE A C 1
ATOM 4026 O O . ILE A 1 516 ? -9.537 -17.719 -14.813 1.00 77.06 516 ILE A O 1
ATOM 4030 N N . VAL A 1 517 ? -10.320 -16.421 -16.477 1.00 66.12 517 VAL A N 1
ATOM 4031 C CA . VAL A 1 517 ? -11.167 -17.447 -17.086 1.00 66.12 517 VAL A CA 1
ATOM 4032 C C . VAL A 1 517 ? -10.312 -18.675 -17.403 1.00 66.12 517 VAL A C 1
ATOM 4034 O O . VAL A 1 517 ? -9.249 -18.551 -18.010 1.00 66.12 517 VAL A O 1
ATOM 4037 N N . ASP A 1 518 ? -10.754 -19.847 -16.943 1.00 58.44 518 ASP A N 1
ATOM 4038 C CA . ASP A 1 518 ? -10.125 -21.115 -17.298 1.00 58.44 518 ASP A CA 1
ATOM 4039 C C . ASP A 1 518 ? -10.290 -21.311 -18.802 1.00 58.44 518 ASP A C 1
ATOM 4041 O O . ASP A 1 518 ? -11.402 -21.496 -19.297 1.00 58.44 518 ASP A O 1
ATOM 4045 N N . SER A 1 519 ? -9.189 -21.224 -19.544 1.00 52.22 519 SER A N 1
ATOM 4046 C CA . SER A 1 519 ? -9.171 -21.555 -20.959 1.00 52.22 519 SER A CA 1
ATOM 4047 C C . SER A 1 519 ? -9.425 -23.052 -21.120 1.00 52.22 519 SER A C 1
ATOM 4049 O O . SER A 1 519 ? -8.520 -23.884 -21.090 1.00 52.22 519 SER A O 1
ATOM 4051 N N . SER A 1 520 ? -10.699 -23.406 -21.263 1.00 46.03 520 SER A N 1
ATOM 4052 C CA . SER A 1 520 ? -11.134 -24.701 -21.760 1.00 46.03 520 SER A CA 1
ATOM 4053 C C . SER A 1 520 ? -10.618 -24.893 -23.187 1.00 46.03 520 SER A C 1
ATOM 4055 O O . SER A 1 520 ? -10.974 -24.104 -24.053 1.00 46.03 520 SER A O 1
ATOM 4057 N N . ALA A 1 521 ? -9.797 -25.930 -23.377 1.00 45.91 521 ALA A N 1
ATOM 4058 C CA . ALA A 1 521 ? -9.602 -26.822 -24.536 1.00 45.91 521 ALA A CA 1
ATOM 4059 C C . ALA A 1 521 ? -9.499 -26.299 -25.995 1.00 45.91 521 ALA A C 1
ATOM 4061 O O . ALA A 1 521 ? -8.957 -27.035 -26.811 1.00 45.91 521 ALA A O 1
ATOM 4062 N N . ASP A 1 522 ? -9.905 -25.077 -26.332 1.00 47.28 522 ASP A N 1
ATOM 4063 C CA . ASP A 1 522 ? -9.960 -24.538 -27.700 1.00 47.28 522 ASP A CA 1
ATOM 4064 C C . ASP A 1 522 ? -9.224 -23.190 -27.805 1.00 47.28 522 ASP A C 1
ATOM 4066 O O . ASP A 1 522 ? -9.749 -22.200 -28.320 1.00 47.28 522 ASP A O 1
ATOM 4070 N N . GLU A 1 523 ? -7.995 -23.097 -27.285 1.00 49.94 523 GLU A N 1
ATOM 4071 C CA . GLU A 1 523 ? -7.195 -21.893 -27.524 1.00 49.94 523 GLU A CA 1
ATOM 4072 C C . GLU A 1 523 ? -6.515 -21.942 -28.899 1.00 49.94 523 GLU A C 1
ATOM 4074 O O . GLU A 1 523 ? -5.767 -22.888 -29.176 1.00 49.94 523 GLU A O 1
ATOM 4079 N N . PRO A 1 524 ? -6.653 -20.891 -29.737 1.00 46.94 524 PRO A N 1
ATOM 4080 C CA . PRO A 1 524 ? -5.706 -20.679 -30.812 1.00 46.94 524 PRO A CA 1
ATOM 4081 C C . PRO A 1 524 ? -4.349 -20.468 -30.146 1.00 46.94 524 PRO A C 1
ATOM 4083 O O . PRO A 1 524 ? -4.094 -19.449 -29.500 1.00 46.94 524 PRO A O 1
ATOM 4086 N N . THR A 1 525 ? -3.484 -21.469 -30.267 1.00 54.97 525 THR A N 1
ATOM 4087 C CA . THR A 1 525 ? -2.072 -21.318 -29.938 1.00 54.97 525 THR A CA 1
ATOM 4088 C C . THR A 1 525 ? -1.603 -20.120 -30.750 1.00 54.97 525 THR A C 1
ATOM 4090 O O . THR A 1 525 ? -1.671 -20.176 -31.978 1.00 54.97 525 THR A O 1
ATOM 4093 N N . ILE A 1 526 ? -1.208 -19.014 -30.106 1.00 59.00 526 ILE A N 1
ATOM 4094 C CA . ILE A 1 526 ? -0.601 -17.888 -30.825 1.00 59.00 526 ILE A CA 1
ATOM 4095 C C . ILE A 1 526 ? 0.649 -18.467 -31.481 1.00 59.00 526 ILE A C 1
ATOM 4097 O O . ILE A 1 526 ? 1.675 -18.665 -30.833 1.00 59.00 526 ILE A O 1
ATOM 4101 N N . THR A 1 527 ? 0.523 -18.838 -32.751 1.00 60.91 527 THR A N 1
ATOM 4102 C CA . THR A 1 527 ? 1.586 -19.491 -33.497 1.00 60.91 527 THR A CA 1
ATOM 4103 C C . THR A 1 527 ? 2.362 -18.351 -34.117 1.00 60.91 527 THR A C 1
ATOM 4105 O O . THR A 1 527 ? 2.083 -17.914 -35.230 1.00 60.91 527 THR A O 1
ATOM 4108 N N . PHE A 1 528 ? 3.262 -17.768 -33.328 1.00 68.00 528 PHE A N 1
ATOM 4109 C CA . PHE A 1 528 ? 4.205 -16.813 -33.876 1.00 68.00 528 PHE A CA 1
ATOM 4110 C C . PHE A 1 528 ? 5.144 -17.609 -34.781 1.00 68.00 528 PHE A C 1
ATOM 4112 O O . PHE A 1 528 ? 5.870 -18.482 -34.315 1.00 68.00 528 PHE A O 1
ATOM 4119 N N . SER A 1 529 ? 5.050 -17.396 -36.087 1.00 71.38 529 SER A N 1
ATOM 4120 C CA . SER A 1 529 ? 5.901 -18.056 -37.070 1.00 71.38 529 SER A CA 1
ATOM 4121 C C . SER A 1 529 ? 6.769 -17.006 -37.731 1.00 71.38 529 SER A C 1
ATOM 4123 O O . SER A 1 529 ? 6.240 -16.003 -38.213 1.00 71.38 529 SER A O 1
ATOM 4125 N N . LYS A 1 530 ? 8.072 -17.268 -37.805 1.00 73.62 530 LYS A N 1
ATOM 4126 C CA . LYS A 1 530 ? 9.010 -16.434 -38.551 1.00 73.62 530 LYS A CA 1
ATOM 4127 C C . LYS A 1 530 ? 8.563 -16.343 -40.013 1.00 73.62 530 LYS A C 1
ATOM 4129 O O . LYS A 1 530 ? 8.408 -17.373 -40.669 1.00 73.62 530 LYS A O 1
ATOM 4134 N N . LYS A 1 531 ? 8.294 -15.129 -40.498 1.00 75.44 531 LYS A N 1
ATOM 4135 C CA . LYS A 1 531 ? 7.768 -14.867 -41.850 1.00 75.44 531 LYS A CA 1
ATOM 4136 C C . LYS A 1 531 ? 8.871 -14.550 -42.850 1.00 75.44 531 LYS A C 1
ATOM 4138 O O . LYS A 1 531 ? 8.670 -14.758 -44.043 1.00 75.44 531 LYS A O 1
ATOM 4143 N N . SER A 1 532 ? 10.010 -14.057 -42.372 1.00 74.19 532 SER A N 1
ATOM 4144 C CA . SER A 1 532 ? 11.171 -13.716 -43.199 1.00 74.19 532 SER A CA 1
ATOM 4145 C C . SER A 1 532 ? 12.476 -14.165 -42.544 1.00 74.19 532 SER A C 1
ATOM 4147 O O . SER A 1 532 ? 12.552 -14.276 -41.323 1.00 74.19 532 SER A O 1
ATOM 4149 N N . ASP A 1 533 ? 13.533 -14.369 -43.337 1.00 71.56 533 ASP A N 1
ATOM 4150 C CA . ASP A 1 533 ? 14.866 -14.739 -42.826 1.00 71.56 533 ASP A CA 1
ATOM 4151 C C . ASP A 1 533 ? 15.412 -13.714 -41.823 1.00 71.56 533 ASP A C 1
ATOM 4153 O O . ASP A 1 533 ? 16.040 -14.086 -40.823 1.00 71.56 533 ASP A O 1
ATOM 4157 N N . VAL A 1 534 ? 15.098 -12.437 -42.058 1.00 76.06 534 VAL A N 1
ATOM 4158 C CA . VAL A 1 534 ? 15.381 -11.313 -41.167 1.00 76.06 534 VAL A CA 1
ATOM 4159 C C . VAL A 1 534 ? 14.102 -10.501 -40.977 1.00 76.06 534 VAL A C 1
ATOM 4161 O O . VAL A 1 534 ? 13.514 -10.022 -41.943 1.00 76.06 534 VAL A O 1
ATOM 4164 N N . GLU A 1 535 ? 13.676 -10.331 -39.728 1.00 78.19 535 GLU A N 1
ATOM 4165 C CA . GLU A 1 535 ? 12.507 -9.527 -39.368 1.00 78.19 535 GLU A CA 1
ATOM 4166 C C . GLU A 1 535 ? 12.697 -8.859 -38.000 1.00 78.19 535 GLU A C 1
ATOM 4168 O O . GLU A 1 535 ? 13.425 -9.358 -37.140 1.00 78.19 535 GLU A O 1
ATOM 4173 N N . LEU A 1 536 ? 12.047 -7.707 -37.811 1.00 79.62 536 LEU A N 1
ATOM 4174 C CA . LEU A 1 536 ? 12.071 -6.935 -36.571 1.00 79.62 536 LEU A CA 1
ATOM 4175 C C . LEU A 1 536 ? 10.683 -6.947 -35.930 1.00 79.62 536 LEU A C 1
ATOM 4177 O O . LEU A 1 536 ? 9.7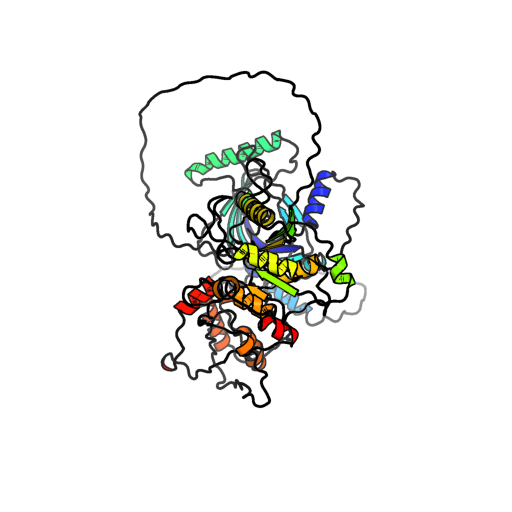35 -6.396 -36.485 1.00 79.62 536 LEU A O 1
ATOM 4181 N N . VAL A 1 537 ? 10.586 -7.514 -34.729 1.00 83.56 537 VAL A N 1
ATOM 4182 C CA . VAL A 1 537 ? 9.344 -7.534 -33.948 1.00 83.56 537 VAL A CA 1
ATOM 4183 C C . VAL A 1 537 ? 9.375 -6.422 -32.906 1.00 83.56 537 VAL A C 1
ATOM 4185 O O . VAL A 1 537 ? 10.263 -6.383 -32.052 1.00 83.56 537 VAL A O 1
ATOM 4188 N N . ILE A 1 538 ? 8.393 -5.519 -32.955 1.00 83.06 538 ILE A N 1
ATOM 4189 C CA . ILE A 1 538 ? 8.282 -4.393 -32.021 1.00 83.06 538 ILE A CA 1
ATOM 4190 C C . ILE A 1 538 ? 7.143 -4.649 -31.034 1.00 83.06 538 ILE A C 1
ATOM 4192 O O . ILE A 1 538 ? 5.972 -4.690 -31.399 1.00 83.06 538 ILE A O 1
ATOM 4196 N N . PHE A 1 539 ? 7.483 -4.777 -29.751 1.00 85.38 539 PHE A N 1
ATOM 4197 C CA . PHE A 1 539 ? 6.491 -4.910 -28.687 1.00 85.38 539 PHE A CA 1
ATOM 4198 C C . PHE A 1 539 ? 5.906 -3.550 -28.289 1.00 85.38 539 PHE A C 1
ATOM 4200 O O . PHE A 1 539 ? 6.604 -2.715 -27.711 1.00 85.38 539 PHE A O 1
ATOM 4207 N N . CYS A 1 540 ? 4.601 -3.366 -28.494 1.00 83.62 540 CYS A N 1
ATOM 4208 C CA . CYS A 1 540 ? 3.860 -2.193 -28.032 1.00 83.62 540 CYS A CA 1
ATOM 4209 C C . CYS A 1 540 ? 2.923 -2.561 -26.870 1.00 83.62 540 CYS A C 1
ATOM 4211 O O . CYS A 1 540 ? 2.120 -3.480 -26.982 1.00 83.62 540 CYS A O 1
ATOM 4213 N N . GLY A 1 541 ? 3.028 -1.869 -25.729 1.00 83.69 541 GLY A N 1
ATOM 4214 C CA . GLY A 1 541 ? 2.127 -2.088 -24.591 1.00 83.69 541 GLY A CA 1
ATOM 4215 C C . GLY A 1 541 ? 2.646 -1.540 -23.262 1.00 83.69 541 GLY A C 1
ATOM 4216 O O . GLY A 1 541 ? 3.850 -1.325 -23.084 1.00 83.69 541 GLY A O 1
ATOM 4217 N N . SER A 1 542 ? 1.737 -1.357 -22.299 1.00 84.75 542 SER A N 1
ATOM 4218 C CA . SER A 1 542 ? 2.027 -0.732 -20.997 1.00 84.75 542 SER A CA 1
ATOM 4219 C C . SER A 1 542 ? 3.163 -1.447 -20.251 1.00 84.75 542 SER A C 1
ATOM 4221 O O . SER A 1 542 ? 3.305 -2.670 -20.387 1.00 84.75 542 SER A O 1
ATOM 4223 N N . PRO A 1 543 ? 4.024 -0.761 -19.483 1.00 82.94 543 PRO A N 1
ATOM 4224 C CA . PRO A 1 543 ? 4.972 -1.434 -18.597 1.00 82.94 543 PRO A CA 1
ATOM 4225 C C . PRO A 1 543 ? 4.263 -2.448 -17.680 1.00 82.94 543 PRO A C 1
ATOM 4227 O O . PRO A 1 543 ? 3.124 -2.242 -17.289 1.00 82.94 543 PRO A O 1
ATOM 4230 N N . GLY A 1 544 ? 4.894 -3.585 -17.377 1.00 80.50 544 GLY A N 1
ATOM 4231 C CA . GLY A 1 544 ? 4.280 -4.621 -16.527 1.00 80.50 544 GLY A CA 1
ATOM 4232 C C . GLY A 1 544 ? 3.173 -5.480 -17.167 1.00 80.50 544 GLY A C 1
ATOM 4233 O O . GLY A 1 544 ? 2.717 -6.413 -16.525 1.00 80.50 544 GLY A O 1
ATOM 4234 N N . SER A 1 545 ? 2.794 -5.253 -18.431 1.00 83.75 545 SER A N 1
ATOM 4235 C CA . SER A 1 545 ? 1.764 -6.045 -19.149 1.00 83.75 545 SER A CA 1
ATOM 4236 C C . SER A 1 545 ? 2.188 -7.457 -19.597 1.00 83.75 545 SER A C 1
ATOM 4238 O O . SER A 1 545 ? 1.420 -8.140 -20.260 1.00 83.75 545 SER A O 1
ATOM 4240 N N . GLY A 1 546 ? 3.408 -7.904 -19.277 1.00 84.12 546 GLY A N 1
ATOM 4241 C CA . GLY A 1 546 ? 3.886 -9.249 -19.640 1.00 84.12 546 GLY A CA 1
ATOM 4242 C C . GLY A 1 546 ? 4.660 -9.359 -20.961 1.00 84.12 546 GLY A C 1
ATOM 4243 O O . GLY A 1 546 ? 5.071 -10.458 -21.315 1.00 84.12 546 GLY A O 1
ATOM 4244 N N . LYS A 1 547 ? 4.956 -8.250 -21.657 1.00 85.56 547 LYS A N 1
ATOM 4245 C CA . LYS A 1 547 ? 5.719 -8.241 -22.933 1.00 85.56 547 LYS A CA 1
ATOM 4246 C C . LYS A 1 547 ? 7.021 -9.054 -22.889 1.00 85.56 547 LYS A C 1
ATOM 4248 O O . LYS A 1 547 ? 7.284 -9.861 -23.770 1.00 85.56 547 LYS A O 1
ATOM 4253 N N . SER A 1 548 ? 7.828 -8.873 -21.841 1.00 83.25 548 SER A N 1
ATOM 4254 C CA . SER A 1 548 ? 9.081 -9.625 -21.691 1.00 83.25 548 SER A CA 1
ATOM 4255 C C . SER A 1 548 ? 8.832 -11.118 -21.481 1.00 83.25 548 SER A C 1
ATOM 4257 O O . SER A 1 548 ? 9.571 -11.934 -22.010 1.00 83.25 548 SER A O 1
ATOM 4259 N N . THR A 1 549 ? 7.791 -11.480 -20.727 1.00 83.12 549 THR A N 1
ATOM 4260 C CA . THR A 1 549 ? 7.388 -12.879 -20.526 1.00 83.12 549 THR A CA 1
ATOM 4261 C C . THR A 1 549 ? 6.933 -13.508 -21.841 1.00 83.12 549 THR A C 1
ATOM 4263 O O . THR A 1 549 ? 7.307 -14.637 -22.137 1.00 83.12 549 THR A O 1
ATOM 4266 N N . PHE A 1 550 ? 6.190 -12.759 -22.661 1.00 84.44 550 PHE A N 1
ATOM 4267 C CA . PHE A 1 550 ? 5.787 -13.194 -23.995 1.00 84.44 550 PHE A CA 1
ATOM 4268 C C . PHE A 1 550 ? 7.001 -13.479 -24.891 1.00 84.44 550 PHE A C 1
ATOM 4270 O O . PHE A 1 550 ? 7.047 -14.525 -25.532 1.00 84.44 550 PHE A O 1
ATOM 4277 N N . TYR A 1 551 ? 8.007 -12.595 -24.893 1.00 85.12 551 TYR A N 1
ATOM 4278 C CA . TYR A 1 551 ? 9.247 -12.806 -25.648 1.00 85.12 551 TYR A CA 1
ATOM 4279 C C . TYR A 1 551 ? 9.930 -14.133 -25.287 1.00 85.12 551 TYR A C 1
ATOM 4281 O O . TYR A 1 551 ? 10.177 -14.944 -26.176 1.00 85.12 551 TYR A O 1
ATOM 4289 N N . TRP A 1 552 ? 10.192 -14.369 -23.996 1.00 84.19 552 TRP A N 1
ATOM 4290 C CA . TRP A 1 552 ? 10.892 -15.576 -23.537 1.00 84.19 552 TRP A CA 1
ATOM 4291 C C . TRP A 1 552 ? 10.138 -16.856 -23.909 1.00 84.19 552 TRP A C 1
ATOM 4293 O O . TRP A 1 552 ? 10.734 -17.884 -24.194 1.00 84.19 552 TRP A O 1
ATOM 4303 N N . ARG A 1 553 ? 8.806 -16.795 -23.931 1.00 81.62 553 ARG A N 1
ATOM 4304 C CA . ARG A 1 553 ? 7.973 -17.966 -24.194 1.00 81.62 553 ARG A CA 1
ATOM 4305 C C . ARG A 1 553 ? 7.817 -18.287 -25.678 1.00 81.62 553 ARG A C 1
ATOM 4307 O O . ARG A 1 553 ? 7.773 -19.461 -26.028 1.00 81.62 553 ARG A O 1
ATOM 4314 N N . TYR A 1 554 ? 7.670 -17.270 -26.526 1.00 83.06 554 TYR A N 1
ATOM 4315 C CA . TYR A 1 554 ? 7.266 -17.471 -27.921 1.00 83.06 554 TYR A CA 1
ATOM 4316 C C . TYR A 1 554 ? 8.329 -17.070 -28.942 1.00 83.06 554 TYR A C 1
ATOM 4318 O O . TYR A 1 554 ? 8.351 -17.652 -30.017 1.00 83.06 554 TYR A O 1
ATOM 4326 N N . LEU A 1 555 ? 9.197 -16.099 -28.643 1.00 83.88 555 LEU A N 1
ATOM 4327 C CA . LEU A 1 555 ? 10.181 -15.586 -29.604 1.00 83.88 555 LEU A CA 1
ATOM 4328 C C . LEU A 1 555 ? 11.583 -16.154 -29.363 1.00 83.88 555 LEU A C 1
ATOM 4330 O O . LEU A 1 555 ? 12.249 -16.537 -30.320 1.00 83.88 555 LEU A O 1
ATOM 4334 N N . GLU A 1 556 ? 12.035 -16.264 -28.113 1.00 84.25 556 GLU A N 1
ATOM 4335 C CA . GLU A 1 556 ? 13.350 -16.858 -27.819 1.00 84.25 556 GLU A CA 1
ATOM 4336 C C . GLU A 1 556 ? 13.492 -18.295 -28.369 1.00 84.25 556 GLU A C 1
ATOM 4338 O O . GLU A 1 556 ? 14.490 -18.557 -29.045 1.00 84.25 556 GLU A O 1
ATOM 4343 N N . PRO A 1 557 ? 12.506 -19.210 -28.216 1.00 84.25 557 PRO A N 1
ATOM 4344 C CA . PRO A 1 557 ? 12.619 -20.564 -28.768 1.00 84.25 557 PRO A CA 1
ATOM 4345 C C . PRO A 1 557 ? 12.694 -20.612 -30.300 1.00 84.25 557 PRO A C 1
ATOM 4347 O O . PRO A 1 557 ? 13.151 -21.603 -30.864 1.00 84.25 557 PRO A O 1
ATOM 4350 N N . LEU A 1 558 ? 12.255 -19.548 -30.980 1.00 82.44 558 LEU A N 1
ATOM 4351 C CA . LEU A 1 558 ? 12.331 -19.404 -32.436 1.00 82.44 558 LEU A CA 1
ATOM 4352 C C . LEU A 1 558 ? 13.652 -18.763 -32.900 1.00 82.44 558 LEU A C 1
ATOM 4354 O O . LEU A 1 558 ? 13.833 -18.530 -34.095 1.00 82.44 558 LEU A O 1
ATOM 4358 N N . GLY A 1 559 ? 14.570 -18.471 -31.972 1.00 81.75 559 GLY A N 1
ATOM 4359 C CA . GLY A 1 559 ? 15.884 -17.900 -32.264 1.00 81.75 559 GLY A CA 1
ATOM 4360 C C . GLY A 1 559 ? 15.878 -16.389 -32.495 1.00 81.75 559 GLY A C 1
ATOM 4361 O O . GLY A 1 559 ? 16.775 -15.876 -33.161 1.00 81.75 559 GLY A O 1
ATOM 4362 N N . TYR A 1 560 ? 14.876 -15.662 -31.989 1.00 81.62 560 TYR A N 1
ATOM 4363 C CA . TYR A 1 560 ? 14.904 -14.199 -32.036 1.00 81.62 560 TYR A CA 1
ATOM 4364 C C . TYR A 1 560 ? 15.925 -13.664 -31.041 1.00 81.62 560 TYR A C 1
ATOM 4366 O O . TYR A 1 560 ? 16.048 -14.160 -29.926 1.00 81.62 560 TYR A O 1
ATOM 4374 N N . GLU A 1 561 ? 16.605 -12.596 -31.439 1.00 82.44 561 GLU A N 1
ATOM 4375 C CA . GLU A 1 561 ? 17.515 -11.849 -30.580 1.00 82.44 561 GLU A CA 1
ATOM 4376 C C . GLU A 1 561 ? 16.771 -10.713 -29.870 1.00 82.44 561 GLU A C 1
ATOM 4378 O O . GLU A 1 561 ? 16.007 -9.957 -30.482 1.00 82.44 561 GLU A O 1
ATOM 4383 N N . ARG A 1 562 ? 17.012 -10.546 -28.564 1.00 80.38 562 ARG A N 1
ATOM 4384 C CA . ARG A 1 562 ? 16.360 -9.497 -27.769 1.00 80.38 562 ARG A CA 1
ATOM 4385 C C . ARG A 1 562 ? 17.169 -8.209 -27.764 1.00 80.38 562 ARG A C 1
ATOM 4387 O O . ARG A 1 562 ? 18.237 -8.132 -27.160 1.00 80.38 562 ARG A O 1
ATOM 4394 N N . VAL A 1 563 ? 16.582 -7.134 -28.283 1.00 72.06 563 VAL A N 1
ATOM 4395 C CA . VAL A 1 563 ? 17.086 -5.768 -28.075 1.00 72.06 563 VAL A CA 1
ATOM 4396 C C . VAL A 1 563 ? 16.250 -5.086 -26.995 1.00 72.06 563 VAL A C 1
ATOM 4398 O O . VAL A 1 563 ? 15.042 -4.920 -27.136 1.00 72.06 563 VAL A O 1
ATOM 4401 N N . ASN A 1 564 ? 16.883 -4.704 -25.883 1.00 72.12 564 ASN A N 1
ATOM 4402 C CA . ASN A 1 564 ? 16.197 -4.108 -24.736 1.00 72.12 564 ASN A CA 1
ATOM 4403 C C . ASN A 1 564 ? 16.725 -2.696 -24.436 1.00 72.12 564 ASN A C 1
ATOM 4405 O O . ASN A 1 564 ? 17.851 -2.531 -23.961 1.00 72.12 564 ASN A O 1
ATOM 4409 N N . GLN A 1 565 ? 15.873 -1.688 -24.650 1.00 63.34 565 GLN A N 1
ATOM 4410 C CA . GLN A 1 565 ? 16.157 -0.273 -24.385 1.00 63.34 565 GLN A CA 1
ATOM 4411 C C . GLN A 1 565 ? 16.569 -0.008 -22.927 1.00 63.34 565 GLN A C 1
ATOM 4413 O O . GLN A 1 565 ? 17.452 0.815 -22.698 1.00 63.34 565 GLN A O 1
ATOM 4418 N N . ASP A 1 566 ? 15.999 -0.712 -21.946 1.00 62.16 566 ASP A N 1
ATOM 4419 C CA . ASP A 1 566 ? 16.314 -0.485 -20.527 1.00 62.16 566 ASP A CA 1
ATOM 4420 C C . ASP A 1 566 ? 17.744 -0.936 -20.178 1.00 62.16 566 ASP A C 1
ATOM 4422 O O . ASP A 1 566 ? 18.393 -0.365 -19.298 1.00 62.16 566 ASP A O 1
ATOM 4426 N N . ILE A 1 567 ? 18.257 -1.937 -20.903 1.00 60.72 567 ILE A N 1
ATOM 4427 C CA . ILE A 1 567 ? 19.623 -2.459 -20.758 1.00 60.72 567 ILE A CA 1
ATOM 4428 C C . ILE A 1 567 ? 20.608 -1.585 -21.541 1.00 60.72 567 ILE A C 1
ATOM 4430 O O . ILE A 1 567 ? 21.662 -1.205 -21.027 1.00 60.72 567 ILE A O 1
ATOM 4434 N N . LEU A 1 568 ? 20.251 -1.239 -22.778 1.00 53.09 568 LEU A N 1
ATOM 4435 C CA . LEU A 1 568 ? 21.112 -0.510 -23.710 1.00 53.09 568 LEU A CA 1
ATOM 4436 C C . LEU A 1 568 ? 21.114 1.008 -23.467 1.00 53.09 568 LEU A C 1
ATOM 4438 O O . LEU A 1 568 ? 22.042 1.692 -23.894 1.00 53.09 568 LEU A O 1
ATOM 4442 N N . LYS A 1 569 ? 20.148 1.529 -22.700 1.00 52.72 569 LYS A N 1
ATOM 4443 C CA . LYS A 1 569 ? 20.058 2.891 -22.134 1.00 52.72 569 LYS A CA 1
ATOM 4444 C C . LYS A 1 569 ? 19.921 4.046 -23.134 1.00 52.72 569 LYS A C 1
ATOM 4446 O O . LYS A 1 569 ? 19.489 5.121 -22.723 1.00 52.72 569 LYS A O 1
ATOM 4451 N N . SER A 1 570 ? 20.235 3.870 -24.420 1.00 59.16 570 SER A N 1
ATOM 4452 C CA . SER A 1 570 ? 20.042 4.897 -25.454 1.00 59.16 570 SER A CA 1
ATOM 4453 C C . SER A 1 570 ? 19.524 4.327 -26.775 1.00 59.16 570 SER A C 1
ATOM 4455 O O . SER A 1 570 ? 19.827 3.198 -27.154 1.00 59.16 570 SER A O 1
ATOM 4457 N N . LEU A 1 571 ? 18.766 5.151 -27.508 1.00 50.69 571 LEU A N 1
ATOM 4458 C CA . LEU A 1 571 ? 18.229 4.798 -28.825 1.00 50.69 571 LEU A CA 1
ATOM 4459 C C . LEU A 1 571 ? 19.346 4.507 -29.839 1.00 50.69 571 LEU A C 1
ATOM 4461 O O . LEU A 1 571 ? 19.242 3.563 -30.609 1.00 50.69 571 LEU A O 1
ATOM 4465 N N . GLN A 1 572 ? 20.447 5.261 -29.793 1.00 60.09 572 GLN A N 1
ATOM 4466 C CA . GLN A 1 572 ? 21.601 5.035 -30.671 1.00 60.09 572 GLN A CA 1
ATOM 4467 C C . GLN A 1 572 ? 22.259 3.670 -30.430 1.00 60.09 572 GLN A C 1
ATOM 4469 O O . GLN A 1 572 ? 22.633 2.999 -31.385 1.00 60.09 572 GLN A O 1
ATOM 4474 N N . LYS A 1 573 ? 22.354 3.218 -29.171 1.00 61.25 573 LYS A N 1
ATOM 4475 C CA . LYS A 1 573 ? 22.871 1.879 -28.848 1.00 61.25 573 LYS A CA 1
ATOM 4476 C C . LYS A 1 573 ? 21.930 0.772 -29.320 1.00 61.25 573 LYS A C 1
ATOM 4478 O O . LYS A 1 573 ? 22.407 -0.273 -29.749 1.00 61.25 573 LYS A O 1
ATOM 4483 N N . ASN A 1 574 ? 20.618 1.013 -29.288 1.00 55.38 574 ASN A N 1
ATOM 4484 C CA . ASN A 1 574 ? 19.638 0.097 -29.870 1.00 55.38 574 ASN A CA 1
ATOM 4485 C C . ASN A 1 574 ? 19.791 -0.008 -31.383 1.00 55.38 574 ASN A C 1
ATOM 4487 O O . ASN A 1 574 ? 19.861 -1.120 -31.890 1.00 55.38 574 ASN A O 1
ATOM 4491 N N . ILE A 1 575 ? 19.891 1.126 -32.080 1.00 62.94 575 ILE A N 1
ATOM 4492 C CA . ILE A 1 575 ? 20.080 1.163 -33.534 1.00 62.94 575 ILE A CA 1
ATOM 4493 C C . ILE A 1 575 ? 21.377 0.444 -33.911 1.00 62.94 575 ILE A C 1
ATOM 4495 O O . ILE A 1 575 ? 21.340 -0.468 -34.722 1.00 62.94 575 ILE A O 1
ATOM 4499 N N . TYR A 1 576 ? 22.491 0.739 -33.238 1.00 68.25 576 TYR A N 1
ATOM 4500 C CA . TYR A 1 576 ? 23.765 0.064 -33.498 1.00 68.25 576 TYR A CA 1
ATOM 4501 C C . TYR A 1 576 ? 23.701 -1.452 -33.241 1.00 68.25 576 TYR A C 1
ATOM 4503 O O . TYR A 1 576 ? 24.214 -2.258 -34.021 1.00 68.25 576 TYR A O 1
ATOM 4511 N N . LYS A 1 577 ? 23.043 -1.882 -32.153 1.00 69.94 577 LYS A N 1
ATOM 4512 C CA . LYS A 1 577 ? 22.857 -3.313 -31.876 1.00 69.94 577 LYS A CA 1
ATOM 4513 C C . LYS A 1 577 ? 21.972 -3.975 -32.938 1.00 69.94 577 LYS A C 1
ATOM 4515 O O . LYS A 1 577 ? 22.295 -5.077 -33.361 1.00 69.94 577 LYS A O 1
ATOM 4520 N N . LEU A 1 578 ? 20.917 -3.305 -33.397 1.00 64.44 578 LEU A N 1
ATOM 4521 C CA . LEU A 1 578 ? 20.068 -3.784 -34.490 1.00 64.44 578 LEU A CA 1
ATOM 4522 C C . LEU A 1 578 ? 20.853 -3.892 -35.802 1.00 64.44 578 LEU A C 1
ATOM 4524 O O . LEU A 1 578 ? 20.818 -4.941 -36.432 1.00 64.44 578 LEU A O 1
ATOM 4528 N N . GLU A 1 579 ? 21.618 -2.866 -36.174 1.00 68.88 579 GLU A N 1
ATOM 4529 C CA . GLU A 1 579 ? 22.456 -2.853 -37.381 1.00 68.88 579 GLU A CA 1
ATOM 4530 C C . GLU A 1 579 ? 23.519 -3.956 -37.355 1.00 68.88 579 GLU A C 1
ATOM 4532 O O . GLU A 1 579 ? 23.715 -4.651 -38.350 1.00 68.88 579 GLU A O 1
ATOM 4537 N N . SER A 1 580 ? 24.171 -4.175 -36.210 1.00 69.62 580 SER A N 1
ATOM 4538 C CA . SER A 1 580 ? 25.152 -5.259 -36.074 1.00 69.62 580 SER A CA 1
ATOM 4539 C C . SER A 1 580 ? 24.517 -6.652 -36.161 1.00 69.62 580 SER A C 1
ATOM 4541 O O . SER A 1 580 ? 25.099 -7.544 -36.775 1.00 69.62 580 SER A O 1
ATOM 4543 N N . LEU A 1 581 ? 23.318 -6.855 -35.601 1.00 67.94 581 LEU A N 1
ATOM 4544 C CA . LEU A 1 581 ? 22.571 -8.116 -35.729 1.00 67.94 581 LEU A CA 1
ATOM 4545 C C . LEU A 1 581 ? 22.083 -8.344 -37.166 1.00 67.94 581 LEU A C 1
ATOM 4547 O O . LEU A 1 581 ? 22.158 -9.461 -37.677 1.00 67.94 581 LEU A O 1
ATOM 4551 N N . TRP A 1 582 ? 21.660 -7.271 -37.837 1.00 66.62 582 TRP A N 1
ATOM 4552 C CA . TRP A 1 582 ? 21.263 -7.279 -39.244 1.00 66.62 582 TRP A CA 1
ATOM 4553 C C . TRP A 1 582 ? 22.414 -7.711 -40.162 1.00 66.62 582 TRP A C 1
ATOM 4555 O O . TRP A 1 582 ? 22.204 -8.426 -41.136 1.00 66.62 582 TRP A O 1
ATOM 4565 N N . GLN A 1 583 ? 23.646 -7.313 -39.834 1.00 64.31 583 GLN A N 1
ATOM 4566 C CA . GLN A 1 583 ? 24.843 -7.625 -40.620 1.00 64.31 583 GLN A CA 1
ATOM 4567 C C . GLN A 1 583 ? 25.460 -9.009 -40.330 1.00 64.31 583 GLN A C 1
ATOM 4569 O O . GLN A 1 583 ? 26.305 -9.448 -41.106 1.00 64.31 583 GLN A O 1
ATOM 4574 N N . SER A 1 584 ? 25.087 -9.690 -39.236 1.00 61.44 584 SER A N 1
ATOM 4575 C CA . SER A 1 584 ? 25.820 -10.861 -38.702 1.00 61.44 584 SER A CA 1
ATOM 4576 C C . SER A 1 584 ? 25.090 -12.214 -38.720 1.00 61.44 584 SER A C 1
ATOM 4578 O O . SER A 1 584 ? 25.635 -13.193 -38.214 1.00 61.44 584 SER A O 1
ATOM 4580 N N . SER A 1 585 ? 23.901 -12.340 -39.313 1.00 54.03 585 SER A N 1
ATOM 4581 C CA . SER A 1 585 ? 23.225 -13.653 -39.359 1.00 54.03 585 SER A CA 1
ATOM 4582 C C . SER A 1 585 ? 23.903 -14.607 -40.366 1.00 54.03 585 SER A C 1
ATOM 4584 O O . SER A 1 585 ? 24.165 -14.157 -41.483 1.00 54.03 585 SER A O 1
ATOM 4586 N N . PRO A 1 586 ? 24.165 -15.902 -40.047 1.00 48.88 586 PRO A N 1
ATOM 4587 C CA . PRO A 1 586 ? 23.496 -16.724 -39.027 1.00 48.88 586 PRO A CA 1
ATOM 4588 C C . PRO A 1 586 ? 24.436 -17.501 -38.070 1.00 48.88 586 PRO A C 1
ATOM 4590 O O . PRO A 1 586 ? 25.371 -18.160 -38.517 1.00 48.88 586 PRO A O 1
ATOM 4593 N N . SER A 1 587 ? 24.109 -17.569 -36.772 1.00 33.91 587 SER A N 1
ATOM 4594 C CA . SER A 1 587 ? 24.396 -18.760 -35.939 1.00 33.91 587 SER A CA 1
ATOM 4595 C C . SER A 1 587 ? 23.765 -18.663 -34.544 1.00 33.91 587 SER A C 1
ATOM 4597 O O . SER A 1 587 ? 24.043 -17.731 -33.796 1.00 33.91 587 SER A O 1
ATOM 4599 N N . ASN A 1 588 ? 22.946 -19.668 -34.222 1.00 37.69 588 ASN A N 1
ATOM 4600 C CA . ASN A 1 588 ? 22.211 -19.879 -32.969 1.00 37.69 588 ASN A CA 1
ATOM 4601 C C . ASN A 1 588 ? 23.123 -20.262 -31.789 1.00 37.69 588 ASN A C 1
ATOM 4603 O O . ASN A 1 588 ? 24.082 -21.005 -31.995 1.00 37.69 588 ASN A O 1
ATOM 4607 N N . LEU A 1 589 ? 22.731 -19.907 -30.555 1.00 27.91 589 LEU A N 1
ATOM 4608 C CA . LEU A 1 589 ? 22.995 -20.693 -29.334 1.00 27.91 589 LEU A CA 1
ATOM 4609 C C . LEU A 1 589 ? 22.098 -20.239 -28.159 1.00 27.91 589 LEU A C 1
ATOM 4611 O O . LEU A 1 589 ? 22.023 -19.056 -27.847 1.00 27.91 589 LEU A O 1
ATOM 4615 N N . LEU A 1 590 ? 21.431 -21.211 -27.525 1.00 27.88 590 LEU A N 1
ATOM 4616 C CA . LEU A 1 590 ? 20.495 -21.088 -26.392 1.00 27.88 590 LEU A CA 1
ATOM 4617 C C . LEU A 1 590 ? 21.213 -21.174 -25.029 1.00 27.88 590 LEU A C 1
ATOM 4619 O O . LEU A 1 590 ? 22.222 -21.880 -24.930 1.00 27.88 590 LEU A O 1
ATOM 4623 N N . PRO A 1 591 ? 20.624 -20.613 -23.954 1.00 28.47 591 PRO A N 1
ATOM 4624 C CA . PRO A 1 591 ? 20.733 -21.218 -22.629 1.00 28.47 591 PRO A CA 1
ATOM 4625 C C . PRO A 1 591 ? 19.374 -21.484 -21.949 1.00 28.47 591 PRO A C 1
ATOM 4627 O O . PRO A 1 591 ? 18.375 -20.820 -22.204 1.00 28.47 591 PRO A O 1
ATOM 4630 N N . ASP A 1 592 ? 19.397 -22.481 -21.061 1.00 25.88 592 ASP A N 1
ATOM 4631 C CA . ASP A 1 592 ? 18.310 -22.989 -20.213 1.00 25.88 592 ASP A CA 1
ATOM 4632 C C . ASP A 1 592 ? 17.500 -21.906 -19.477 1.00 25.88 592 ASP A C 1
ATOM 4634 O O . ASP A 1 592 ? 18.053 -21.021 -18.816 1.00 25.88 592 ASP A O 1
ATOM 4638 N N . VAL A 1 593 ? 16.172 -22.056 -19.504 1.00 31.08 593 VAL A N 1
ATOM 4639 C CA . VAL A 1 593 ? 15.210 -21.211 -18.784 1.00 31.08 593 VAL A CA 1
ATOM 4640 C C . VAL A 1 593 ? 14.857 -21.860 -17.447 1.00 31.08 593 VAL A C 1
ATOM 4642 O O . VAL A 1 593 ? 14.234 -22.918 -17.395 1.00 31.08 593 VAL A O 1
ATOM 4645 N N . GLN A 1 594 ? 15.199 -21.192 -16.345 1.00 30.61 594 GLN A N 1
ATOM 4646 C CA . GLN A 1 594 ? 14.693 -21.533 -15.017 1.00 30.61 594 GLN A CA 1
ATOM 4647 C C . GLN A 1 594 ? 13.378 -20.782 -14.753 1.00 30.61 594 GLN A C 1
ATOM 4649 O O . GLN A 1 594 ? 13.321 -19.551 -14.834 1.00 30.61 594 GLN A O 1
ATOM 4654 N N . GLU A 1 595 ? 12.323 -21.533 -14.425 1.00 37.44 595 GLU A N 1
ATOM 4655 C CA . GLU A 1 595 ? 10.976 -21.043 -14.113 1.00 37.44 595 GLU A CA 1
ATOM 4656 C C . GLU A 1 595 ? 10.978 -20.085 -12.913 1.00 37.44 595 GLU A C 1
ATOM 4658 O O . GLU A 1 595 ? 10.903 -20.476 -11.749 1.00 37.44 595 GLU A O 1
ATOM 4663 N N . SER A 1 596 ? 11.018 -18.785 -13.185 1.00 38.25 596 SER A N 1
ATOM 4664 C CA . SER A 1 596 ? 10.582 -17.777 -12.225 1.00 38.25 596 SER A CA 1
ATOM 4665 C C . SER A 1 596 ? 9.728 -16.735 -12.938 1.00 38.25 596 SER A C 1
ATOM 4667 O O . SER A 1 596 ? 9.997 -16.358 -14.073 1.00 38.25 596 SER A O 1
ATOM 4669 N N . ILE A 1 597 ? 8.670 -16.262 -12.275 1.00 42.03 597 ILE A N 1
ATOM 4670 C CA . ILE A 1 597 ? 7.709 -15.280 -12.825 1.00 42.03 597 ILE A CA 1
ATOM 4671 C C . ILE A 1 597 ? 8.354 -13.881 -12.962 1.00 42.03 597 ILE A C 1
ATOM 4673 O O . ILE A 1 597 ? 7.845 -12.993 -13.645 1.00 42.03 597 ILE A O 1
ATOM 4677 N N . ASN A 1 598 ? 9.522 -13.684 -12.344 1.00 52.97 598 ASN A N 1
ATOM 4678 C CA . ASN A 1 598 ? 10.338 -12.481 -12.446 1.00 52.97 598 ASN A CA 1
ATOM 4679 C C . ASN A 1 598 ? 11.831 -12.857 -12.540 1.00 52.97 598 ASN A C 1
ATOM 4681 O O . ASN A 1 598 ? 12.580 -12.600 -11.594 1.00 52.97 598 ASN A O 1
ATOM 4685 N N . PRO A 1 599 ? 12.279 -13.435 -13.670 1.00 50.59 599 PRO A N 1
ATOM 4686 C CA . PRO A 1 599 ? 13.648 -13.946 -13.817 1.00 50.59 599 PRO A CA 1
ATOM 4687 C C . PRO A 1 599 ? 14.705 -12.846 -13.732 1.00 50.59 599 PRO A C 1
ATOM 4689 O O . PRO A 1 599 ? 15.864 -13.099 -13.432 1.00 50.59 599 PRO A O 1
ATOM 4692 N N . GLU A 1 600 ? 14.288 -11.595 -13.921 1.00 55.28 600 GLU A N 1
ATOM 4693 C CA . GLU A 1 600 ? 15.151 -10.419 -13.858 1.00 55.28 600 GLU A CA 1
ATOM 4694 C C . GLU A 1 600 ? 15.082 -9.688 -12.501 1.00 55.28 600 GLU A C 1
ATOM 4696 O O . GLU A 1 600 ? 15.626 -8.594 -12.384 1.00 55.28 600 GLU A O 1
ATOM 4701 N N . SER A 1 601 ? 14.407 -10.240 -11.478 1.00 55.25 601 SER A N 1
ATOM 4702 C CA . SER A 1 601 ? 14.271 -9.616 -10.143 1.00 55.25 601 SER A CA 1
ATOM 4703 C C . SER A 1 601 ? 13.853 -8.134 -10.192 1.00 55.25 601 SER A C 1
ATOM 4705 O O . SER A 1 601 ? 14.336 -7.292 -9.433 1.00 55.25 601 SER A O 1
ATOM 4707 N N . ARG A 1 602 ? 12.952 -7.790 -11.121 1.00 61.84 602 ARG A N 1
ATOM 4708 C CA . ARG A 1 602 ? 12.520 -6.411 -11.381 1.00 61.84 602 ARG A CA 1
ATOM 4709 C C . ARG A 1 602 ? 11.782 -5.824 -10.181 1.00 61.84 602 ARG A C 1
ATOM 4711 O O . ARG A 1 602 ? 10.929 -6.487 -9.592 1.00 61.84 602 ARG A O 1
ATOM 4718 N N . SER A 1 603 ? 12.063 -4.560 -9.875 1.00 61.62 603 SER A N 1
ATOM 4719 C CA . SER A 1 603 ? 11.319 -3.774 -8.891 1.00 61.62 603 SER A CA 1
ATOM 4720 C C . SER A 1 603 ? 10.004 -3.253 -9.475 1.00 61.62 603 SER A C 1
ATOM 4722 O O . SER A 1 603 ? 9.923 -2.980 -10.674 1.00 61.62 603 SER A O 1
ATOM 4724 N N . SER A 1 604 ? 9.001 -3.018 -8.629 1.00 66.94 604 SER A N 1
ATOM 4725 C CA . SER A 1 604 ? 7.763 -2.350 -9.042 1.00 66.94 604 SER A CA 1
ATOM 4726 C C . SER A 1 604 ? 8.041 -0.980 -9.665 1.00 66.94 604 SER A C 1
ATOM 4728 O O . SER A 1 604 ? 8.870 -0.212 -9.171 1.00 66.94 604 SER A O 1
ATOM 4730 N N . LEU A 1 605 ? 7.327 -0.668 -10.745 1.00 71.31 605 LEU A N 1
ATOM 4731 C CA . LEU A 1 605 ? 7.421 0.629 -11.406 1.00 71.31 605 LEU A CA 1
ATOM 4732 C C . LEU A 1 605 ? 6.569 1.675 -10.672 1.00 71.31 605 LEU A C 1
ATOM 4734 O O . LEU A 1 605 ? 5.494 1.346 -10.164 1.00 71.31 605 LEU A O 1
ATOM 4738 N N . PRO A 1 606 ? 7.014 2.942 -10.617 1.00 74.69 606 PRO A N 1
ATOM 4739 C CA . PRO A 1 606 ? 6.217 4.014 -10.038 1.00 74.69 606 PRO A CA 1
ATOM 4740 C C . PRO A 1 606 ? 4.988 4.309 -10.909 1.00 74.69 606 PRO A C 1
ATOM 4742 O O . PRO A 1 606 ? 5.051 4.210 -12.133 1.00 74.69 606 PRO A O 1
ATOM 4745 N N . GLY A 1 607 ? 3.894 4.766 -10.290 1.00 72.12 607 GLY A N 1
ATOM 4746 C CA . GLY A 1 607 ? 2.642 5.098 -10.992 1.00 72.12 607 GLY A CA 1
ATOM 4747 C C . GLY A 1 607 ? 2.814 6.079 -12.161 1.00 72.12 607 GLY A C 1
ATOM 4748 O O . GLY A 1 607 ? 2.119 5.973 -13.167 1.00 72.12 607 GLY A O 1
ATOM 4749 N N . ILE A 1 608 ? 3.800 6.981 -12.076 1.00 75.75 608 ILE A N 1
ATOM 4750 C CA . ILE A 1 608 ? 4.116 7.938 -13.147 1.00 75.75 608 ILE A CA 1
ATOM 4751 C C . ILE A 1 608 ? 4.509 7.253 -14.463 1.00 75.75 608 ILE A C 1
ATOM 4753 O O . ILE A 1 608 ? 4.158 7.757 -15.521 1.00 75.75 608 ILE A O 1
ATOM 4757 N N . ALA A 1 609 ? 5.151 6.080 -14.415 1.00 76.31 609 ALA A N 1
ATOM 4758 C CA . ALA A 1 609 ? 5.536 5.344 -15.619 1.00 76.31 609 ALA A CA 1
ATOM 4759 C C . ALA A 1 609 ? 4.310 4.876 -16.422 1.00 76.31 609 ALA A C 1
ATOM 4761 O O . ALA A 1 609 ? 4.317 4.911 -17.651 1.00 76.31 609 ALA A O 1
ATOM 4762 N N . PHE A 1 610 ? 3.241 4.479 -15.727 1.00 82.81 610 PHE A N 1
ATOM 4763 C CA . PHE A 1 610 ? 1.981 4.069 -16.347 1.00 82.81 610 PHE A CA 1
ATOM 4764 C C . PHE A 1 610 ? 1.208 5.274 -16.891 1.00 82.81 610 PHE A C 1
ATOM 4766 O O . PHE A 1 610 ? 0.719 5.227 -18.017 1.00 82.81 610 PHE A O 1
ATOM 4773 N N . GLY A 1 611 ? 1.155 6.375 -16.130 1.00 78.88 611 GLY A N 1
ATOM 4774 C CA . GLY A 1 611 ? 0.519 7.618 -16.578 1.00 78.88 611 GLY A CA 1
ATOM 4775 C C . GLY A 1 611 ? 1.209 8.234 -17.800 1.00 78.88 611 GLY A C 1
ATOM 4776 O O . GLY A 1 611 ? 0.542 8.672 -18.737 1.00 78.88 611 GLY A O 1
ATOM 4777 N N . ASP A 1 612 ? 2.544 8.217 -17.834 1.00 77.81 612 ASP A N 1
ATOM 4778 C CA . ASP A 1 612 ? 3.320 8.677 -18.988 1.00 77.81 612 ASP A CA 1
ATOM 4779 C C . ASP A 1 612 ? 3.105 7.789 -20.216 1.00 77.81 612 ASP A C 1
ATOM 4781 O O . ASP A 1 612 ? 2.973 8.316 -21.322 1.00 77.81 612 ASP A O 1
ATOM 4785 N N . PHE A 1 613 ? 3.026 6.463 -20.037 1.00 81.62 613 PHE A N 1
ATOM 4786 C CA . PHE A 1 613 ? 2.677 5.544 -21.120 1.00 81.62 613 PHE A CA 1
ATOM 4787 C C . PHE A 1 613 ? 1.291 5.864 -21.682 1.00 81.62 613 PHE A C 1
ATOM 4789 O O . PHE A 1 613 ? 1.167 6.108 -22.877 1.00 81.62 613 PHE A O 1
ATOM 4796 N N . GLN A 1 614 ? 0.266 5.938 -20.829 1.00 84.56 614 GLN A N 1
ATOM 4797 C CA . GLN A 1 614 ? -1.114 6.176 -21.258 1.00 84.56 614 GLN A CA 1
ATOM 4798 C C . GLN A 1 614 ? -1.266 7.492 -22.031 1.00 84.56 614 GLN A C 1
ATOM 4800 O O . GLN A 1 614 ? -1.993 7.549 -23.015 1.00 84.56 614 GLN A O 1
ATOM 4805 N N . ARG A 1 615 ? -0.541 8.542 -21.628 1.00 86.56 615 ARG A N 1
ATOM 4806 C CA . ARG A 1 615 ? -0.541 9.837 -22.326 1.00 86.56 615 ARG A CA 1
ATOM 4807 C C . ARG A 1 615 ? 0.106 9.811 -23.710 1.00 86.56 615 ARG A C 1
ATOM 4809 O O . ARG A 1 615 ? -0.209 10.668 -24.528 1.00 86.56 615 ARG A O 1
ATOM 4816 N N . ARG A 1 616 ? 1.080 8.926 -23.929 1.00 82.12 616 ARG A N 1
ATOM 4817 C CA . ARG A 1 616 ? 1.872 8.857 -25.169 1.00 82.12 616 ARG A CA 1
ATOM 4818 C C . ARG A 1 616 ? 1.444 7.716 -26.083 1.00 82.12 616 ARG A C 1
ATOM 4820 O O . ARG A 1 616 ? 1.888 7.673 -27.224 1.00 82.12 616 ARG A O 1
ATOM 4827 N N . PHE A 1 617 ? 0.649 6.785 -25.570 1.00 83.94 617 PHE A N 1
ATOM 4828 C CA . PHE A 1 617 ? 0.235 5.600 -26.295 1.00 83.94 617 PHE A CA 1
ATOM 4829 C C . PHE A 1 617 ? -0.598 5.982 -27.517 1.00 83.94 617 PHE A C 1
ATOM 4831 O O . PHE A 1 617 ? -1.601 6.687 -27.415 1.00 83.94 617 PHE A O 1
ATOM 4838 N N . GLN A 1 618 ? -0.166 5.479 -28.665 1.00 82.69 618 GLN A N 1
ATOM 4839 C CA . GLN A 1 618 ? -0.915 5.478 -29.909 1.00 82.69 618 GLN A CA 1
ATOM 4840 C C . GLN A 1 618 ? -0.994 4.026 -30.370 1.00 82.69 618 GLN A C 1
ATOM 4842 O O . GLN A 1 618 ? -0.018 3.281 -30.246 1.00 82.69 618 GLN A O 1
ATOM 4847 N N . VAL A 1 619 ? -2.174 3.613 -30.829 1.00 87.00 619 VAL A N 1
ATOM 4848 C CA . VAL A 1 619 ? -2.377 2.256 -31.341 1.00 87.00 619 VAL A CA 1
ATOM 4849 C C . VAL A 1 619 ? -1.594 2.132 -32.652 1.00 87.00 619 VAL A C 1
ATOM 4851 O O . VAL A 1 619 ? -1.840 2.953 -33.535 1.00 87.00 619 VAL A O 1
ATOM 4854 N N . PRO A 1 620 ? -0.679 1.151 -32.790 1.00 84.81 620 PRO A N 1
ATOM 4855 C CA . PRO A 1 620 ? 0.068 0.960 -34.028 1.00 84.81 620 PRO A CA 1
ATOM 4856 C C . PRO A 1 620 ? -0.862 0.712 -35.217 1.00 84.81 620 PRO A C 1
ATOM 4858 O O . PRO A 1 620 ? -1.851 -0.014 -35.089 1.00 84.81 620 PRO A O 1
ATOM 4861 N N . VAL A 1 621 ? -0.526 1.270 -36.378 1.00 88.69 621 VAL A N 1
ATOM 4862 C CA . VAL A 1 621 ? -1.263 1.073 -37.635 1.00 88.69 621 VAL A CA 1
ATOM 4863 C C . VAL A 1 621 ? -0.330 0.695 -38.785 1.00 88.69 621 VAL A C 1
ATOM 4865 O O . VAL A 1 621 ? 0.823 1.111 -38.835 1.00 88.69 621 VAL A O 1
ATOM 4868 N N . LEU A 1 622 ? -0.830 -0.076 -39.759 1.00 87.56 622 LEU A N 1
ATOM 4869 C CA . LEU A 1 622 ? -0.019 -0.567 -40.888 1.00 87.56 622 LEU A CA 1
ATOM 4870 C C . LEU A 1 622 ? 0.639 0.564 -41.701 1.00 87.56 622 LEU A C 1
ATOM 4872 O O . LEU A 1 622 ? 1.720 0.379 -42.254 1.00 87.56 622 LEU A O 1
ATOM 4876 N N . SER A 1 623 ? 0.035 1.758 -41.736 1.00 90.31 623 SER A N 1
ATOM 4877 C CA . SER A 1 623 ? 0.586 2.930 -42.432 1.00 90.31 623 SER A CA 1
ATOM 4878 C C . SER A 1 623 ? 1.900 3.456 -41.845 1.00 90.31 623 SER A C 1
ATOM 4880 O O . SER A 1 623 ? 2.563 4.258 -42.493 1.00 90.31 623 SER A O 1
ATOM 4882 N N . GLU A 1 624 ? 2.297 3.015 -40.648 1.00 81.88 624 GLU A N 1
ATOM 4883 C CA . GLU A 1 624 ? 3.615 3.306 -40.064 1.00 81.88 624 GLU A CA 1
ATOM 4884 C C . GLU A 1 624 ? 4.750 2.491 -40.715 1.00 81.88 624 GLU A C 1
ATOM 4886 O O . GLU A 1 624 ? 5.921 2.742 -40.435 1.00 81.88 624 GLU A O 1
ATOM 4891 N N . GLY A 1 625 ? 4.422 1.538 -41.600 1.00 81.75 625 GLY A N 1
ATOM 4892 C CA . GLY A 1 625 ? 5.387 0.694 -42.312 1.00 81.75 625 GLY A CA 1
ATOM 4893 C C . GLY A 1 625 ? 5.504 -0.735 -41.772 1.00 81.75 625 GLY A C 1
ATOM 4894 O O . GLY A 1 625 ? 6.425 -1.453 -42.157 1.00 81.75 625 GLY A O 1
ATOM 4895 N N . PHE A 1 626 ? 4.592 -1.164 -40.895 1.00 79.69 626 PHE A N 1
ATOM 4896 C CA . PHE A 1 626 ? 4.537 -2.544 -40.409 1.00 79.69 626 PHE A CA 1
ATOM 4897 C C . PHE A 1 626 ? 4.006 -3.498 -41.484 1.00 79.69 626 PHE A C 1
ATOM 4899 O O . PHE A 1 626 ? 3.002 -3.213 -42.136 1.00 79.69 626 PHE A O 1
ATOM 4906 N N . GLN A 1 627 ? 4.645 -4.662 -41.630 1.00 82.81 627 GLN A N 1
ATOM 4907 C CA . GLN A 1 627 ? 4.161 -5.729 -42.513 1.00 82.81 627 GLN A CA 1
ATOM 4908 C C . GLN A 1 627 ? 2.927 -6.437 -41.934 1.00 82.81 627 GLN A C 1
ATOM 4910 O O . GLN A 1 627 ? 2.025 -6.818 -42.678 1.00 82.81 627 GLN A O 1
ATOM 4915 N N . ASP A 1 628 ? 2.879 -6.607 -40.612 1.00 84.12 628 ASP A N 1
ATOM 4916 C CA . ASP A 1 628 ? 1.708 -7.084 -39.886 1.00 84.12 628 ASP A CA 1
ATOM 4917 C C . ASP A 1 628 ? 1.610 -6.443 -38.499 1.00 84.12 628 ASP A C 1
ATOM 4919 O O . ASP A 1 628 ? 2.575 -5.867 -37.993 1.00 84.12 628 ASP A O 1
ATOM 4923 N N . ILE A 1 629 ? 0.422 -6.548 -37.899 1.00 84.25 629 ILE A N 1
ATOM 4924 C CA . ILE A 1 629 ? 0.175 -6.184 -36.506 1.00 84.25 629 ILE A CA 1
ATOM 4925 C C . ILE A 1 629 ? -0.572 -7.342 -35.851 1.00 84.25 629 ILE A C 1
ATOM 4927 O O . ILE A 1 629 ? -1.685 -7.685 -36.252 1.00 84.25 629 ILE A O 1
ATOM 4931 N N . THR A 1 630 ? 0.037 -7.927 -34.822 1.00 83.88 630 THR A N 1
ATOM 4932 C CA . THR A 1 630 ? -0.556 -9.013 -34.037 1.00 83.88 630 THR A CA 1
ATOM 4933 C C . THR A 1 630 ? -1.038 -8.480 -32.690 1.00 83.88 630 THR A C 1
ATOM 4935 O O . THR A 1 630 ? -0.240 -8.025 -31.869 1.00 83.88 630 THR A O 1
ATOM 4938 N N . HIS A 1 631 ? -2.348 -8.557 -32.445 1.00 85.25 631 HIS A N 1
ATOM 4939 C CA . HIS A 1 631 ? -2.934 -8.212 -31.151 1.00 85.25 631 HIS A CA 1
ATOM 4940 C C . HIS A 1 631 ? -2.790 -9.380 -30.173 1.00 85.25 631 HIS A C 1
ATOM 4942 O O . HIS A 1 631 ? -3.221 -10.498 -30.452 1.00 85.25 631 HIS A O 1
ATOM 4948 N N . VAL A 1 632 ? -2.183 -9.108 -29.017 1.00 83.19 632 VAL A N 1
ATOM 4949 C CA . VAL A 1 632 ? -2.012 -10.083 -27.936 1.00 83.19 632 VAL A CA 1
ATOM 4950 C C . VAL A 1 632 ? -2.891 -9.663 -26.768 1.00 83.19 632 VAL A C 1
ATOM 4952 O O . VAL A 1 632 ? -2.584 -8.701 -26.064 1.00 83.19 632 VAL A O 1
ATOM 4955 N N . GLU A 1 633 ? -3.984 -10.395 -26.573 1.00 83.44 633 GLU A N 1
ATOM 4956 C CA . GLU A 1 633 ? -4.881 -10.199 -25.436 1.00 83.44 633 GLU A CA 1
ATOM 4957 C C . GLU A 1 633 ? -4.202 -10.587 -24.117 1.00 83.44 633 GLU A C 1
ATOM 4959 O O . GLU A 1 633 ? -3.399 -11.526 -24.058 1.00 83.44 633 GLU A O 1
ATOM 4964 N N . PHE A 1 634 ? -4.537 -9.875 -23.037 1.00 82.62 634 PHE A N 1
ATOM 4965 C CA . PHE A 1 634 ? -4.044 -10.233 -21.710 1.00 82.62 634 PHE A CA 1
ATOM 4966 C C . PHE A 1 634 ? -4.645 -11.571 -21.279 1.00 82.62 634 PHE A C 1
ATOM 4968 O O . PHE A 1 634 ? -5.863 -11.736 -21.238 1.00 82.62 634 PHE A O 1
ATOM 4975 N N . LYS A 1 635 ? -3.777 -12.505 -20.895 1.00 77.88 635 LYS A N 1
ATOM 4976 C CA . LYS A 1 635 ? -4.171 -13.791 -20.325 1.00 77.88 635 LYS A CA 1
ATOM 4977 C C . LYS A 1 635 ? -3.360 -14.063 -19.076 1.00 77.88 635 LYS A C 1
ATOM 4979 O O . LYS A 1 635 ? -2.129 -13.983 -19.099 1.00 77.88 635 LYS A O 1
ATOM 4984 N N . PHE A 1 636 ? -4.049 -14.407 -17.993 1.00 81.12 636 PHE A N 1
ATOM 4985 C CA . PHE A 1 636 ? -3.373 -14.834 -16.782 1.00 81.12 636 PHE A CA 1
ATOM 4986 C C . PHE A 1 636 ? -2.681 -16.186 -17.007 1.00 81.12 636 PHE A C 1
ATOM 4988 O O . PHE A 1 636 ? -3.268 -17.123 -17.542 1.00 81.12 636 PHE A O 1
ATOM 4995 N N . GLN A 1 637 ? -1.427 -16.290 -16.570 1.00 74.69 637 GLN A N 1
ATOM 4996 C CA . GLN A 1 637 ? -0.662 -17.532 -16.582 1.00 74.69 637 GLN A CA 1
ATOM 4997 C C . GLN A 1 637 ? 0.055 -17.676 -15.243 1.00 74.69 637 GLN A C 1
ATOM 4999 O O . GLN A 1 637 ? 0.800 -16.789 -14.824 1.00 74.69 637 GLN A O 1
ATOM 5004 N N . GLY A 1 638 ? -0.167 -18.795 -14.563 1.00 75.94 638 GLY A N 1
ATOM 5005 C CA . GLY A 1 638 ? 0.392 -19.030 -13.243 1.00 75.94 638 GLY A CA 1
ATOM 5006 C C . GLY A 1 638 ? -0.146 -20.302 -12.604 1.00 75.94 638 GLY A C 1
ATOM 5007 O O . GLY A 1 638 ? -1.029 -20.961 -13.148 1.00 75.94 638 GLY A O 1
ATOM 5008 N N . THR A 1 639 ? 0.397 -20.645 -11.440 1.00 79.94 639 THR A N 1
ATOM 5009 C CA . THR A 1 639 ? -0.118 -21.744 -10.623 1.00 79.94 639 THR A CA 1
ATOM 5010 C C . THR A 1 639 ? -1.466 -21.352 -10.006 1.00 79.94 639 THR A C 1
ATOM 5012 O O . THR A 1 639 ? -1.770 -20.162 -9.908 1.00 79.94 639 THR A O 1
ATOM 5015 N N . PRO A 1 640 ? -2.270 -22.309 -9.513 1.00 78.19 640 PRO A N 1
ATOM 5016 C CA . PRO A 1 640 ? -3.493 -21.991 -8.772 1.00 78.19 640 PRO A CA 1
ATOM 5017 C C . PRO A 1 640 ? -3.264 -21.015 -7.605 1.00 78.19 640 PRO A C 1
ATOM 5019 O O . PRO A 1 640 ? -4.071 -20.121 -7.377 1.00 78.19 640 PRO A O 1
ATOM 5022 N N . ALA A 1 641 ? -2.118 -21.113 -6.923 1.00 77.25 641 ALA A N 1
ATOM 5023 C CA . ALA A 1 641 ? -1.759 -20.193 -5.847 1.00 77.25 641 ALA A CA 1
ATOM 5024 C C . ALA A 1 641 ? -1.505 -18.763 -6.355 1.00 77.25 641 ALA A C 1
ATOM 5026 O O . ALA A 1 641 ? -1.971 -17.795 -5.760 1.00 77.25 641 ALA A O 1
ATOM 5027 N N . THR A 1 642 ? -0.795 -18.589 -7.476 1.00 80.69 642 THR A N 1
ATOM 5028 C CA . THR A 1 642 ? -0.598 -17.243 -8.039 1.00 80.69 642 THR A CA 1
ATOM 5029 C C . THR A 1 642 ? -1.865 -16.706 -8.696 1.00 80.69 642 THR A C 1
ATOM 5031 O O . THR A 1 642 ? -2.061 -15.492 -8.711 1.00 80.69 642 THR A O 1
ATOM 5034 N N . LYS A 1 643 ? -2.736 -17.595 -9.191 1.00 81.44 643 LYS A N 1
ATOM 5035 C CA . LYS A 1 643 ? -4.081 -17.294 -9.696 1.00 81.44 643 LYS A CA 1
ATOM 5036 C C . LYS A 1 643 ? -4.934 -16.644 -8.611 1.00 81.44 643 LYS A C 1
ATOM 5038 O O . LYS A 1 643 ? -5.529 -15.594 -8.838 1.00 81.44 643 LYS A O 1
ATOM 5043 N N . GLU A 1 644 ? -4.925 -17.227 -7.417 1.00 81.69 644 GLU A N 1
ATOM 5044 C CA . GLU A 1 644 ? -5.632 -16.702 -6.251 1.00 81.69 644 GLU A CA 1
ATOM 5045 C C . GLU A 1 644 ? -5.110 -15.322 -5.833 1.00 81.69 644 GLU A C 1
ATOM 5047 O O . GLU A 1 644 ? -5.894 -14.398 -5.632 1.00 81.69 644 GLU A O 1
ATOM 5052 N N . VAL A 1 645 ? -3.786 -15.151 -5.774 1.00 84.38 645 VAL A N 1
ATOM 5053 C CA . VAL A 1 645 ? -3.145 -13.866 -5.452 1.00 84.38 645 VAL A CA 1
ATOM 5054 C C . VAL A 1 645 ? -3.485 -12.804 -6.503 1.00 84.38 645 VAL A C 1
ATOM 5056 O O . VAL A 1 645 ? -3.861 -11.688 -6.155 1.00 84.38 645 VAL A O 1
ATOM 5059 N N . TRP A 1 646 ? -3.388 -13.121 -7.795 1.00 85.00 646 TRP A N 1
ATOM 5060 C CA . TRP A 1 646 ? -3.679 -12.161 -8.865 1.00 85.00 646 TRP A CA 1
ATOM 5061 C C . TRP A 1 646 ? -5.161 -11.775 -8.927 1.00 85.00 646 TRP A C 1
ATOM 5063 O O . TRP A 1 646 ? -5.478 -10.630 -9.231 1.00 85.00 646 TRP A O 1
ATOM 5073 N N . GLY A 1 647 ? -6.058 -12.697 -8.566 1.00 85.88 647 GLY A N 1
ATOM 5074 C CA . GLY A 1 647 ? -7.498 -12.450 -8.469 1.00 85.88 647 GLY A CA 1
ATOM 5075 C C . GLY A 1 647 ? -7.948 -11.568 -7.313 1.00 85.88 647 GLY A C 1
ATOM 5076 O O . GLY A 1 647 ? -9.148 -11.327 -7.178 1.00 85.88 647 GLY A O 1
ATOM 5077 N N . GLN A 1 648 ? -7.013 -11.086 -6.497 1.00 88.50 648 GLN A N 1
ATOM 5078 C CA . GLN A 1 648 ? -7.273 -10.081 -5.476 1.00 88.50 648 GLN A CA 1
ATOM 5079 C C . GLN A 1 648 ? -7.140 -8.664 -6.044 1.00 88.50 648 GLN A C 1
ATOM 5081 O O . GLN A 1 648 ? -6.437 -8.406 -7.018 1.00 88.50 648 GLN A O 1
ATOM 5086 N N . TYR A 1 649 ? -7.786 -7.714 -5.384 1.00 89.69 649 TYR A N 1
ATOM 5087 C CA . TYR A 1 649 ? -7.591 -6.286 -5.589 1.00 89.69 649 TYR A CA 1
ATOM 5088 C C . TYR A 1 649 ? -6.332 -5.809 -4.847 1.00 89.69 649 TYR A C 1
ATOM 5090 O O . TYR A 1 649 ? -6.117 -6.167 -3.688 1.00 89.69 649 TYR A O 1
ATOM 5098 N N . TRP A 1 650 ? -5.499 -4.980 -5.489 1.00 82.31 650 TRP A N 1
ATOM 5099 C CA . TRP A 1 650 ? -4.163 -4.616 -4.973 1.00 82.31 650 TRP A CA 1
ATOM 5100 C C . TRP A 1 650 ? -3.873 -3.117 -4.844 1.00 82.31 650 TRP A C 1
ATOM 5102 O O . TRP A 1 650 ? -2.881 -2.771 -4.182 1.00 82.31 650 TRP A O 1
ATOM 5112 N N . VAL A 1 651 ? -4.663 -2.261 -5.504 1.00 65.44 651 VAL A N 1
ATOM 5113 C CA . VAL A 1 651 ? -4.376 -0.831 -5.742 1.00 65.44 651 VAL A CA 1
ATOM 5114 C C . VAL A 1 651 ? -5.353 0.061 -5.000 1.00 65.44 651 VAL A C 1
ATOM 5116 O O . VAL A 1 651 ? -6.565 -0.214 -5.093 1.00 65.44 651 VAL A O 1
#

Mean predicted aligned error: 21.02 Å

Sequence (651 aa):
MQPTRVFERHLVFKAYRKPGFVKTRPGGSQDVQAPETQRLNKLLNGGLYYMQVVGNVRERDFGSVTASTSSPSDALARGSDEGGEGTQHGQEALPPTTTRNGAAAAAAAAKGGYIAADQSWRLEFKDTPEAGARFGVTTRFVENSNLPSGNILPEMNAWGFNYVSEYVVEGHRFILDDIVLFLHHQMLLLDTSGAYILQASITVQDSGNPDMLKANSQRLLGLKEHLKSVVKLEPKDRLSLDTRSSAIESHKMKSAYGLCIFRLFLNRKSPDGGDISPPPLKRKAIGTATIIDNSLSQKKPEQVTWRTVNNSCIIGKYHQEQALEAVKSGKKRRIAAFDLDSTLVATKSGRRFPTNERDWKWWSPSVPDKLKQLNDEGYLVVVLSNQKAISLKKDLKGGRVESKSLSIFKQKVAAIMQTLDMPFSVYAATASDEFRKPRMGMWREMLDDHDLSVAGLLHLEQSIFVGDAAGREGDHSCVDRDFAANVGVPFETPEEFFLDEAPKPILRTFDPKAYIVDSSADEPTITFSKKSDVELVIFCGSPGSGKSTFYWRYLEPLGYERVNQDILKSLQKNIYKLESLWQSSPSNLLPDVQESINPESRSSLPGIAFGDFQRRFQVPVLSEGFQDITHVEFKFQGTPATKEVWGQYWV

pLDDT: mean 70.4, std 23.23, range [20.17, 98.81]

Solvent-accessible surface area (backbone atoms only — not comparable to full-atom values): 41149 Å² total; per-residue (Å²): 118,78,69,44,79,42,40,35,40,38,38,35,28,34,55,51,82,63,91,90,75,84,84,79,82,93,79,88,66,92,92,61,68,68,70,57,59,53,48,52,51,51,50,76,71,34,77,54,40,56,45,38,37,39,24,72,52,58,77,52,52,71,68,71,84,76,81,78,81,84,82,88,82,89,83,84,92,85,92,83,88,87,86,85,89,87,85,89,84,88,82,92,78,85,85,80,84,79,59,80,67,59,61,53,54,55,52,36,64,76,64,55,52,68,56,58,65,73,33,48,34,29,40,47,46,57,48,54,40,61,91,66,61,88,66,77,45,73,52,61,57,72,49,76,45,82,47,72,56,26,80,57,64,66,59,39,45,73,73,32,27,42,82,75,52,72,41,36,37,43,34,34,40,31,64,57,93,74,37,38,36,38,42,28,34,69,48,47,103,77,69,82,80,85,66,69,47,77,43,79,48,68,87,76,92,63,87,85,43,65,66,60,54,50,54,54,36,49,52,54,50,51,52,32,61,71,35,49,90,83,47,83,73,73,64,68,61,53,73,85,53,25,38,59,50,64,65,82,66,54,78,65,75,89,84,73,94,72,94,71,88,76,78,92,77,92,83,89,84,85,90,85,90,85,89,85,89,90,88,90,88,87,80,91,83,90,80,85,92,76,94,75,87,87,75,86,76,80,75,75,79,74,67,60,49,76,51,69,48,94,86,35,32,42,36,40,42,25,54,90,65,72,56,64,61,54,68,72,65,75,57,56,45,30,39,41,35,26,32,43,80,65,30,51,27,30,42,67,81,72,47,96,63,65,89,51,51,76,33,55,39,65,53,46,91,53,46,64,61,54,53,50,50,41,45,75,73,60,30,50,44,36,33,55,33,76,38,61,85,39,51,82,60,72,88,43,84,87,82,42,85,64,32,71,52,41,52,32,48,54,50,34,51,50,53,52,44,66,72,66,71,52,63,38,38,38,34,33,11,32,48,94,54,58,42,21,63,14,32,60,39,47,58,54,53,51,26,57,76,62,74,44,72,55,89,77,40,58,34,43,85,72,16,36,31,35,20,54,30,51,20,33,88,89,42,93,39,39,34,42,46,36,24,19,61,55,74,56,31,46,66,39,38,41,52,37,71,65,66,70,43,81,87,75,74,63,65,79,89,79,61,52,57,78,53,59,70,79,82,68,93,74,73,83,72,84,76,80,67,89,87,54,101,75,79,87,87,83,90,82,75,64,86,92,73,46,67,70,61,50,39,64,70,58,37,44,83,72,69,55,81,87,84,53,61,84,81,54,70,39,71,67,51,47,51,51,52,49,53,53,53,71,73,60,74,85,82,90,85,87,81,89,85,74,97,52,102,55,80,78,72,72,76,87,78,61,72,62,62,54,55,54,42,65,75,67,64,70,84,88,55,60,90,82,71,48,93,75,84,85,88,80,79,88,68,72,82,72,54,75,70,52,47,55,59,57,46,38,52,81,115

Secondary structure (DSSP, 8-state):
-PPEEEEEEEEEEEE---TT---------TTS-HHHHHHHHHHHS-TT-EEEEEEE--GGGG-------------------------------PPP---THHHHHHHHHTTT---GGG--EEEEEEPPPPSS-TTSS----EEEEEE-SS--HHHHHHTTEEEEEEEEEEEEEEEETTEEEEEEEEE-TT--S-PPEEEEE---S-TT-HHHHHHHHHHHHHHHHHHTTT----PPPSGGG-TTSGGGGGGS----------------------------------------------PPPPSEEEEEETTTEEEEEES---HHHHHHTTPPBEEEEE-SBTTTEE-TT--SS-SSTT--EESSTTHHHHHHHHHHTTEEEEEEEE-TT----S--TTS-SS-HHHHHHHHHHHHHHHHHTS-EEEEEE-SSSTTSTTSSHHHHHHHHHTT--STTSB-GGG-EEE-S-S-BTT-S-SHHHHHHHHHT--EE-HHHHHH-PPPPPB-----GGGG-----S----------SSS------S-TTSSHHHHIIIIIGGGTPPPP-HHHH-SHHHHHHHHHHHHHH-------PPP--S-TT-PPPPPHHHHHHHHHH-----GGGS-S----------S-HHHHHHHTS---

Nearest PDB structures (foldseek):
  3u7e-assembly1_B  TM=7.846E-01  e=1.196E-23  Mus musculus
  3u7h-assembly1_B  TM=7.471E-01  e=8.799E-23  Mus musculus
  4h63-assembly1_R  TM=7.179E-01  e=2.783E-07  Schizosaccharomyces pombe 972h-
  6w1s-assembly1_M  TM=7.723E-01  e=2.376E-05  Mus musculus
  7ena-assembly1_r  TM=6.614E-01  e=2.882E-06  Homo sapiens